Protein AF-A0A497AMU6-F1 (afdb_monomer)

Mean predicted aligned error: 16.58 Å

Secondary structure (DSSP, 8-state):
---EEEEEEEEEEEE-TTS-EEEEEEEEEEEEE-SSPPPHHHHHHHHHHHHHHHHHHS-S-EEEEEEEEETTTEEEEE-PPP------------PPP---EEEEE--SS-PPP-BS-EEEEETTTTEEEEE--B-SS-TT---EEEE-SS-EEEE--SS-PPPEES-TT-EEEETTTTEEEEE--EETTEE---EEEE-SS-EEEEP-SS-PPSEES-EEEEETTTTEEEEE--EETTTEEB--EEEESSSEEEE--SS-PPSBBS-EEEEETTTTEEEEE--B-TT-PBP--EEEE-SS-EEEE--SS-PPSEES-EEEEETTTTEEEEE--EETTS-B---EEEE-SS-EEEE--BS--S---S--EEEETTTTEEEEE--EEEETTEEEE---EEEEE--S-----PPPS-------SS-EEEEEEEEEE-PBPTTS-BHHHHHTPPPHHHHHHHHHHHHHHHTTS-EEEEEEEEEEE-S-PPPBTTS----HHHHHHHHTTSSPPPSS--B-HHHHHT-TTT-HHHHHHTTS-SEEEEE--TTS---SEEEESTT---SSSPPPPSP----S-EEEE---TTS-HHHHHHHHHHHHHHHHHHHHS---TT--SSHHHHHS--GGG-TT-SSB-S--SS--TT--STT-TT----EEE-GGGGGGTTS---HHHH-EEE-GGGTTSSHHHHHHHHHHTS-EEEEE-TTSSEEETHHHHH-GGGGSSTTGGGS-----

Structure (mmCIF, N/CA/C/O backbone):
data_AF-A0A497AMU6-F1
#
_entry.id   AF-A0A497AMU6-F1
#
loop_
_atom_site.group_PDB
_atom_site.id
_atom_site.type_symbol
_atom_site.label_atom_id
_atom_site.label_alt_id
_atom_site.label_comp_id
_atom_site.label_asym_id
_atom_site.label_entity_id
_atom_site.label_seq_id
_atom_site.pdbx_PDB_ins_code
_atom_site.Cartn_x
_atom_site.Cartn_y
_atom_site.Cartn_z
_atom_site.occupancy
_atom_site.B_iso_or_equiv
_atom_site.auth_seq_id
_atom_site.auth_comp_id
_atom_site.auth_asym_id
_atom_site.auth_atom_id
_atom_site.pdbx_PDB_model_num
ATOM 1 N N . MET A 1 1 ? -3.016 41.529 -26.513 1.00 50.41 1 MET A N 1
ATOM 2 C CA . MET A 1 1 ? -4.387 42.051 -26.304 1.00 50.41 1 MET A CA 1
ATOM 3 C C . MET A 1 1 ? -4.489 43.137 -25.226 1.00 50.41 1 MET A C 1
ATOM 5 O O . MET A 1 1 ? -5.558 43.706 -25.079 1.00 50.41 1 MET A O 1
ATOM 9 N N . GLY A 1 2 ? -3.405 43.501 -24.517 1.00 60.22 2 GLY A N 1
ATOM 10 C CA . GLY A 1 2 ? -3.494 44.514 -23.453 1.00 60.22 2 GLY A CA 1
ATOM 11 C C . GLY A 1 2 ? -4.373 44.062 -22.286 1.00 60.22 2 GLY A C 1
ATOM 12 O O . GLY A 1 2 ? -5.041 44.899 -21.688 1.00 60.22 2 GLY A O 1
ATOM 13 N N . ILE A 1 3 ? -4.397 42.746 -22.049 1.00 67.25 3 ILE A N 1
ATOM 14 C CA . ILE A 1 3 ? -5.143 42.103 -20.977 1.00 67.25 3 ILE A CA 1
ATOM 15 C C . ILE A 1 3 ? -4.150 41.784 -19.857 1.00 67.25 3 ILE A C 1
ATOM 17 O O . ILE A 1 3 ? -3.092 41.220 -20.129 1.00 67.25 3 ILE A O 1
ATOM 21 N N . GLU A 1 4 ? -4.484 42.173 -18.635 1.00 79.50 4 GLU A N 1
ATOM 22 C CA . GLU A 1 4 ? -3.763 41.886 -17.398 1.00 79.50 4 GLU A CA 1
ATOM 23 C C . GLU A 1 4 ? -4.722 41.117 -16.486 1.00 79.50 4 GLU A C 1
ATOM 25 O O . GLU A 1 4 ? -5.832 41.582 -16.240 1.00 79.50 4 GLU A O 1
ATOM 30 N N . ALA A 1 5 ? -4.331 39.935 -16.017 1.00 82.00 5 ALA A N 1
ATOM 31 C CA . ALA A 1 5 ? -5.153 39.131 -15.121 1.00 82.00 5 ALA A CA 1
ATOM 32 C C . ALA A 1 5 ? -4.477 39.022 -13.753 1.00 82.00 5 ALA A C 1
ATOM 34 O O . ALA A 1 5 ? -3.288 38.721 -13.676 1.00 82.00 5 ALA A O 1
ATOM 35 N N . LEU A 1 6 ? -5.243 39.265 -12.693 1.00 87.19 6 LEU A N 1
ATOM 36 C CA . LEU A 1 6 ? -4.870 38.925 -11.324 1.00 87.19 6 LEU A CA 1
ATOM 37 C C . LEU A 1 6 ? -5.676 37.696 -10.916 1.00 87.19 6 LEU A C 1
ATOM 39 O O . LEU A 1 6 ? -6.889 37.685 -11.117 1.00 87.19 6 LEU A O 1
ATOM 43 N N . VAL A 1 7 ? -5.007 36.685 -10.375 1.00 86.56 7 VAL A N 1
ATOM 44 C CA . VAL A 1 7 ? -5.636 35.457 -9.887 1.00 86.56 7 VAL A CA 1
ATOM 45 C C . VAL A 1 7 ? -5.230 35.282 -8.436 1.00 86.56 7 VAL A C 1
ATOM 47 O O . VAL A 1 7 ? -4.041 35.239 -8.131 1.00 86.56 7 VAL A O 1
ATOM 50 N N . GLU A 1 8 ? -6.221 35.214 -7.565 1.00 86.31 8 GLU A N 1
ATOM 51 C CA . GLU A 1 8 ? -6.084 34.910 -6.147 1.00 86.31 8 GLU A CA 1
ATOM 52 C C . GLU A 1 8 ? -6.766 33.561 -5.915 1.00 86.31 8 GLU A C 1
ATOM 54 O O . GLU A 1 8 ? -7.854 33.318 -6.444 1.00 86.31 8 GLU A O 1
ATOM 59 N N . ALA A 1 9 ? -6.088 32.667 -5.204 1.00 83.19 9 ALA A N 1
ATOM 60 C CA . ALA A 1 9 ? -6.582 31.339 -4.882 1.00 83.19 9 ALA A CA 1
ATOM 61 C C . ALA A 1 9 ? -6.539 31.177 -3.366 1.00 83.19 9 ALA A C 1
ATOM 63 O O . ALA A 1 9 ? -5.481 31.365 -2.765 1.00 83.19 9 ALA A O 1
ATOM 64 N N . ASP A 1 10 ? -7.679 30.827 -2.784 1.00 79.62 10 ASP A N 1
ATOM 65 C CA . ASP A 1 10 ? -7.851 30.662 -1.348 1.00 79.62 10 ASP A CA 1
ATOM 66 C C . ASP A 1 10 ? -8.356 29.240 -1.091 1.00 79.62 10 ASP A C 1
ATOM 68 O O . ASP A 1 10 ? -9.481 28.886 -1.450 1.00 79.62 10 ASP A O 1
ATOM 72 N N . SER A 1 11 ? -7.513 28.394 -0.501 1.00 72.75 11 SER A N 1
ATOM 73 C CA . SER A 1 11 ? -7.946 27.076 -0.045 1.00 72.75 11 SER A CA 1
ATOM 74 C C . SER A 1 11 ? -8.783 27.215 1.225 1.00 72.75 11 SER A C 1
ATOM 76 O O . SER A 1 11 ? -8.457 27.991 2.126 1.00 72.75 11 SER A O 1
ATOM 78 N N . TYR A 1 12 ? -9.864 26.445 1.317 1.00 66.00 12 TYR A N 1
ATOM 79 C CA . TYR A 1 12 ? -10.638 26.299 2.544 1.00 66.00 12 TYR A CA 1
ATOM 80 C C . TYR A 1 12 ? -10.797 24.820 2.880 1.00 66.00 12 TYR A C 1
ATOM 82 O O . TYR A 1 12 ? -10.808 23.945 2.014 1.00 66.00 12 TYR A O 1
ATOM 90 N N . GLY A 1 13 ? -10.867 24.541 4.168 1.00 64.75 13 GLY A N 1
ATOM 91 C CA . GLY A 1 13 ? -10.747 23.202 4.704 1.00 64.75 13 GLY A CA 1
ATOM 92 C C . GLY A 1 13 ? -10.881 23.229 6.212 1.00 64.75 13 GLY A C 1
ATOM 93 O O . GLY A 1 13 ? -10.992 24.301 6.815 1.00 64.75 13 GLY A O 1
ATOM 94 N N . GLU A 1 14 ? -10.862 22.054 6.809 1.00 44.41 14 GLU A N 1
ATOM 95 C CA . GLU A 1 14 ? -10.828 21.897 8.252 1.00 44.41 14 GLU A CA 1
ATOM 96 C C . GLU A 1 14 ? -9.450 21.401 8.659 1.00 44.41 14 GLU A C 1
ATOM 98 O O . GLU A 1 14 ? -8.892 20.492 8.049 1.00 44.41 14 GLU A O 1
ATOM 103 N N . THR A 1 15 ? -8.881 22.029 9.680 1.00 46.06 15 THR A N 1
ATOM 104 C CA . THR A 1 15 ? -7.761 21.437 10.399 1.00 46.06 15 THR A CA 1
ATOM 105 C C . THR A 1 15 ? -8.369 20.526 11.442 1.00 46.06 15 THR A C 1
ATOM 107 O O . THR A 1 15 ? -9.054 21.010 12.346 1.00 46.06 15 THR A O 1
ATOM 110 N N . ASP A 1 16 ? -8.170 19.225 11.280 1.00 46.78 16 ASP A N 1
ATOM 111 C CA . ASP A 1 16 ? -8.657 18.262 12.255 1.00 46.78 16 ASP A CA 1
ATOM 112 C C . ASP A 1 16 ? -7.936 18.425 13.605 1.00 46.78 16 ASP A C 1
ATOM 114 O O . ASP A 1 16 ? -6.981 19.196 13.768 1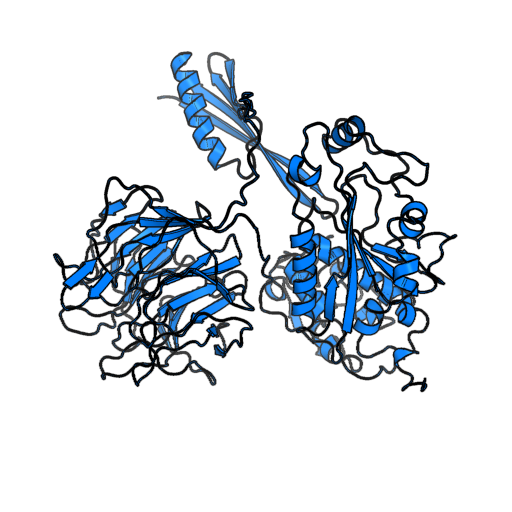.00 46.78 16 ASP A O 1
ATOM 118 N N . SER A 1 17 ? -8.401 17.683 14.609 1.00 31.09 17 SER A N 1
ATOM 119 C CA . SER A 1 17 ? -7.752 17.612 15.922 1.00 31.09 17 SER A CA 1
ATOM 120 C C . SER A 1 17 ? -6.304 17.116 15.857 1.00 31.09 17 SER A C 1
ATOM 122 O O . SER A 1 17 ? -5.587 17.266 16.845 1.00 31.09 17 SER A O 1
ATOM 124 N N . CYS A 1 18 ? -5.882 16.583 14.704 1.00 37.94 18 CYS A N 1
ATOM 125 C CA . CYS A 1 18 ? -4.544 16.096 14.416 1.00 37.94 18 CYS A CA 1
ATOM 126 C C . CYS A 1 18 ? -3.650 17.128 13.703 1.00 37.94 18 CYS A C 1
ATOM 128 O O . CYS A 1 18 ? -2.548 16.810 13.264 1.00 37.94 18 CYS A O 1
ATOM 130 N N . GLY A 1 19 ? -4.102 18.381 13.565 1.00 40.00 19 GLY A N 1
ATOM 131 C CA . GLY A 1 19 ? -3.336 19.444 12.909 1.00 40.00 19 GLY A CA 1
ATOM 132 C C . GLY A 1 19 ? -3.243 19.300 11.385 1.00 40.00 19 GLY A C 1
ATOM 133 O O . GLY A 1 19 ? -2.605 20.132 10.735 1.00 40.00 19 GLY A O 1
ATOM 134 N N . THR A 1 20 ? -3.905 18.299 10.802 1.00 47.38 20 THR A N 1
ATOM 135 C CA . THR A 1 20 ? -3.908 18.047 9.363 1.00 47.38 20 THR A CA 1
ATOM 136 C C . THR A 1 20 ? -5.002 18.880 8.717 1.00 47.38 20 THR A C 1
ATOM 138 O O . THR A 1 20 ? -6.184 18.768 9.039 1.00 47.38 20 THR A O 1
ATOM 141 N N . PHE A 1 21 ? -4.608 19.763 7.801 1.00 50.44 21 PHE A N 1
ATOM 142 C CA . PHE A 1 21 ? -5.559 20.551 7.026 1.00 50.44 21 PHE A CA 1
ATOM 143 C C . PHE A 1 21 ? -6.139 19.701 5.892 1.00 50.44 21 PHE A C 1
ATOM 145 O O . PHE A 1 21 ? -5.495 19.488 4.865 1.00 50.44 21 PHE A O 1
ATOM 152 N N . SER A 1 22 ? -7.373 19.244 6.075 1.00 53.28 22 SER A N 1
ATOM 153 C CA . SER A 1 22 ? -8.179 18.610 5.038 1.00 53.28 22 SER A CA 1
ATOM 154 C C . SER A 1 22 ? -8.834 19.684 4.179 1.00 53.28 22 SER A C 1
ATOM 156 O O . SER A 1 22 ? -9.750 20.384 4.610 1.00 53.28 22 SER A O 1
ATOM 158 N N . MET A 1 23 ? -8.346 19.839 2.950 1.00 59.34 23 MET A N 1
ATOM 159 C CA . MET A 1 23 ? -8.843 20.843 2.013 1.00 59.34 23 MET A CA 1
ATOM 160 C C . MET A 1 23 ? -10.196 20.415 1.425 1.00 59.34 23 MET A C 1
ATOM 162 O O . MET A 1 23 ? -10.274 19.468 0.647 1.00 59.34 23 MET A O 1
ATOM 166 N N . PHE A 1 24 ? -11.260 21.146 1.756 1.00 55.31 24 PHE A N 1
ATOM 167 C CA . PHE A 1 24 ? -12.600 20.932 1.201 1.00 55.31 24 PHE A CA 1
ATOM 168 C C . PHE A 1 24 ? -12.747 21.486 -0.211 1.00 55.31 24 PHE A C 1
ATOM 170 O O . PHE A 1 24 ? -13.577 20.997 -0.973 1.00 55.31 24 PHE A O 1
ATOM 177 N N . GLY A 1 25 ? -11.957 22.500 -0.561 1.00 71.12 25 GLY A N 1
ATOM 178 C CA . GLY A 1 25 ? -11.861 23.006 -1.919 1.00 71.12 25 GLY A CA 1
ATOM 179 C C . GLY A 1 25 ? -10.996 24.254 -2.037 1.00 71.12 25 GLY A C 1
ATOM 180 O O . GLY A 1 25 ? -10.458 24.763 -1.052 1.00 71.12 25 GLY A O 1
ATOM 181 N N . ILE A 1 26 ? -10.853 24.741 -3.268 1.00 76.94 26 ILE A N 1
ATOM 182 C CA . ILE A 1 26 ? -10.121 25.977 -3.575 1.00 76.94 26 ILE A CA 1
ATOM 183 C C . ILE A 1 26 ? -11.078 26.977 -4.219 1.00 76.94 26 ILE A C 1
ATOM 185 O O . ILE A 1 26 ? -11.648 26.706 -5.282 1.00 76.94 26 ILE A O 1
ATOM 189 N N . ASP A 1 27 ? -11.234 28.134 -3.582 1.00 82.44 27 ASP A N 1
ATOM 190 C CA . ASP A 1 27 ? -11.922 29.289 -4.146 1.00 82.44 27 ASP A CA 1
ATOM 191 C C . ASP A 1 27 ? -10.945 30.079 -5.027 1.00 82.44 27 ASP A C 1
ATOM 193 O O . ASP A 1 27 ? -9.765 30.231 -4.709 1.00 82.44 27 ASP A O 1
ATOM 197 N N . PHE A 1 28 ? -11.437 30.614 -6.142 1.00 84.81 28 PHE A N 1
ATOM 198 C CA . PHE A 1 28 ? -10.639 31.430 -7.056 1.00 84.81 28 PHE A CA 1
ATOM 199 C C . PHE A 1 28 ? -11.290 32.791 -7.272 1.00 84.81 28 PHE A C 1
ATOM 201 O O . PHE A 1 28 ? -12.423 32.883 -7.743 1.00 84.81 28 PHE A O 1
ATOM 208 N N . THR A 1 29 ? -10.546 33.866 -7.031 1.00 89.19 29 THR A N 1
ATOM 209 C CA . THR A 1 29 ? -10.937 35.226 -7.411 1.00 89.19 29 THR A CA 1
ATOM 210 C C . THR A 1 29 ? -10.047 35.714 -8.546 1.00 89.19 29 THR A C 1
ATOM 212 O O . THR A 1 29 ? -8.844 35.903 -8.400 1.00 89.19 29 THR A O 1
ATOM 215 N N . ILE A 1 30 ? -10.642 35.934 -9.715 1.00 89.88 30 ILE A N 1
ATOM 216 C CA . ILE A 1 30 ? -9.939 36.315 -10.938 1.00 89.88 30 ILE A CA 1
ATOM 217 C C . ILE A 1 30 ? -10.409 37.697 -11.365 1.00 89.88 30 ILE A C 1
ATOM 219 O O . ILE A 1 30 ? -11.598 37.939 -11.543 1.00 89.88 30 ILE A O 1
ATOM 223 N N . THR A 1 31 ? -9.476 38.615 -11.591 1.00 90.81 31 THR A N 1
ATOM 224 C CA . THR A 1 31 ? -9.758 39.939 -12.150 1.00 90.81 31 THR A CA 1
ATOM 225 C C . THR A 1 31 ? -9.068 40.091 -13.495 1.00 90.81 31 THR A C 1
ATOM 227 O O . THR A 1 31 ? -7.847 40.192 -13.559 1.00 90.81 31 THR A O 1
ATOM 230 N N . VAL A 1 32 ? -9.848 40.166 -14.570 1.00 88.12 32 VAL A N 1
ATOM 231 C CA . VAL A 1 32 ? -9.379 40.363 -15.943 1.00 88.12 32 VAL A CA 1
ATOM 232 C C . VAL A 1 32 ? -9.509 41.841 -16.314 1.00 88.12 32 VAL A C 1
ATOM 234 O O . VAL A 1 32 ? -10.606 42.361 -16.516 1.00 88.12 32 VAL A O 1
ATOM 237 N N . LYS A 1 33 ? -8.383 42.542 -16.424 1.00 87.50 33 LYS A N 1
ATOM 238 C CA . LYS A 1 33 ? -8.293 43.935 -16.879 1.00 87.50 33 LYS A CA 1
ATOM 239 C C . LYS A 1 33 ? -7.964 43.982 -18.357 1.00 87.50 33 LYS A C 1
ATOM 241 O O . LYS A 1 33 ? -7.014 43.355 -18.794 1.00 87.50 33 LYS A O 1
ATOM 246 N N . SER A 1 34 ? -8.700 44.778 -19.116 1.00 84.69 34 SER A N 1
ATOM 247 C CA . SER A 1 34 ? -8.475 45.032 -20.539 1.00 84.69 34 SER A CA 1
ATOM 248 C C . SER A 1 34 ? -8.382 46.538 -20.797 1.00 84.69 34 SER A C 1
ATOM 250 O O . SER A 1 34 ? -8.883 47.347 -20.021 1.00 84.69 34 SER A O 1
ATOM 252 N N . LYS A 1 35 ? -7.759 46.951 -21.908 1.00 82.38 35 LYS A N 1
ATOM 253 C CA . LYS A 1 35 ? -7.779 48.362 -22.345 1.00 82.38 35 LYS A CA 1
ATOM 254 C C . LYS A 1 35 ? -9.163 48.830 -22.815 1.00 82.38 35 LYS A C 1
ATOM 256 O O . LYS A 1 35 ? -9.457 50.016 -22.713 1.00 82.38 35 LYS A O 1
ATOM 261 N N . ASN A 1 36 ? -9.987 47.913 -23.322 1.00 82.25 36 ASN A N 1
ATOM 262 C CA . ASN A 1 36 ? -11.338 48.173 -23.827 1.00 82.25 36 ASN A CA 1
ATOM 263 C C . ASN A 1 36 ? -12.366 47.307 -23.080 1.00 82.25 36 ASN A C 1
ATOM 265 O O . ASN A 1 36 ? -12.017 46.240 -22.574 1.00 82.25 36 ASN A O 1
ATOM 269 N N . LEU A 1 37 ? -13.633 47.730 -23.057 1.00 80.81 37 LEU A N 1
ATOM 270 C CA . LEU A 1 37 ? -14.746 46.887 -22.599 1.00 80.81 37 LEU A CA 1
ATOM 271 C C . LEU A 1 37 ? -14.752 45.556 -23.369 1.00 80.81 37 LEU A C 1
ATOM 273 O O . LEU A 1 37 ? -14.692 45.553 -24.598 1.00 80.81 37 LEU A O 1
ATOM 277 N N . ILE A 1 38 ? -14.812 44.445 -22.637 1.00 80.25 38 ILE A N 1
ATOM 278 C CA . ILE A 1 38 ? -14.945 43.093 -23.197 1.00 80.25 38 ILE A CA 1
ATOM 279 C C . ILE A 1 38 ? -16.437 42.855 -23.446 1.00 80.25 38 ILE A C 1
ATOM 281 O O . ILE A 1 38 ? -17.249 43.213 -22.591 1.00 80.25 38 ILE A O 1
ATOM 285 N N . SER A 1 39 ? -16.814 42.299 -24.599 1.00 84.44 39 SER A N 1
ATOM 286 C CA . SER A 1 39 ? -18.224 42.017 -24.895 1.00 84.44 39 SER A CA 1
ATOM 287 C C . SER A 1 39 ? -18.776 40.918 -23.975 1.00 84.44 39 SER A C 1
ATOM 289 O O . SER A 1 39 ? -18.014 40.091 -23.490 1.00 84.44 39 SER A O 1
ATOM 291 N N . GLU A 1 40 ? -20.088 40.884 -23.725 1.00 78.69 40 GLU A N 1
ATOM 292 C CA . GLU A 1 40 ? -20.699 39.854 -22.861 1.00 78.69 40 GLU A CA 1
ATOM 293 C C . GLU A 1 40 ? -20.461 38.424 -23.383 1.00 78.69 40 GLU A C 1
ATOM 295 O O . GLU A 1 40 ? -20.206 37.520 -22.593 1.00 78.69 40 GLU A O 1
ATOM 300 N N . ALA A 1 41 ? -20.476 38.227 -24.708 1.00 72.62 41 ALA A N 1
ATOM 301 C CA . ALA A 1 41 ? -20.200 36.927 -25.323 1.00 72.62 41 ALA A CA 1
ATOM 302 C C . ALA A 1 41 ? -18.752 36.475 -25.072 1.00 72.62 41 ALA A C 1
ATOM 304 O O . ALA A 1 41 ? -18.524 35.341 -24.655 1.00 72.62 41 ALA A O 1
ATOM 305 N N . ASP A 1 42 ? -17.789 37.386 -25.238 1.00 79.06 42 ASP A N 1
ATOM 306 C CA . ASP A 1 42 ? -16.375 37.088 -24.988 1.00 79.06 42 ASP A CA 1
ATOM 307 C C . ASP A 1 42 ? -16.089 36.907 -23.485 1.00 79.06 42 ASP A C 1
ATOM 309 O O . ASP A 1 42 ? -15.203 36.140 -23.115 1.00 79.06 42 ASP A O 1
ATOM 313 N N . GLN A 1 43 ? -16.823 37.601 -22.601 1.00 80.88 43 GLN A N 1
ATOM 314 C CA . GLN A 1 43 ? -16.729 37.409 -21.147 1.00 80.88 43 GLN A CA 1
ATOM 315 C C . GLN A 1 43 ? -17.166 35.996 -20.747 1.00 80.88 43 GLN A C 1
ATOM 317 O O . GLN A 1 43 ? -16.481 35.364 -19.944 1.00 80.88 43 GLN A O 1
ATOM 322 N N . GLN A 1 44 ? -18.269 35.498 -21.316 1.00 76.06 44 GLN A N 1
ATOM 323 C CA . GLN A 1 44 ? -18.769 34.152 -21.038 1.00 76.06 44 GLN A CA 1
ATOM 324 C C . GLN A 1 44 ? -17.840 33.073 -21.607 1.00 76.06 44 GLN A C 1
ATOM 326 O O . GLN A 1 44 ? -17.447 32.178 -20.869 1.00 76.06 44 GLN A O 1
ATOM 331 N N . GLU A 1 45 ? -17.402 33.194 -22.865 1.00 78.62 45 GLU A N 1
ATOM 332 C CA . GLU A 1 45 ? -16.449 32.246 -23.466 1.00 78.62 45 GLU A CA 1
ATOM 333 C C . GLU A 1 45 ? -15.139 32.184 -22.663 1.00 78.62 45 GLU A C 1
ATOM 335 O O . GLU A 1 45 ? -14.586 31.111 -22.408 1.00 78.62 45 GLU A O 1
ATOM 340 N N . LEU A 1 46 ? -14.638 33.343 -22.223 1.00 77.44 46 LEU A N 1
ATOM 341 C CA . LEU A 1 46 ? -13.434 33.410 -21.407 1.00 77.44 46 LEU A CA 1
ATOM 342 C C . LEU A 1 46 ? -13.658 32.798 -20.017 1.00 77.44 46 LEU A C 1
ATOM 344 O O . LEU A 1 46 ? -12.770 32.105 -19.528 1.00 77.44 46 LEU A O 1
ATOM 348 N N . ALA A 1 47 ? -14.826 33.000 -19.400 1.00 75.00 47 ALA A N 1
ATOM 349 C CA . ALA A 1 47 ? -15.185 32.363 -18.134 1.00 75.00 47 ALA A CA 1
ATOM 350 C C . ALA A 1 47 ? -15.295 30.833 -18.257 1.00 75.00 47 ALA A C 1
ATOM 352 O O . ALA A 1 47 ? -14.772 30.135 -17.394 1.00 75.00 47 ALA A O 1
ATOM 353 N N . ASP A 1 48 ? -15.870 30.307 -19.340 1.00 71.88 48 ASP A N 1
ATOM 354 C CA . ASP A 1 48 ? -15.997 28.861 -19.580 1.00 71.88 48 ASP A CA 1
ATOM 355 C C . ASP A 1 48 ? -14.623 28.197 -19.778 1.00 71.88 48 ASP A C 1
ATOM 357 O O . ASP A 1 48 ? -14.338 27.121 -19.246 1.00 71.88 48 ASP A O 1
ATOM 361 N N . ARG A 1 49 ? -13.714 28.874 -20.490 1.00 76.19 49 ARG A N 1
ATOM 362 C CA . ARG A 1 49 ? -12.327 28.413 -20.656 1.00 76.19 49 ARG A CA 1
ATOM 363 C C . ARG A 1 49 ? -11.536 28.489 -19.355 1.00 76.19 49 ARG A C 1
ATOM 365 O O . ARG A 1 49 ? -10.764 27.580 -19.067 1.00 76.19 49 ARG A O 1
ATOM 372 N N . ILE A 1 50 ? -11.729 29.551 -18.570 1.00 77.50 50 ILE A N 1
ATOM 373 C CA . ILE A 1 50 ? -11.148 29.674 -17.228 1.00 77.50 50 ILE A CA 1
ATOM 374 C C . ILE A 1 50 ? -11.665 28.542 -16.339 1.00 77.50 50 ILE A C 1
ATOM 376 O O . ILE A 1 50 ? -10.853 27.882 -15.704 1.00 77.50 50 ILE A O 1
ATOM 380 N N . TYR A 1 51 ? -12.968 28.254 -16.347 1.00 73.56 51 TYR A N 1
ATOM 381 C CA . TYR A 1 51 ? -13.561 27.158 -15.580 1.00 73.56 51 TYR A CA 1
ATOM 382 C C . TYR A 1 51 ? -12.897 25.815 -15.892 1.00 73.56 51 TYR A C 1
ATOM 384 O O . TYR A 1 51 ? -12.413 25.165 -14.975 1.00 73.56 51 TYR A O 1
ATOM 392 N N . SER A 1 52 ? -12.775 25.450 -17.174 1.00 67.12 52 SER A N 1
ATOM 393 C CA . SER A 1 52 ? -12.126 24.197 -17.593 1.00 67.12 52 SER A CA 1
ATOM 394 C C . SER A 1 52 ? -10.659 24.082 -17.160 1.00 67.12 52 SER A C 1
ATOM 396 O O . SER A 1 52 ? -10.136 22.971 -17.057 1.00 67.12 52 SER A O 1
ATOM 398 N N . ILE A 1 53 ? -9.979 25.211 -16.958 1.00 72.56 53 ILE A N 1
ATOM 399 C CA . ILE A 1 53 ? -8.610 25.251 -16.442 1.00 72.56 53 ILE A CA 1
ATOM 400 C C . ILE A 1 53 ? -8.635 25.124 -14.915 1.00 72.56 53 ILE A C 1
ATOM 402 O O . ILE A 1 53 ? -7.905 24.308 -14.364 1.00 72.56 53 ILE A O 1
ATOM 406 N N . LEU A 1 54 ? -9.498 25.877 -14.228 1.00 73.00 54 LEU A N 1
ATOM 407 C CA . LEU A 1 54 ? -9.623 25.845 -12.769 1.00 73.00 54 LEU A CA 1
ATOM 408 C C . LEU A 1 54 ? -10.070 24.479 -12.242 1.00 73.00 54 LEU A C 1
ATOM 410 O O . LEU A 1 54 ? -9.576 24.060 -11.204 1.00 73.00 54 LEU A O 1
ATOM 414 N N . THR A 1 55 ? -10.920 23.743 -12.962 1.00 61.78 55 THR A N 1
ATOM 415 C CA . THR A 1 55 ? -11.306 22.368 -12.594 1.00 61.78 55 THR A CA 1
ATOM 416 C C . THR A 1 55 ? -10.121 21.401 -12.564 1.00 61.78 55 THR A C 1
ATOM 418 O O . THR A 1 55 ? -10.198 20.378 -11.895 1.00 61.78 55 THR A O 1
ATOM 421 N N . ARG A 1 56 ? -9.013 21.712 -13.254 1.00 62.41 56 ARG A N 1
ATOM 422 C CA . ARG A 1 56 ? -7.769 20.923 -13.202 1.00 62.41 56 ARG A CA 1
ATOM 423 C C . ARG A 1 56 ? -6.934 21.243 -11.962 1.00 62.41 56 ARG A C 1
ATOM 425 O O . ARG A 1 56 ? -6.265 20.360 -11.445 1.00 62.41 56 ARG A O 1
ATOM 432 N N . PHE A 1 57 ? -6.978 22.493 -11.497 1.00 63.84 57 PHE A N 1
ATOM 433 C CA . PHE A 1 57 ? -6.190 22.976 -10.356 1.00 63.84 57 PHE A CA 1
ATOM 434 C C . PHE A 1 57 ? -6.931 22.901 -9.020 1.00 63.84 57 PHE A C 1
ATOM 436 O O . PHE A 1 57 ? -6.296 22.870 -7.975 1.00 63.84 57 PHE A O 1
ATOM 443 N N . GLY A 1 58 ? -8.261 22.862 -9.039 1.00 56.62 58 GLY A N 1
ATOM 444 C CA . GLY A 1 58 ? -9.101 22.715 -7.857 1.00 56.62 58 GLY A CA 1
ATOM 445 C C . GLY A 1 58 ? -9.293 21.268 -7.410 1.00 56.62 58 GLY A C 1
ATOM 446 O O . GLY A 1 58 ? -10.329 20.988 -6.839 1.00 56.62 58 GLY A O 1
ATOM 447 N N . LYS A 1 59 ? -8.394 20.318 -7.694 1.00 52.75 59 LYS A N 1
ATOM 448 C CA . LYS A 1 59 ? -8.541 18.944 -7.170 1.00 52.75 59 LYS A CA 1
ATOM 449 C C . LYS A 1 59 ? -8.158 18.905 -5.669 1.00 52.75 59 LYS A C 1
ATOM 451 O O . LYS A 1 59 ? -7.184 19.562 -5.304 1.00 52.75 59 LYS A O 1
ATOM 456 N N . PRO A 1 60 ? -8.890 18.174 -4.797 1.00 44.66 60 PRO A N 1
ATOM 457 C CA . PRO A 1 60 ? -9.988 17.255 -5.122 1.00 44.66 60 PRO A CA 1
ATOM 458 C C . PRO A 1 60 ? -11.355 17.923 -5.383 1.00 44.66 60 PRO A C 1
ATOM 460 O O . PRO A 1 60 ? -12.190 17.296 -6.023 1.00 44.66 60 PRO A O 1
ATOM 463 N N . ASN A 1 61 ? -11.587 19.183 -4.980 1.00 67.00 61 ASN A N 1
ATOM 464 C CA . ASN A 1 61 ? -12.864 19.898 -5.173 1.00 67.00 61 ASN A CA 1
ATOM 465 C C . ASN A 1 61 ? -12.705 21.393 -5.537 1.00 67.00 61 ASN A C 1
ATOM 467 O O . ASN A 1 61 ? -12.041 22.163 -4.837 1.00 67.00 61 ASN A O 1
ATOM 471 N N . LEU A 1 62 ? -13.360 21.840 -6.618 1.00 68.25 62 LEU A N 1
ATOM 472 C CA . LEU A 1 62 ? -13.390 23.255 -7.008 1.00 68.25 62 LEU A CA 1
ATOM 473 C C . LEU A 1 62 ? -14.475 23.995 -6.212 1.00 68.25 62 LEU A C 1
ATOM 475 O O . LEU A 1 62 ? -15.659 23.678 -6.339 1.00 68.25 62 LEU A O 1
ATOM 479 N N . GLY A 1 63 ? -14.065 24.996 -5.431 1.00 67.00 63 GLY A N 1
ATOM 480 C CA . GLY A 1 63 ? -14.956 25.860 -4.661 1.00 67.00 63 GLY A CA 1
ATOM 481 C C . GLY A 1 63 ? -15.659 26.921 -5.519 1.00 67.00 63 GLY A C 1
ATOM 482 O O . GLY A 1 63 ? -16.000 26.713 -6.687 1.00 67.00 63 GLY A O 1
ATOM 483 N N . ASN A 1 64 ? -15.895 28.105 -4.959 1.00 74.88 64 ASN A N 1
ATOM 484 C CA . ASN A 1 64 ? -16.415 29.251 -5.696 1.00 74.88 64 ASN A CA 1
ATOM 485 C C . ASN A 1 64 ? -15.323 29.873 -6.571 1.00 74.88 64 ASN A C 1
ATOM 487 O O . ASN A 1 64 ? -14.327 30.392 -6.072 1.00 74.88 64 ASN A O 1
ATOM 491 N N . ALA A 1 65 ? -15.557 29.934 -7.880 1.00 79.81 65 ALA A N 1
ATOM 492 C CA . ALA A 1 65 ? -14.728 30.718 -8.786 1.00 79.81 65 ALA A CA 1
ATOM 493 C C . ALA A 1 65 ? -15.471 31.992 -9.212 1.00 79.81 65 ALA A C 1
ATOM 495 O O . ALA A 1 65 ? -16.601 31.952 -9.697 1.00 79.81 65 ALA A O 1
ATOM 496 N N . ARG A 1 66 ? -14.850 33.157 -9.046 1.00 87.69 66 ARG A N 1
ATOM 497 C CA . ARG A 1 66 ? -15.420 34.458 -9.405 1.00 87.69 66 ARG A CA 1
ATOM 498 C C . ARG A 1 66 ? -14.501 35.181 -10.369 1.00 87.69 66 ARG A C 1
ATOM 500 O O . ARG A 1 66 ? -13.363 35.481 -10.031 1.00 87.69 66 ARG A O 1
ATOM 507 N N . VAL A 1 67 ? -15.019 35.536 -11.539 1.00 89.44 67 VAL A N 1
ATOM 508 C CA . VAL A 1 67 ? -14.285 36.294 -12.558 1.00 89.44 67 VAL A CA 1
ATOM 509 C C . VAL A 1 67 ? -14.874 37.695 -12.683 1.00 89.44 67 VAL A C 1
ATOM 511 O O . VAL A 1 67 ? -16.067 37.856 -12.928 1.00 89.44 67 VAL A O 1
ATOM 514 N N . THR A 1 68 ? -14.043 38.720 -12.518 1.00 90.81 68 THR A N 1
ATOM 515 C CA . THR A 1 68 ? -14.407 40.137 -12.630 1.00 90.81 68 THR A CA 1
ATOM 516 C C . THR A 1 68 ? -13.708 40.771 -13.829 1.00 90.81 68 THR A C 1
ATOM 518 O O . THR A 1 68 ? -12.485 40.720 -13.927 1.00 90.81 68 THR A O 1
ATOM 521 N N . PHE A 1 69 ? -14.456 41.425 -14.718 1.00 88.81 69 PHE A N 1
ATOM 522 C CA . PHE A 1 69 ? -13.928 42.059 -15.931 1.00 88.81 69 PHE A CA 1
ATOM 523 C C . PHE A 1 69 ? -13.881 43.592 -15.811 1.00 88.81 69 PHE A C 1
ATOM 525 O O . PHE A 1 69 ? -14.874 44.242 -15.467 1.00 88.81 69 PHE A O 1
ATOM 532 N N . LEU A 1 70 ? -12.733 44.197 -16.136 1.00 85.12 70 LEU A N 1
ATOM 533 C CA . LEU A 1 70 ? -12.484 45.645 -16.094 1.00 85.12 70 LEU A CA 1
ATOM 534 C C . LEU A 1 70 ? -12.063 46.196 -17.475 1.00 85.12 70 LEU A C 1
ATOM 536 O O . LEU A 1 70 ? -11.317 45.510 -18.178 1.00 85.12 70 LEU A O 1
ATOM 540 N N . PRO A 1 71 ? -12.447 47.439 -17.857 1.00 68.31 71 PRO A N 1
ATOM 541 C CA . PRO A 1 71 ? -13.252 48.416 -17.117 1.00 68.31 71 PRO A CA 1
ATOM 542 C C . PRO A 1 71 ? -14.749 48.196 -17.377 1.00 68.31 71 PRO A C 1
ATOM 544 O O . PRO A 1 71 ? -15.245 48.505 -18.452 1.00 68.31 71 PRO A O 1
ATOM 547 N N . GLY A 1 72 ? -15.477 47.660 -16.403 1.00 75.69 72 GLY A N 1
ATOM 548 C CA . GLY A 1 72 ? -16.896 47.319 -16.561 1.00 75.69 72 GLY A CA 1
ATOM 549 C C . GLY A 1 72 ? -17.525 46.754 -15.290 1.00 75.69 72 GLY A C 1
ATOM 550 O O . GLY A 1 72 ? -18.730 46.877 -15.109 1.00 75.69 72 GLY A O 1
ATOM 551 N N . ASN A 1 73 ? -16.705 46.200 -14.388 1.00 80.25 73 ASN A N 1
ATOM 552 C CA . ASN A 1 73 ? -17.127 45.554 -13.141 1.00 80.25 73 ASN A CA 1
ATOM 553 C C . ASN A 1 73 ? -18.156 44.432 -13.369 1.00 80.25 73 ASN A C 1
ATOM 555 O O . ASN A 1 73 ? -18.918 44.106 -12.461 1.00 80.25 73 ASN A O 1
ATOM 559 N N . ALA A 1 74 ? -18.190 43.848 -14.571 1.00 81.38 74 ALA A N 1
ATOM 560 C CA . ALA A 1 74 ? -19.013 42.680 -14.843 1.00 81.38 74 ALA A CA 1
ATOM 561 C C . ALA A 1 74 ? -18.429 41.494 -14.074 1.00 81.38 74 ALA A C 1
ATOM 563 O O . ALA A 1 74 ? -17.212 41.304 -14.069 1.00 81.38 74 ALA A O 1
ATOM 564 N N . MET A 1 75 ? -19.286 40.739 -13.392 1.00 81.31 75 MET A N 1
ATOM 565 C CA . MET A 1 75 ? -18.872 39.630 -12.538 1.00 81.31 75 MET A CA 1
ATOM 566 C C . MET A 1 75 ? -19.613 38.372 -12.943 1.00 81.31 75 MET A C 1
ATOM 568 O O . MET A 1 75 ? -20.844 38.357 -12.947 1.00 81.31 75 MET A O 1
ATOM 572 N N . LEU A 1 76 ? -18.854 37.324 -13.234 1.00 79.75 76 LEU A N 1
ATOM 573 C CA . LEU A 1 76 ? -19.368 35.989 -13.480 1.00 79.75 76 LEU A CA 1
ATOM 574 C C . LEU A 1 76 ? -18.949 35.093 -12.320 1.00 79.75 76 LEU A C 1
ATOM 576 O O . LEU A 1 76 ? -17.761 34.926 -12.042 1.00 79.75 76 LEU A O 1
ATOM 580 N N . ASN A 1 77 ? -19.945 34.550 -11.626 1.00 74.00 77 ASN A N 1
ATOM 581 C CA . ASN A 1 77 ? -19.727 33.491 -10.655 1.00 74.00 77 ASN A CA 1
ATOM 582 C C . ASN A 1 77 ? -19.806 32.166 -11.400 1.00 74.00 77 ASN A C 1
ATOM 584 O O . ASN A 1 77 ? -20.850 31.811 -11.946 1.00 74.00 77 ASN A O 1
ATOM 588 N N . ILE A 1 78 ? -18.700 31.450 -11.392 1.00 69.00 78 ILE A N 1
ATOM 589 C CA . ILE A 1 78 ? -18.571 30.107 -11.907 1.00 69.00 78 ILE A CA 1
ATOM 590 C C . ILE A 1 78 ? -18.796 29.179 -10.710 1.00 69.00 78 ILE A C 1
ATOM 592 O O . ILE A 1 78 ? -17.990 29.131 -9.781 1.00 69.00 78 ILE A O 1
ATOM 596 N N . ARG A 1 79 ? -19.940 28.496 -10.694 1.00 54.06 79 ARG A N 1
ATOM 597 C CA . ARG A 1 79 ? -20.259 27.462 -9.701 1.00 54.06 79 ARG A CA 1
ATOM 598 C C . ARG A 1 79 ? -20.220 26.102 -10.391 1.00 54.06 79 ARG A C 1
ATOM 600 O O . ARG A 1 79 ? -20.659 26.038 -11.543 1.00 54.06 79 ARG A O 1
ATOM 607 N N . PRO A 1 80 ? -19.764 25.027 -9.727 1.00 47.59 80 PRO A N 1
ATOM 608 C CA . PRO A 1 80 ? -19.973 23.691 -10.263 1.00 47.59 80 PRO A CA 1
ATOM 609 C C . PRO A 1 80 ? -21.483 23.464 -10.464 1.00 47.59 80 PRO A C 1
ATOM 611 O O . PRO A 1 80 ? -22.286 23.918 -9.637 1.00 47.59 80 PRO A O 1
ATOM 614 N N . PRO A 1 81 ? -21.916 22.818 -11.559 1.00 36.06 81 PRO A N 1
ATOM 615 C CA . PRO A 1 81 ? -23.307 22.417 -11.676 1.00 36.06 81 PRO A CA 1
ATOM 616 C C . PRO A 1 81 ? -23.615 21.429 -10.544 1.00 36.06 81 PRO A C 1
ATOM 618 O O . PRO A 1 81 ? -22.979 20.383 -10.448 1.00 36.06 81 PRO A O 1
ATOM 621 N N . MET A 1 82 ? -24.601 21.737 -9.692 1.00 30.80 82 MET A N 1
ATOM 622 C CA . MET A 1 82 ? -25.239 20.682 -8.900 1.00 30.80 82 MET A CA 1
ATOM 623 C C . MET A 1 82 ? -25.793 19.650 -9.892 1.00 30.80 82 MET A C 1
ATOM 625 O O . MET A 1 82 ? -26.484 20.062 -10.833 1.00 30.80 82 MET A O 1
ATOM 629 N N . PRO A 1 83 ? -25.541 18.342 -9.720 1.00 29.25 83 PRO A N 1
ATOM 630 C CA . PRO A 1 83 ? -26.198 17.343 -10.540 1.00 29.25 83 PRO A CA 1
ATOM 631 C C . PRO A 1 83 ? -27.702 17.416 -10.260 1.00 29.25 83 PRO A C 1
ATOM 633 O O . PRO A 1 83 ? -28.202 16.966 -9.232 1.00 29.25 83 PRO A O 1
ATOM 636 N N . ILE A 1 84 ? -28.445 18.018 -11.187 1.00 26.53 84 ILE A N 1
ATOM 637 C CA . ILE A 1 84 ? -29.892 17.855 -11.257 1.00 26.53 84 ILE A CA 1
ATOM 638 C C . ILE A 1 84 ? -30.104 16.432 -11.769 1.00 26.53 84 ILE A C 1
ATOM 640 O O . ILE A 1 84 ? -30.044 16.189 -12.974 1.00 26.53 84 ILE A O 1
ATOM 644 N N . LEU A 1 85 ? -30.337 15.479 -10.866 1.00 29.17 85 LEU A N 1
ATOM 645 C CA . LEU A 1 85 ? -30.864 14.174 -11.252 1.00 29.17 85 LEU A CA 1
ATOM 646 C C . LEU A 1 85 ? -32.277 14.392 -11.801 1.00 29.17 85 LEU A C 1
ATOM 648 O O . LEU A 1 85 ? -33.249 14.565 -11.063 1.00 29.17 85 LEU A O 1
ATOM 652 N N . ALA A 1 86 ? -32.383 14.438 -13.128 1.00 26.84 86 ALA A N 1
ATOM 653 C CA . ALA A 1 86 ? -33.655 14.355 -13.814 1.00 26.84 86 ALA A CA 1
ATOM 654 C C . ALA A 1 86 ? -34.342 13.047 -13.399 1.00 26.84 86 ALA A C 1
ATOM 656 O O . ALA A 1 86 ? -33.786 11.960 -13.534 1.00 26.84 86 ALA A O 1
ATOM 657 N N . SER A 1 87 ? -35.565 13.171 -12.886 1.00 32.91 87 SER A N 1
ATOM 658 C CA . SER A 1 87 ? -36.441 12.043 -12.595 1.00 32.91 87 SER A CA 1
ATOM 659 C C . SER A 1 87 ? -36.761 11.302 -13.896 1.00 32.91 87 SER A C 1
ATOM 661 O O . SER A 1 87 ? -37.650 11.696 -14.650 1.00 32.91 87 SER A O 1
ATOM 663 N N . THR A 1 88 ? -36.033 10.224 -14.172 1.00 26.16 88 THR A N 1
ATOM 664 C CA . THR A 1 88 ? -36.504 9.155 -15.050 1.00 26.16 88 THR A CA 1
ATOM 665 C C . THR A 1 88 ? -36.980 8.011 -14.181 1.00 26.16 88 THR A C 1
ATOM 667 O O . THR A 1 88 ? -36.217 7.385 -13.451 1.00 26.16 88 THR A O 1
ATOM 670 N N . THR A 1 89 ? -38.279 7.762 -14.263 1.00 29.08 89 THR A N 1
ATOM 671 C CA . THR A 1 89 ? -38.941 6.555 -13.789 1.00 29.08 89 THR A CA 1
ATOM 672 C C . THR A 1 89 ? -38.277 5.335 -14.421 1.00 29.08 89 THR A C 1
ATOM 674 O O . THR A 1 89 ? -38.578 4.966 -15.552 1.00 29.08 89 THR A O 1
ATOM 677 N N . ILE A 1 90 ? -37.369 4.700 -13.683 1.00 25.89 90 ILE A N 1
ATOM 678 C CA . ILE A 1 90 ? -36.878 3.364 -14.004 1.00 25.89 90 ILE A CA 1
ATOM 679 C C . ILE A 1 90 ? -37.691 2.389 -13.162 1.00 25.89 90 ILE A C 1
ATOM 681 O O . ILE A 1 90 ? -37.633 2.364 -11.933 1.00 25.89 90 ILE A O 1
ATOM 685 N N . SER A 1 91 ? -38.527 1.626 -13.860 1.00 24.41 91 SER A N 1
ATOM 686 C CA . SER A 1 91 ? -39.157 0.426 -13.335 1.00 24.41 91 SER A CA 1
ATOM 687 C C . SER A 1 91 ? -38.093 -0.521 -12.793 1.00 24.41 91 SER A C 1
ATOM 689 O O . SER A 1 91 ? -37.077 -0.728 -13.449 1.00 24.41 91 SER A O 1
ATOM 691 N N . GLN A 1 92 ? -38.375 -1.120 -11.638 1.00 34.41 92 GLN A N 1
ATOM 692 C CA . GLN A 1 92 ? -37.632 -2.221 -11.026 1.00 34.41 92 GLN A CA 1
ATOM 693 C C . GLN A 1 92 ? -36.880 -3.116 -12.031 1.00 34.41 92 GLN A C 1
ATOM 695 O O . GLN A 1 92 ? -37.506 -3.867 -12.778 1.00 34.41 92 GLN A O 1
ATOM 700 N N . SER A 1 93 ? -35.549 -3.111 -11.956 1.00 25.36 93 SER A N 1
ATOM 701 C CA . SER A 1 93 ? -34.710 -4.283 -12.223 1.00 25.36 93 SER A CA 1
ATOM 702 C C . SER A 1 93 ? -33.324 -4.076 -11.602 1.00 25.36 93 SER A C 1
ATOM 704 O O . SER A 1 93 ? -32.627 -3.152 -11.995 1.00 25.36 93 SER A O 1
ATOM 706 N N . PHE A 1 94 ? -33.017 -4.920 -10.611 1.00 28.03 94 PHE A N 1
ATOM 707 C CA . PHE A 1 94 ? -31.728 -5.288 -10.002 1.00 28.03 94 PHE A CA 1
ATOM 708 C C . PHE A 1 94 ? -30.530 -4.325 -10.102 1.00 28.03 94 PHE A C 1
ATOM 710 O O . PHE A 1 94 ? -30.041 -4.015 -11.181 1.00 28.03 94 PHE A O 1
ATOM 717 N N . ALA A 1 95 ? -29.992 -3.974 -8.929 1.00 30.25 95 ALA A N 1
ATOM 718 C CA . ALA A 1 95 ? -28.632 -3.476 -8.766 1.00 30.25 95 ALA A CA 1
ATOM 719 C C . ALA A 1 95 ? -27.629 -4.415 -9.462 1.00 30.25 95 ALA A C 1
ATOM 721 O O . ALA A 1 95 ? -27.625 -5.615 -9.182 1.00 30.25 95 ALA A O 1
ATOM 722 N N . SER A 1 96 ? -26.797 -3.877 -10.353 1.00 28.06 96 SER A N 1
ATOM 723 C CA . SER A 1 96 ? -25.588 -4.544 -10.838 1.00 28.06 96 SER A CA 1
ATOM 724 C C . SER A 1 96 ? -24.384 -3.950 -10.117 1.00 28.06 96 SER A C 1
ATOM 726 O O . SER A 1 96 ? -24.205 -2.732 -10.109 1.00 28.06 96 SER A O 1
ATOM 728 N N . THR A 1 97 ? -23.586 -4.820 -9.511 1.00 30.58 97 THR A N 1
ATOM 729 C CA . THR A 1 97 ? -22.213 -4.566 -9.073 1.00 30.58 97 THR A CA 1
ATOM 730 C C . THR A 1 97 ? -21.407 -3.972 -10.238 1.00 30.58 97 THR A C 1
ATOM 732 O O . THR A 1 97 ? -21.558 -4.426 -11.372 1.00 30.58 97 THR A O 1
ATOM 735 N N . LEU A 1 98 ? -20.603 -2.927 -10.008 1.00 43.34 98 LEU A N 1
ATOM 736 C CA . LEU A 1 98 ? -19.597 -2.517 -10.996 1.00 43.34 98 LEU A CA 1
ATOM 737 C C . LEU A 1 98 ? -18.425 -3.504 -10.895 1.00 43.34 98 LEU A C 1
ATOM 739 O O . LEU A 1 98 ? -17.567 -3.366 -10.026 1.00 43.34 98 LEU A O 1
ATOM 743 N N . ASP A 1 99 ? -18.440 -4.527 -11.746 1.00 56.72 99 ASP A N 1
ATOM 744 C CA . ASP A 1 99 ? -17.331 -5.472 -11.899 1.00 56.72 99 ASP A CA 1
ATOM 745 C C . ASP A 1 99 ? -16.165 -4.805 -12.660 1.00 56.72 99 ASP A C 1
ATOM 747 O O . ASP A 1 99 ? -16.383 -3.913 -13.485 1.00 56.72 99 ASP A O 1
ATOM 751 N N . ALA A 1 100 ? -14.928 -5.242 -12.395 1.00 78.06 100 ALA A N 1
ATOM 752 C CA . ALA A 1 100 ? -13.731 -4.803 -13.117 1.00 78.06 100 ALA A CA 1
ATOM 753 C C . ALA A 1 100 ? -13.867 -5.037 -14.633 1.00 78.06 100 ALA A C 1
ATOM 755 O O . ALA A 1 100 ? -14.527 -5.986 -15.078 1.00 78.06 100 ALA A O 1
ATOM 756 N N . SER A 1 101 ? -13.245 -4.197 -15.463 1.00 83.56 101 SER A N 1
ATOM 757 C CA . SER A 1 101 ? -13.418 -4.328 -16.912 1.00 83.56 101 SER A CA 1
ATOM 758 C C . SER A 1 101 ? -12.286 -3.754 -17.751 1.00 83.56 101 SER A C 1
ATOM 760 O O . SER A 1 101 ? -11.592 -2.818 -17.365 1.00 83.56 101 SER A O 1
ATOM 762 N N . TRP A 1 102 ? -12.135 -4.343 -18.937 1.00 88.81 102 TRP A N 1
ATOM 763 C CA . TRP A 1 102 ? -11.296 -3.832 -20.008 1.00 88.81 102 TRP A CA 1
ATOM 764 C C . TRP A 1 102 ? -12.149 -3.062 -21.014 1.00 88.81 102 TRP A C 1
ATOM 766 O O . TRP A 1 102 ? -13.128 -3.589 -21.558 1.00 88.81 102 TRP A O 1
ATOM 776 N N . HIS A 1 103 ? -11.742 -1.837 -21.321 1.00 88.62 103 HIS A N 1
ATOM 777 C CA . HIS A 1 103 ? -12.357 -0.995 -22.334 1.00 88.62 103 HIS A CA 1
ATOM 778 C C . HIS A 1 103 ? -11.365 -0.684 -23.444 1.00 88.62 103 HIS A C 1
ATOM 780 O O . HIS A 1 103 ? -10.195 -0.397 -23.212 1.00 88.62 103 HIS A O 1
ATOM 786 N N . GLN A 1 104 ? -11.832 -0.761 -24.685 1.00 90.56 104 GLN A N 1
ATOM 787 C CA . GLN A 1 104 ? -11.018 -0.351 -25.815 1.00 90.56 104 GLN A CA 1
ATOM 788 C C . GLN A 1 104 ? -11.083 1.171 -25.947 1.00 90.56 104 GLN A C 1
ATOM 790 O O . GLN A 1 104 ? -12.169 1.732 -26.118 1.00 90.56 104 GLN A O 1
ATOM 795 N N . ILE A 1 105 ? -9.924 1.827 -25.954 1.00 88.25 105 ILE A N 1
ATOM 796 C CA . ILE A 1 105 ? -9.836 3.254 -26.253 1.00 88.25 105 ILE A CA 1
ATOM 797 C C . ILE A 1 105 ? -9.957 3.435 -27.767 1.00 88.25 105 ILE A C 1
ATOM 799 O O . ILE A 1 105 ? -9.233 2.822 -28.556 1.00 88.25 105 ILE A O 1
ATOM 803 N N . THR A 1 106 ? -10.896 4.281 -28.187 1.00 90.56 106 THR A N 1
ATOM 804 C CA . THR A 1 106 ? -11.051 4.640 -29.601 1.00 90.56 106 THR A CA 1
ATOM 805 C C . THR A 1 106 ? -10.097 5.776 -29.942 1.00 90.56 106 THR A C 1
ATOM 807 O O . THR A 1 106 ? -10.304 6.900 -29.493 1.00 90.56 106 THR A O 1
ATOM 810 N N . THR A 1 107 ? -9.095 5.491 -30.770 1.00 91.69 107 THR A N 1
ATOM 811 C CA . THR A 1 107 ? -8.098 6.474 -31.209 1.00 91.69 107 THR A CA 1
ATOM 812 C C . THR A 1 107 ? -8.332 6.868 -32.671 1.00 91.69 107 THR A C 1
ATOM 814 O O . THR A 1 107 ? -8.876 6.093 -33.464 1.00 91.69 107 THR A O 1
ATOM 817 N N . THR A 1 108 ? -7.972 8.099 -33.038 1.00 92.19 108 THR A N 1
ATOM 818 C CA . THR A 1 108 ? -8.064 8.579 -34.433 1.00 92.19 108 THR A CA 1
ATOM 819 C C . THR A 1 108 ? -6.800 8.220 -35.206 1.00 92.19 108 THR A C 1
ATOM 821 O O . THR A 1 108 ? -6.859 7.883 -36.390 1.00 92.19 108 THR A O 1
ATOM 824 N N . HIS A 1 109 ? -5.666 8.259 -34.520 1.00 94.31 109 HIS A N 1
ATOM 825 C CA . HIS A 1 109 ? -4.362 7.842 -34.994 1.00 94.31 109 HIS A CA 1
ATOM 826 C C . HIS A 1 109 ? -3.891 6.649 -34.159 1.00 94.31 109 HIS A C 1
ATOM 828 O O . HIS A 1 109 ? -4.323 6.437 -33.025 1.00 94.31 109 HIS A O 1
ATOM 834 N N . SER A 1 110 ? -3.035 5.811 -34.732 1.00 94.75 110 SER A N 1
ATOM 835 C CA . SER A 1 110 ? -2.538 4.626 -34.041 1.00 94.75 110 SER A CA 1
ATOM 836 C C . SER A 1 110 ? -1.238 4.147 -34.684 1.00 94.75 110 SER A C 1
ATOM 838 O O . SER A 1 110 ? -1.120 4.235 -35.915 1.00 94.75 110 SER A O 1
ATOM 840 N N . PRO A 1 111 ? -0.283 3.620 -33.900 1.00 95.25 111 PRO A N 1
ATOM 841 C CA . PRO A 1 111 ? 0.848 2.901 -34.455 1.00 95.25 111 PRO A CA 1
ATOM 842 C C . PRO A 1 111 ? 0.371 1.690 -35.279 1.00 95.25 111 PRO A C 1
ATOM 844 O O . PRO A 1 111 ? -0.668 1.092 -34.983 1.00 95.25 111 PRO A O 1
ATOM 847 N N . PRO A 1 112 ? 1.144 1.252 -36.287 1.00 94.12 112 PRO A N 1
ATOM 848 C CA . PRO A 1 112 ? 0.935 -0.050 -36.909 1.00 94.12 112 PRO A CA 1
ATOM 849 C C . PRO A 1 112 ? 0.910 -1.182 -35.875 1.00 94.12 112 PRO A C 1
ATOM 851 O O . PRO A 1 112 ? 1.682 -1.164 -34.911 1.00 94.12 112 PRO A O 1
ATOM 854 N N . GLY A 1 113 ? 0.051 -2.177 -36.103 1.00 93.56 113 GLY A N 1
ATOM 855 C CA . GLY A 1 113 ? -0.137 -3.300 -35.184 1.00 93.56 113 GLY A CA 1
ATOM 856 C C . GLY A 1 113 ? 1.131 -4.129 -35.040 1.00 93.56 113 GLY A C 1
ATOM 857 O O . GLY A 1 113 ? 1.737 -4.523 -36.038 1.00 93.56 113 GLY A O 1
ATOM 858 N N . ARG A 1 114 ? 1.544 -4.372 -33.796 1.00 94.75 114 ARG A N 1
ATOM 859 C CA . ARG A 1 114 ? 2.868 -4.914 -33.474 1.00 94.75 114 ARG A CA 1
ATOM 860 C C . ARG A 1 114 ? 2.899 -5.626 -32.129 1.00 94.75 114 ARG A C 1
ATOM 862 O O . ARG A 1 114 ? 2.042 -5.420 -31.271 1.00 94.75 114 ARG A O 1
ATOM 869 N N . TYR A 1 115 ? 3.942 -6.419 -31.941 1.00 95.31 115 TYR A N 1
ATOM 870 C CA . TYR A 1 115 ? 4.207 -7.226 -30.751 1.00 95.31 115 TYR A CA 1
ATOM 871 C C . TYR A 1 115 ? 5.694 -7.143 -30.384 1.00 95.31 115 TYR A C 1
ATOM 873 O O . TYR A 1 115 ? 6.504 -6.700 -31.202 1.00 95.31 115 TYR A O 1
ATOM 881 N N . THR A 1 116 ? 6.063 -7.526 -29.159 1.00 95.69 116 THR A N 1
ATOM 882 C CA . THR A 1 116 ? 7.434 -7.432 -28.600 1.00 95.69 116 THR A CA 1
ATOM 883 C C . THR A 1 116 ? 8.034 -6.014 -28.581 1.00 95.69 116 THR A C 1
ATOM 885 O O . THR A 1 116 ? 9.256 -5.847 -28.557 1.00 95.69 116 THR A O 1
ATOM 888 N N . HIS A 1 117 ? 7.182 -4.990 -28.653 1.00 97.25 117 HIS A N 1
ATOM 889 C CA . HIS A 1 117 ? 7.547 -3.574 -28.576 1.00 97.25 117 HIS A CA 1
ATOM 890 C C . HIS A 1 117 ? 7.624 -3.135 -27.115 1.00 97.25 117 HIS A C 1
ATOM 892 O O . HIS A 1 117 ? 6.898 -3.679 -26.296 1.00 97.25 117 HIS A O 1
ATOM 898 N N . GLY A 1 118 ? 8.437 -2.127 -26.806 1.00 97.50 118 GLY A N 1
ATOM 899 C CA . GLY A 1 118 ? 8.471 -1.541 -25.469 1.00 97.50 118 GLY A CA 1
ATOM 900 C C . GLY A 1 118 ? 7.427 -0.440 -25.324 1.00 97.50 118 GLY A C 1
ATOM 901 O O . GLY A 1 118 ? 7.219 0.336 -26.262 1.00 97.50 118 GLY A O 1
ATOM 902 N N . PHE A 1 119 ? 6.807 -0.346 -24.149 1.00 97.75 119 PHE A N 1
ATOM 903 C CA . PHE A 1 119 ? 5.887 0.730 -23.786 1.00 97.75 119 PHE A CA 1
ATOM 904 C C . PHE A 1 119 ? 6.168 1.184 -22.350 1.00 97.75 119 PHE A C 1
ATOM 906 O O . PHE A 1 119 ? 6.280 0.349 -21.459 1.00 97.75 119 PHE A O 1
ATOM 913 N N . ALA A 1 120 ? 6.300 2.491 -22.126 1.00 97.88 120 ALA A N 1
ATOM 914 C CA . ALA A 1 120 ? 6.572 3.066 -20.808 1.00 97.88 120 ALA A CA 1
ATOM 915 C C . ALA A 1 120 ? 5.765 4.346 -20.600 1.00 97.88 120 ALA A C 1
ATOM 917 O O . ALA A 1 120 ? 5.613 5.127 -21.534 1.00 97.88 120 ALA A O 1
ATOM 918 N N . TYR A 1 121 ? 5.295 4.598 -19.382 1.00 96.88 121 TYR A N 1
ATOM 919 C CA . TYR A 1 121 ? 4.555 5.818 -19.071 1.00 96.88 121 TYR A CA 1
ATOM 920 C C . TYR A 1 121 ? 5.478 6.915 -18.520 1.00 96.88 121 TYR A C 1
ATOM 922 O O . TYR A 1 121 ? 6.168 6.719 -17.524 1.00 96.88 121 TYR A O 1
ATOM 930 N N . ASP A 1 122 ? 5.510 8.071 -19.181 1.00 95.50 122 ASP A N 1
ATOM 931 C CA . ASP A 1 122 ? 6.246 9.261 -18.751 1.00 95.50 122 ASP A CA 1
ATOM 932 C C . ASP A 1 122 ? 5.370 10.113 -17.827 1.00 95.50 122 ASP A C 1
ATOM 934 O O . ASP A 1 122 ? 4.620 10.970 -18.295 1.00 95.50 122 ASP A O 1
ATOM 938 N N . THR A 1 123 ? 5.502 9.907 -16.515 1.00 85.62 123 THR A N 1
ATOM 939 C CA . THR A 1 123 ? 4.713 10.591 -15.467 1.00 85.62 123 THR A CA 1
ATOM 940 C C . THR A 1 123 ? 4.973 12.096 -15.361 1.00 85.62 123 THR A C 1
ATOM 942 O O . THR A 1 123 ? 4.247 12.824 -14.694 1.00 85.62 123 THR A O 1
ATOM 945 N N . HIS A 1 124 ? 6.021 12.622 -16.007 1.00 84.69 124 HIS A N 1
ATOM 946 C CA . HIS A 1 124 ? 6.254 14.068 -16.022 1.00 84.69 124 HIS A CA 1
ATOM 947 C C . HIS A 1 124 ? 5.461 14.770 -17.125 1.00 84.69 124 HIS A C 1
ATOM 949 O O . HIS A 1 124 ? 5.104 15.944 -16.985 1.00 84.69 124 HIS A O 1
ATOM 955 N N . ARG A 1 125 ? 5.267 14.084 -18.255 1.00 89.00 125 ARG A N 1
ATOM 956 C CA . ARG A 1 125 ? 4.577 14.611 -19.439 1.00 89.00 125 ARG A CA 1
ATOM 957 C C . ARG A 1 125 ? 3.174 14.038 -19.615 1.00 89.00 125 ARG A C 1
ATOM 959 O O . ARG A 1 125 ? 2.448 14.558 -20.456 1.00 89.00 125 ARG A O 1
ATOM 966 N N . ASN A 1 126 ? 2.827 13.026 -18.828 1.00 88.31 126 ASN A N 1
ATOM 967 C CA . ASN A 1 126 ? 1.591 12.257 -18.875 1.00 88.31 126 ASN A CA 1
ATOM 968 C C . ASN A 1 126 ? 1.355 11.641 -20.257 1.00 88.31 126 ASN A C 1
ATOM 970 O O . ASN A 1 126 ? 0.324 11.859 -20.890 1.00 88.31 126 ASN A O 1
ATOM 974 N N . VAL A 1 127 ? 2.369 10.935 -20.770 1.00 95.81 127 VAL A N 1
ATOM 975 C CA . VAL A 1 127 ? 2.285 10.261 -22.073 1.00 95.81 127 VAL A CA 1
ATOM 976 C C . VAL A 1 127 ? 2.834 8.840 -22.016 1.00 95.81 127 VAL A C 1
ATOM 978 O O . VAL A 1 127 ? 3.880 8.590 -21.420 1.00 95.81 127 VAL A O 1
ATOM 981 N N . GLY A 1 128 ? 2.179 7.907 -22.703 1.00 97.25 128 GLY A N 1
ATOM 982 C CA . GLY A 1 128 ? 2.740 6.585 -22.976 1.00 97.25 128 GLY A CA 1
ATOM 983 C C . GLY A 1 128 ? 3.725 6.650 -24.143 1.00 97.25 128 GLY A C 1
ATOM 984 O O . GLY A 1 128 ? 3.338 7.039 -25.236 1.00 97.25 128 GLY A O 1
ATOM 985 N N . VAL A 1 129 ? 4.979 6.251 -23.948 1.00 98.44 129 VAL A N 1
ATOM 986 C CA . VAL A 1 129 ? 6.038 6.220 -24.968 1.00 98.44 129 VAL A CA 1
ATOM 987 C C . VAL A 1 129 ? 6.224 4.796 -25.477 1.00 98.44 129 VAL A C 1
ATOM 989 O O . VAL A 1 129 ? 6.623 3.915 -24.718 1.00 98.44 129 VAL A O 1
ATOM 992 N N . LEU A 1 130 ? 5.975 4.578 -26.767 1.00 98.25 130 LEU A N 1
ATOM 993 C CA . LEU A 1 130 ? 6.133 3.295 -27.449 1.00 98.25 130 LEU A CA 1
ATOM 994 C C . LEU A 1 130 ? 7.334 3.323 -28.397 1.00 98.25 130 LEU A C 1
ATOM 996 O O . LEU A 1 130 ? 7.530 4.289 -29.140 1.00 98.25 130 LEU A O 1
ATOM 1000 N N . PHE A 1 131 ? 8.107 2.236 -28.416 1.00 98.06 131 PHE A N 1
ATOM 1001 C CA . PHE A 1 131 ? 9.222 2.060 -29.345 1.00 98.06 131 PHE A CA 1
ATOM 1002 C C . PHE A 1 131 ? 9.379 0.606 -29.805 1.00 98.06 131 PHE A C 1
ATOM 1004 O O . PHE A 1 131 ? 9.274 -0.336 -29.018 1.00 98.06 131 PHE A O 1
ATOM 1011 N N . GLY A 1 132 ? 9.722 0.437 -31.082 1.00 96.50 132 GLY A N 1
ATOM 1012 C CA . GLY A 1 132 ? 10.150 -0.837 -31.655 1.00 96.50 132 GLY A CA 1
ATOM 1013 C C . GLY A 1 132 ? 9.049 -1.883 -31.825 1.00 96.50 132 GLY A C 1
ATOM 1014 O O . GLY A 1 132 ? 7.880 -1.546 -32.021 1.00 96.50 132 GLY A O 1
ATOM 1015 N N . GLY A 1 133 ? 9.449 -3.155 -31.799 1.00 95.69 133 GLY A N 1
ATOM 1016 C CA . GLY A 1 133 ? 8.595 -4.323 -32.019 1.00 95.69 133 GLY A CA 1
ATOM 1017 C C . GLY A 1 133 ? 8.620 -4.863 -33.447 1.00 95.69 133 GLY A C 1
ATOM 1018 O O . GLY A 1 133 ? 9.205 -4.278 -34.360 1.00 95.69 133 GLY A O 1
ATOM 1019 N N . ASP A 1 134 ? 7.976 -6.013 -33.624 1.00 93.56 134 ASP A N 1
ATOM 1020 C CA . ASP A 1 134 ? 7.806 -6.685 -34.910 1.00 93.56 134 ASP A CA 1
ATOM 1021 C C . ASP A 1 134 ? 6.359 -6.554 -35.411 1.00 93.56 134 ASP A C 1
ATOM 1023 O O . ASP A 1 134 ? 5.395 -6.569 -34.641 1.00 93.56 134 ASP A O 1
ATOM 1027 N N . SER A 1 135 ? 6.212 -6.461 -36.733 1.00 86.81 135 SER A N 1
ATOM 1028 C CA . SER A 1 135 ? 4.938 -6.532 -37.450 1.00 86.81 135 SER A CA 1
ATOM 1029 C C . SER A 1 135 ? 5.118 -7.246 -38.798 1.00 86.81 135 SER A C 1
ATOM 1031 O O . SER A 1 135 ? 6.239 -7.555 -39.210 1.00 86.81 135 SER A O 1
ATOM 1033 N N . THR A 1 136 ? 4.022 -7.515 -39.517 1.00 79.31 136 THR A N 1
ATOM 1034 C CA . THR A 1 136 ? 4.088 -8.082 -40.879 1.00 79.31 136 THR A CA 1
ATOM 1035 C C . THR A 1 136 ? 4.677 -7.121 -41.910 1.00 79.31 136 THR A C 1
ATOM 1037 O O . THR A 1 136 ? 5.182 -7.571 -42.937 1.00 79.31 136 THR A O 1
ATOM 1040 N N . GLU A 1 137 ? 4.561 -5.814 -41.674 1.00 78.81 137 GLU A N 1
ATOM 1041 C CA . GLU A 1 137 ? 4.920 -4.770 -42.641 1.00 78.81 137 GLU A CA 1
ATOM 1042 C C . GLU A 1 137 ? 6.284 -4.143 -42.340 1.00 78.81 137 GLU A C 1
ATOM 1044 O O . GLU A 1 137 ? 7.008 -3.783 -43.268 1.00 78.81 137 GLU A O 1
ATOM 1049 N N . ASP A 1 138 ? 6.651 -4.080 -41.061 1.00 82.25 138 ASP A N 1
ATOM 1050 C CA . ASP A 1 138 ? 7.907 -3.521 -40.573 1.00 82.25 138 ASP A CA 1
ATOM 1051 C C . ASP A 1 138 ? 8.520 -4.440 -39.499 1.00 82.25 138 ASP A C 1
ATOM 1053 O O . ASP A 1 138 ? 8.095 -4.418 -38.335 1.00 82.25 138 ASP A O 1
ATOM 1057 N N . PRO A 1 139 ? 9.461 -5.325 -39.878 1.00 86.12 139 PRO A N 1
ATOM 1058 C CA . PRO A 1 139 ? 10.208 -6.120 -38.919 1.00 86.12 139 PRO A CA 1
ATOM 1059 C C . PRO A 1 139 ? 11.255 -5.242 -38.226 1.00 86.12 139 PRO A C 1
ATOM 1061 O O . PRO A 1 139 ? 12.130 -4.680 -38.885 1.00 86.12 139 PRO A O 1
ATOM 1064 N N . ARG A 1 140 ? 11.251 -5.239 -36.889 1.00 93.06 140 ARG A N 1
ATOM 1065 C CA . ARG A 1 140 ? 12.107 -4.409 -36.031 1.00 93.06 140 ARG A CA 1
ATOM 1066 C C . ARG A 1 140 ? 11.920 -2.931 -36.339 1.00 93.06 140 ARG A C 1
ATOM 1068 O O . ARG A 1 140 ? 12.852 -2.264 -36.791 1.00 93.06 140 ARG A O 1
ATOM 1075 N N . ALA A 1 141 ? 10.726 -2.435 -36.048 1.00 95.06 141 ALA A N 1
ATOM 1076 C CA . ALA A 1 141 ? 10.403 -1.028 -36.198 1.00 95.06 141 ALA A CA 1
ATOM 1077 C C . ALA A 1 141 ? 11.376 -0.144 -35.390 1.00 95.06 141 ALA A C 1
ATOM 1079 O O . ALA A 1 141 ? 11.966 -0.576 -34.394 1.00 95.06 141 ALA A O 1
ATOM 1080 N N . SER A 1 142 ? 11.580 1.094 -35.838 1.00 94.88 142 SER A N 1
ATOM 1081 C CA . SER A 1 142 ? 12.458 2.087 -35.188 1.00 94.88 142 SER A CA 1
ATOM 1082 C C . SER A 1 142 ? 11.770 3.433 -34.946 1.00 94.88 142 SER A C 1
ATOM 1084 O O . SER A 1 142 ? 12.435 4.448 -34.713 1.00 94.88 142 SER A O 1
ATOM 1086 N N . ASP A 1 143 ? 10.452 3.458 -35.098 1.00 95.75 143 ASP A N 1
ATOM 1087 C CA . ASP A 1 143 ? 9.587 4.602 -34.853 1.00 95.75 143 ASP A CA 1
ATOM 1088 C C . ASP A 1 143 ? 9.344 4.797 -33.349 1.00 95.75 143 ASP A C 1
ATOM 1090 O O . ASP A 1 143 ? 9.452 3.871 -32.543 1.00 95.75 143 ASP A O 1
ATOM 1094 N N . THR A 1 144 ? 9.063 6.042 -32.963 1.00 97.81 144 THR A N 1
ATOM 1095 C CA . THR A 1 144 ? 8.671 6.415 -31.600 1.00 97.81 144 THR A CA 1
ATOM 1096 C C . THR A 1 144 ? 7.267 6.987 -31.657 1.00 97.81 144 THR A C 1
ATOM 1098 O O . THR A 1 144 ? 7.007 7.896 -32.444 1.00 97.81 144 THR A O 1
ATOM 1101 N N . TRP A 1 145 ? 6.378 6.481 -30.814 1.00 97.94 145 TRP A N 1
ATOM 1102 C CA . TRP A 1 145 ? 5.009 6.971 -30.703 1.00 97.94 145 TRP A CA 1
ATOM 1103 C C . TRP A 1 145 ? 4.726 7.423 -29.276 1.00 97.94 145 TRP A C 1
ATOM 1105 O O . TRP A 1 145 ? 5.228 6.825 -28.327 1.00 97.94 145 TRP A O 1
ATOM 1115 N N . GLU A 1 146 ? 3.917 8.466 -29.131 1.00 98.25 146 GLU A N 1
ATOM 1116 C CA . GLU A 1 146 ? 3.431 8.943 -27.838 1.00 98.25 146 GLU A CA 1
ATOM 1117 C C . GLU A 1 146 ? 1.902 8.893 -27.789 1.00 98.25 146 GLU A C 1
ATOM 1119 O O . GLU A 1 146 ? 1.239 9.285 -28.748 1.00 98.25 146 GLU A O 1
ATOM 1124 N N . PHE A 1 147 ? 1.353 8.403 -26.681 1.00 97.06 147 PHE A N 1
ATOM 1125 C CA . PHE A 1 147 ? -0.077 8.373 -26.387 1.00 97.06 147 PHE A CA 1
ATOM 1126 C C . PHE A 1 147 ? -0.394 9.397 -25.301 1.00 97.06 147 PHE A C 1
ATOM 1128 O O . PHE A 1 147 ? 0.161 9.300 -24.210 1.00 97.06 147 PHE A O 1
ATOM 1135 N N . ASP A 1 148 ? -1.283 10.351 -25.569 1.00 88.19 148 ASP A N 1
ATOM 1136 C CA . ASP A 1 148 ? -1.594 11.462 -24.649 1.00 88.19 148 ASP A CA 1
ATOM 1137 C C . ASP A 1 148 ? -2.738 11.178 -23.660 1.00 88.19 148 ASP A C 1
ATOM 1139 O O . ASP A 1 148 ? -3.301 12.095 -23.062 1.00 88.19 148 ASP A O 1
ATOM 1143 N N . GLY A 1 149 ? -3.126 9.909 -23.533 1.00 85.00 149 GLY A N 1
ATOM 1144 C CA . GLY A 1 149 ? -4.313 9.486 -22.793 1.00 85.00 149 GLY A CA 1
ATOM 1145 C C . GLY A 1 149 ? -5.574 9.404 -23.660 1.00 85.00 149 GLY A C 1
ATOM 1146 O O . GLY A 1 149 ? -6.558 8.787 -23.242 1.00 85.00 149 GLY A O 1
ATOM 1147 N N . THR A 1 150 ? -5.563 9.966 -24.873 1.00 86.12 150 THR A N 1
ATOM 1148 C CA . THR A 1 150 ? -6.715 9.955 -25.788 1.00 86.12 150 THR A CA 1
ATOM 1149 C C . THR A 1 150 ? -6.382 9.512 -27.210 1.00 86.12 150 THR A C 1
ATOM 1151 O O . THR A 1 150 ? -7.160 8.765 -27.805 1.00 86.12 150 THR A O 1
ATOM 1154 N N . ASP A 1 151 ? -5.245 9.928 -27.766 1.00 92.19 151 ASP A N 1
ATOM 1155 C CA . ASP A 1 151 ? -4.843 9.622 -29.138 1.00 92.19 151 ASP A CA 1
ATOM 1156 C C . ASP A 1 151 ? -3.325 9.431 -29.256 1.00 92.19 151 ASP A C 1
ATOM 1158 O O . ASP A 1 151 ? -2.553 9.801 -28.368 1.00 92.19 151 ASP A O 1
ATOM 1162 N N . TRP A 1 152 ? -2.894 8.824 -30.362 1.00 98.00 152 TRP A N 1
ATOM 1163 C CA . TRP A 1 152 ? -1.478 8.579 -30.638 1.00 98.00 152 TRP A CA 1
ATOM 1164 C C . TRP A 1 152 ? -0.872 9.628 -31.569 1.00 98.00 152 TRP A C 1
ATOM 1166 O O . TRP A 1 152 ? -1.479 10.039 -32.555 1.00 98.00 152 TRP A O 1
ATOM 1176 N N . ALA A 1 153 ? 0.384 9.984 -31.328 1.00 97.44 153 ALA A N 1
ATOM 1177 C CA . ALA A 1 153 ? 1.182 10.814 -32.216 1.00 97.44 153 ALA A CA 1
ATOM 1178 C C . ALA A 1 153 ? 2.515 10.135 -32.536 1.00 97.44 153 ALA A C 1
ATOM 1180 O O . ALA A 1 153 ? 3.244 9.714 -31.638 1.00 97.44 153 ALA A O 1
ATOM 1181 N N . GLU A 1 154 ? 2.857 10.057 -33.823 1.00 97.00 154 GLU A N 1
ATOM 1182 C CA . GLU A 1 154 ? 4.197 9.648 -34.238 1.00 97.00 154 GLU A CA 1
ATOM 1183 C C . GLU A 1 154 ? 5.165 10.800 -33.968 1.00 97.00 154 GLU A C 1
ATOM 1185 O O . GLU A 1 154 ? 4.976 11.925 -34.444 1.00 97.00 154 GLU A O 1
ATOM 1190 N N . ILE A 1 155 ? 6.217 10.518 -33.210 1.00 97.31 155 ILE A N 1
ATOM 1191 C CA . ILE A 1 155 ? 7.280 11.473 -32.937 1.00 97.31 155 ILE A CA 1
ATOM 1192 C C . ILE A 1 155 ? 8.427 11.187 -33.898 1.00 97.31 155 ILE A C 1
ATOM 1194 O O . ILE A 1 155 ? 8.817 10.042 -34.117 1.00 97.31 155 ILE A O 1
ATOM 1198 N N . THR A 1 156 ? 9.028 12.246 -34.444 1.00 96.25 156 THR A N 1
ATOM 1199 C CA . THR A 1 156 ? 10.236 12.147 -35.277 1.00 96.25 156 THR A CA 1
ATOM 1200 C C . THR A 1 156 ? 11.447 12.736 -34.542 1.00 96.25 156 THR A C 1
ATOM 1202 O O . THR A 1 156 ? 11.825 13.886 -34.795 1.00 96.25 156 THR A O 1
ATOM 1205 N N . PRO A 1 157 ? 12.066 11.979 -33.616 1.00 96.38 157 PRO A N 1
ATOM 1206 C CA . PRO A 1 157 ? 13.309 12.368 -32.966 1.00 96.38 157 PRO A CA 1
ATOM 1207 C C . PRO A 1 157 ? 14.421 12.726 -33.956 1.00 96.38 157 PRO A C 1
ATOM 1209 O O . PRO A 1 157 ? 14.576 12.106 -35.007 1.00 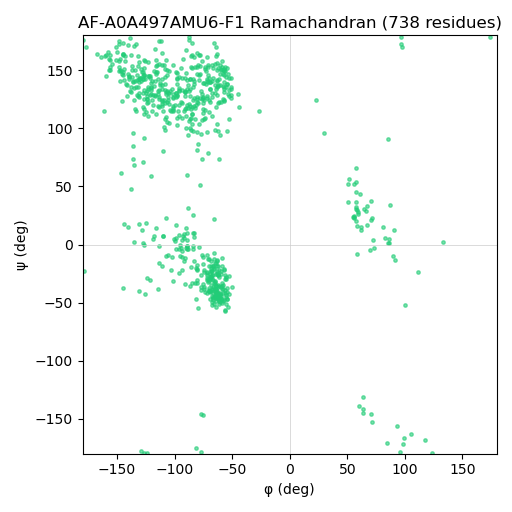96.38 157 PRO A O 1
ATOM 1212 N N . THR A 1 158 ? 15.275 13.683 -33.587 1.00 96.06 158 THR A N 1
ATOM 1213 C CA . THR A 1 158 ? 16.489 13.996 -34.367 1.00 96.06 158 THR A CA 1
ATOM 1214 C C . THR A 1 158 ? 17.532 12.877 -34.323 1.00 96.06 158 THR A C 1
ATOM 1216 O O . THR A 1 158 ? 18.382 12.794 -35.208 1.00 96.06 158 THR A O 1
ATOM 1219 N N . GLN A 1 159 ? 17.471 12.030 -33.297 1.00 96.25 159 GLN A N 1
ATOM 1220 C CA . GLN A 1 159 ? 18.239 10.804 -33.128 1.00 96.25 159 GLN A CA 1
ATOM 1221 C C . GLN A 1 159 ? 17.296 9.716 -32.620 1.00 96.25 159 GLN A C 1
ATOM 1223 O O . GLN A 1 159 ? 16.446 9.997 -31.778 1.00 96.25 159 GLN A O 1
ATOM 1228 N N . SER A 1 160 ? 17.458 8.489 -33.111 1.00 96.62 160 SER A N 1
ATOM 1229 C CA . SER A 1 160 ? 16.635 7.338 -32.727 1.00 96.62 160 SER A CA 1
ATOM 1230 C C . SER A 1 160 ? 17.511 6.084 -32.604 1.00 96.62 160 SER A C 1
ATOM 1232 O O . SER A 1 160 ? 18.480 5.963 -33.368 1.00 96.62 160 SER A O 1
ATOM 1234 N N . PRO A 1 161 ? 17.205 5.150 -31.685 1.00 96.81 161 PRO A N 1
ATOM 1235 C CA . PRO A 1 161 ? 17.860 3.857 -31.643 1.00 96.81 161 PRO A CA 1
ATOM 1236 C C . PRO A 1 161 ? 17.592 3.078 -32.939 1.00 96.81 161 PRO A C 1
ATOM 1238 O O . PRO A 1 161 ? 16.539 3.232 -33.562 1.00 96.81 161 PRO A O 1
ATOM 1241 N N . PRO A 1 162 ? 18.503 2.178 -33.347 1.00 96.19 162 PRO A N 1
ATOM 1242 C CA . PRO A 1 162 ? 18.193 1.198 -34.378 1.00 96.19 162 PRO A CA 1
ATOM 1243 C C . PRO A 1 162 ? 16.984 0.348 -33.984 1.00 96.19 162 PRO A C 1
ATOM 1245 O O . PRO A 1 162 ? 16.815 0.018 -32.802 1.00 96.19 162 PRO A O 1
ATOM 1248 N N . GLY A 1 163 ? 16.194 -0.034 -34.987 1.00 96.06 163 GLY A N 1
ATOM 1249 C CA . GLY A 1 163 ? 15.000 -0.842 -34.790 1.00 96.06 163 GLY A CA 1
ATOM 1250 C C . GLY A 1 163 ? 15.296 -2.211 -34.183 1.00 96.06 163 GLY A C 1
ATOM 1251 O O . GLY A 1 163 ? 16.329 -2.832 -34.475 1.00 96.06 163 GLY A O 1
ATOM 1252 N N . ARG A 1 164 ? 14.403 -2.661 -33.298 1.00 97.25 164 ARG A N 1
ATOM 1253 C CA . ARG A 1 164 ? 14.585 -3.865 -32.474 1.00 97.25 164 ARG A CA 1
ATOM 1254 C C . ARG A 1 164 ? 13.256 -4.464 -32.011 1.00 97.25 164 ARG A C 1
ATOM 1256 O O . ARG A 1 164 ? 12.249 -3.766 -31.959 1.00 97.25 164 ARG A O 1
ATOM 1263 N N . ALA A 1 165 ? 13.291 -5.744 -31.662 1.00 96.00 165 ALA A N 1
ATOM 1264 C CA . ALA A 1 165 ? 12.183 -6.523 -31.103 1.00 96.00 165 ALA A CA 1
ATOM 1265 C C . ALA A 1 165 ? 12.605 -7.200 -29.781 1.00 96.00 165 ALA A C 1
ATOM 1267 O O . ALA A 1 165 ? 13.758 -7.058 -29.361 1.00 96.00 165 ALA A O 1
ATOM 1268 N N . ASN A 1 166 ? 11.691 -7.951 -29.161 1.00 95.50 166 ASN A N 1
ATOM 1269 C CA . ASN A 1 166 ? 11.852 -8.627 -27.859 1.00 95.50 166 ASN A CA 1
ATOM 1270 C C . ASN A 1 166 ? 12.204 -7.655 -26.719 1.00 95.50 166 ASN A C 1
ATOM 1272 O O . ASN A 1 166 ? 13.138 -7.893 -25.945 1.00 95.50 166 ASN A O 1
ATOM 1276 N N . ILE A 1 167 ? 11.480 -6.531 -26.687 1.00 94.88 167 ILE A N 1
ATOM 1277 C CA . ILE A 1 167 ? 11.648 -5.413 -25.747 1.00 94.88 167 ILE A CA 1
ATOM 1278 C C . ILE A 1 167 ? 10.357 -5.070 -24.977 1.00 94.88 167 ILE A C 1
ATOM 1280 O O . ILE A 1 167 ? 10.236 -3.993 -24.401 1.00 94.88 167 ILE A O 1
ATOM 1284 N N . ASP A 1 168 ? 9.394 -5.989 -24.937 1.00 87.38 168 ASP A N 1
ATOM 1285 C CA . ASP A 1 168 ? 8.089 -5.845 -24.278 1.00 87.38 168 ASP A CA 1
ATOM 1286 C C . ASP A 1 168 ? 8.138 -5.722 -22.755 1.00 87.38 168 ASP A C 1
ATOM 1288 O O . ASP A 1 168 ? 7.132 -5.380 -22.146 1.00 87.38 168 ASP A O 1
ATOM 1292 N N . GLN A 1 169 ? 9.299 -5.907 -22.131 1.00 90.56 169 GLN A N 1
ATOM 1293 C CA . GLN A 1 169 ? 9.500 -5.641 -20.703 1.00 90.56 169 GLN A CA 1
ATOM 1294 C C . GLN A 1 169 ? 10.753 -4.784 -20.447 1.00 90.56 169 GLN A C 1
ATOM 1296 O O . GLN A 1 169 ? 11.271 -4.771 -19.339 1.00 90.56 169 GLN A O 1
ATOM 1301 N N . THR A 1 170 ? 11.298 -4.095 -21.461 1.00 89.88 170 THR A N 1
ATOM 1302 C CA . THR A 1 170 ? 12.647 -3.483 -21.385 1.00 89.88 170 THR A CA 1
ATOM 1303 C C . THR A 1 170 ? 12.662 -1.962 -21.549 1.00 89.88 170 THR A C 1
ATOM 1305 O O . THR A 1 170 ? 13.737 -1.369 -21.675 1.00 89.88 170 THR A O 1
ATOM 1308 N N . LEU A 1 171 ? 11.493 -1.326 -21.638 1.00 95.56 171 LEU A N 1
ATOM 1309 C CA . LEU A 1 171 ? 11.355 0.123 -21.735 1.00 95.56 171 LEU A CA 1
ATOM 1310 C C . LEU A 1 171 ? 10.735 0.635 -20.437 1.00 95.56 171 LEU A C 1
ATOM 1312 O O . LEU A 1 171 ? 9.640 0.217 -20.082 1.00 95.56 171 LEU A O 1
ATOM 1316 N N . VAL A 1 172 ? 11.423 1.530 -19.731 1.00 97.31 172 VAL A N 1
ATOM 1317 C CA . VAL A 1 172 ? 10.966 2.038 -18.425 1.00 97.31 172 VAL A CA 1
ATOM 1318 C C . VAL A 1 172 ? 11.172 3.537 -18.313 1.00 97.31 172 VAL A C 1
ATOM 1320 O O . VAL A 1 172 ? 12.069 4.090 -18.947 1.00 97.31 172 VAL A O 1
ATOM 1323 N N . TYR A 1 173 ? 10.364 4.207 -17.498 1.00 97.19 173 TYR A N 1
ATOM 1324 C CA . TYR A 1 173 ? 10.525 5.628 -17.227 1.00 97.19 173 TYR A CA 1
ATOM 1325 C C . TYR A 1 173 ? 11.195 5.859 -15.874 1.00 97.19 173 TYR A C 1
ATOM 1327 O O . TYR A 1 173 ? 10.665 5.490 -14.833 1.00 97.19 173 TYR A O 1
ATOM 1335 N N . ASP A 1 174 ? 12.358 6.500 -15.903 1.00 94.69 174 ASP A N 1
ATOM 1336 C CA . ASP A 1 174 ? 13.046 7.002 -14.724 1.00 94.69 174 ASP A CA 1
ATOM 1337 C C . ASP A 1 174 ? 12.521 8.407 -14.413 1.00 94.69 174 ASP A C 1
ATOM 1339 O O . ASP A 1 174 ? 12.909 9.390 -15.060 1.00 94.69 174 ASP A O 1
ATOM 1343 N N . SER A 1 175 ? 11.617 8.508 -13.438 1.00 87.19 175 SER A N 1
ATOM 1344 C CA . SER A 1 175 ? 10.974 9.774 -13.064 1.00 87.19 175 SER A CA 1
ATOM 1345 C C . SER A 1 175 ? 11.918 10.741 -12.341 1.00 87.19 175 SER A C 1
ATOM 1347 O O . SER A 1 175 ? 11.756 11.961 -12.453 1.00 87.19 175 SER A O 1
ATOM 1349 N N . ASN A 1 176 ? 12.971 10.231 -11.694 1.00 84.19 176 ASN A N 1
ATOM 1350 C CA . ASN A 1 176 ? 13.970 11.048 -11.002 1.00 84.19 176 ASN A CA 1
ATOM 1351 C C . ASN A 1 176 ? 14.867 11.799 -11.994 1.00 84.19 176 ASN A C 1
ATOM 1353 O O . ASN A 1 176 ? 15.156 12.986 -11.815 1.00 84.19 176 ASN A O 1
ATOM 1357 N N . ARG A 1 177 ? 15.278 11.134 -13.078 1.00 89.31 177 ARG A N 1
ATOM 1358 C CA . ARG A 1 177 ? 16.095 11.724 -14.154 1.00 89.31 177 ARG A CA 1
ATOM 1359 C C . ARG A 1 177 ? 15.259 12.261 -15.315 1.00 89.31 177 ARG A C 1
ATOM 1361 O O . ARG A 1 177 ? 15.794 12.995 -16.151 1.00 89.31 177 ARG A O 1
ATOM 1368 N N . ARG A 1 178 ? 13.957 11.955 -15.333 1.00 92.69 178 ARG A N 1
ATOM 1369 C CA . ARG A 1 178 ? 12.978 12.309 -16.373 1.00 92.69 178 ARG A CA 1
ATOM 1370 C C . ARG A 1 178 ? 13.404 11.791 -17.741 1.00 92.69 178 ARG A C 1
ATOM 1372 O O . ARG A 1 178 ? 13.578 12.564 -18.691 1.00 92.69 178 ARG A O 1
ATOM 1379 N N . LYS A 1 179 ? 13.669 10.486 -17.807 1.00 96.88 179 LYS A N 1
ATOM 1380 C CA . LYS A 1 179 ? 14.159 9.793 -19.005 1.00 96.88 179 LYS A CA 1
ATOM 1381 C C . LYS A 1 179 ? 13.448 8.466 -19.191 1.00 96.88 179 LYS A C 1
ATOM 1383 O O . LYS A 1 179 ? 13.369 7.683 -18.253 1.00 96.88 179 LYS A O 1
ATOM 1388 N N . THR A 1 180 ? 13.038 8.163 -20.419 1.00 98.12 180 THR A N 1
ATOM 1389 C CA . THR A 1 180 ? 12.693 6.782 -20.780 1.00 98.12 180 THR A CA 1
ATOM 1390 C C . THR A 1 180 ? 13.972 6.035 -21.136 1.00 98.12 180 THR A C 1
ATOM 1392 O O . THR A 1 180 ? 14.739 6.496 -21.983 1.00 98.12 180 THR A O 1
ATOM 1395 N N . ILE A 1 181 ? 14.214 4.904 -20.486 1.00 98.12 181 ILE A N 1
ATOM 1396 C CA . ILE A 1 181 ? 15.418 4.089 -20.619 1.00 98.12 181 ILE A CA 1
ATOM 1397 C C . ILE A 1 181 ? 15.099 2.865 -21.469 1.00 98.12 181 ILE A C 1
ATOM 1399 O O . ILE A 1 181 ? 14.118 2.168 -21.217 1.00 98.12 181 ILE A O 1
ATOM 1403 N N . LEU A 1 182 ? 15.955 2.596 -22.451 1.00 98.38 182 LEU A N 1
ATOM 1404 C CA . LEU A 1 182 ? 15.925 1.410 -23.298 1.00 98.38 182 LEU A CA 1
ATOM 1405 C C . LEU A 1 182 ? 17.273 0.695 -23.213 1.00 98.38 182 LEU A C 1
ATOM 1407 O O . LEU A 1 182 ? 18.320 1.318 -23.410 1.00 98.38 182 LEU A O 1
ATOM 1411 N N . PHE A 1 183 ? 17.248 -0.618 -22.998 1.00 98.00 183 PHE A N 1
ATOM 1412 C CA . PHE A 1 183 ? 18.441 -1.456 -23.037 1.00 98.00 183 PHE A CA 1
ATOM 1413 C C . PHE A 1 183 ? 18.231 -2.719 -23.877 1.00 98.00 183 PHE A C 1
ATOM 1415 O O . PHE A 1 183 ? 17.181 -3.351 -23.835 1.00 98.00 183 PHE A O 1
ATOM 1422 N N . GLY A 1 184 ? 19.263 -3.108 -24.628 1.00 97.38 184 GLY A N 1
ATOM 1423 C CA . GLY A 1 184 ? 19.317 -4.412 -25.289 1.00 97.38 184 GLY A CA 1
ATOM 1424 C C . GLY A 1 184 ? 18.241 -4.631 -26.359 1.00 97.38 184 GLY A C 1
ATOM 1425 O O . GLY A 1 184 ? 17.913 -3.722 -27.125 1.00 97.38 184 GLY A O 1
ATOM 1426 N N . GLY A 1 185 ? 17.754 -5.866 -26.468 1.00 97.25 185 GLY A N 1
ATOM 1427 C CA . GLY A 1 185 ? 16.791 -6.300 -27.482 1.00 97.25 185 GLY A CA 1
ATOM 1428 C C . GLY A 1 185 ? 17.442 -6.970 -28.695 1.00 97.25 185 GLY A C 1
ATOM 1429 O O . GLY A 1 185 ? 18.669 -7.089 -28.802 1.00 97.25 185 GLY A O 1
ATOM 1430 N N . LEU A 1 186 ? 16.604 -7.412 -29.633 1.00 95.81 186 LEU A N 1
ATOM 1431 C CA . LEU A 1 186 ? 17.021 -8.118 -30.842 1.00 95.81 186 LEU A CA 1
ATOM 1432 C C . LEU A 1 186 ? 16.937 -7.203 -32.069 1.00 95.81 186 LEU A C 1
ATOM 1434 O O . LEU A 1 186 ? 15.857 -6.939 -32.598 1.00 95.81 186 LEU A O 1
ATOM 1438 N N . GLY A 1 187 ? 18.093 -6.733 -32.542 1.00 95.38 187 GLY A N 1
ATOM 1439 C CA . GLY A 1 187 ? 18.203 -5.962 -33.781 1.00 95.38 187 GLY A CA 1
ATOM 1440 C C . GLY A 1 187 ? 18.385 -6.845 -35.018 1.00 95.38 187 GLY A C 1
ATOM 1441 O O . GLY A 1 187 ? 18.544 -8.064 -34.936 1.00 95.38 187 GLY A O 1
ATOM 1442 N N . THR A 1 188 ? 18.462 -6.220 -36.195 1.00 91.25 188 THR A N 1
ATOM 1443 C CA . THR A 1 188 ? 18.720 -6.920 -37.473 1.00 91.25 188 THR A CA 1
ATOM 1444 C C . THR A 1 188 ? 20.076 -7.636 -37.519 1.00 91.25 188 THR A C 1
ATOM 1446 O O . THR A 1 188 ? 20.226 -8.639 -38.213 1.00 91.25 188 THR A O 1
ATOM 1449 N N . GLY A 1 189 ? 21.064 -7.140 -36.766 1.00 90.00 189 GLY A N 1
ATOM 1450 C CA . GLY A 1 189 ? 22.399 -7.731 -36.626 1.00 90.00 189 GLY A CA 1
ATOM 1451 C C . GLY A 1 189 ? 22.557 -8.716 -35.459 1.00 90.00 189 GLY A C 1
ATOM 1452 O O . GLY A 1 189 ? 23.679 -9.153 -35.207 1.00 90.00 189 GLY A O 1
ATOM 1453 N N . GLY A 1 190 ? 21.476 -9.047 -34.742 1.00 93.69 190 GLY A N 1
ATOM 1454 C CA . GLY A 1 190 ? 21.482 -9.901 -33.549 1.00 93.69 190 GLY A CA 1
ATOM 1455 C C . GLY A 1 190 ? 21.304 -9.129 -32.237 1.00 93.69 190 GLY A C 1
ATOM 1456 O O . GLY A 1 190 ? 20.852 -7.984 -32.231 1.00 93.69 190 GLY A O 1
ATOM 1457 N N . TYR A 1 191 ? 21.647 -9.780 -31.121 1.00 96.25 191 TYR A N 1
ATOM 1458 C CA . TYR A 1 191 ? 21.461 -9.252 -29.765 1.00 96.25 191 TYR A CA 1
ATOM 1459 C C . TYR A 1 191 ? 22.233 -7.948 -29.514 1.00 96.25 191 TYR A C 1
ATOM 1461 O O . TYR A 1 191 ? 23.422 -7.805 -29.850 1.00 96.25 191 TYR A O 1
ATOM 1469 N N . LEU A 1 192 ? 21.565 -7.009 -28.855 1.00 96.88 192 LEU A N 1
ATOM 1470 C CA . LEU A 1 192 ? 22.068 -5.675 -28.554 1.00 96.88 192 LEU A CA 1
ATOM 1471 C C . LEU A 1 192 ? 22.413 -5.536 -27.061 1.00 96.88 192 LEU A C 1
ATOM 1473 O O . LEU A 1 192 ? 21.965 -6.321 -26.231 1.00 96.88 192 LEU A O 1
ATOM 1477 N N . SER A 1 193 ? 23.259 -4.561 -26.734 1.00 95.75 193 SER A N 1
ATOM 1478 C CA . SER A 1 193 ? 23.672 -4.198 -25.361 1.00 95.75 193 SER A CA 1
ATOM 1479 C C . SER A 1 193 ? 23.868 -2.685 -25.222 1.00 95.75 193 SER A C 1
ATOM 1481 O O . SER A 1 193 ? 24.630 -2.219 -24.380 1.00 95.75 193 SER A O 1
ATOM 1483 N N . ASP A 1 194 ? 23.313 -1.913 -26.151 1.00 96.56 194 ASP A N 1
ATOM 1484 C CA . ASP A 1 194 ? 23.339 -0.461 -26.106 1.00 96.56 194 ASP A CA 1
ATOM 1485 C C . ASP A 1 194 ? 22.291 0.047 -25.112 1.00 96.56 194 ASP A C 1
ATOM 1487 O O . ASP A 1 194 ? 21.235 -0.559 -24.941 1.00 96.56 194 ASP A O 1
ATOM 1491 N N . THR A 1 195 ? 22.609 1.159 -24.450 1.00 97.88 195 THR A N 1
ATOM 1492 C CA . THR A 1 195 ? 21.680 1.897 -23.587 1.00 97.88 195 THR A CA 1
ATOM 1493 C C . THR A 1 195 ? 21.277 3.175 -24.303 1.00 97.88 195 THR A C 1
ATOM 1495 O O . THR A 1 195 ? 22.139 3.892 -24.819 1.00 97.88 195 THR A O 1
ATOM 1498 N N . TRP A 1 196 ? 19.983 3.463 -24.340 1.00 98.25 196 TRP A N 1
ATOM 1499 C CA . TRP A 1 196 ? 19.436 4.682 -24.917 1.00 98.25 196 TRP A CA 1
ATOM 1500 C C . TRP A 1 196 ? 18.520 5.377 -23.922 1.00 98.25 196 TRP A C 1
ATOM 1502 O O . TRP A 1 196 ? 17.758 4.730 -23.209 1.00 98.25 196 TRP A O 1
ATOM 1512 N N . GLU A 1 197 ? 18.577 6.703 -23.919 1.00 98.25 197 GLU A N 1
ATOM 1513 C CA . GLU A 1 197 ? 17.703 7.549 -23.116 1.00 98.25 197 GLU A CA 1
ATOM 1514 C C . GLU A 1 197 ? 16.895 8.482 -24.001 1.00 98.25 197 GLU A C 1
ATOM 1516 O O . GLU A 1 197 ? 17.452 9.213 -24.825 1.00 98.25 197 GLU A O 1
ATOM 1521 N N . TYR A 1 198 ? 15.587 8.500 -23.794 1.00 98.31 198 TYR A N 1
ATOM 1522 C CA . TYR A 1 198 ? 14.680 9.438 -24.430 1.00 98.31 198 TYR A CA 1
ATOM 1523 C C . TYR A 1 198 ? 14.381 10.604 -23.491 1.00 98.31 198 TYR A C 1
ATOM 1525 O O . TYR A 1 198 ? 13.998 10.416 -22.337 1.00 98.31 198 TYR A O 1
ATOM 1533 N N . SER A 1 199 ? 14.549 11.833 -23.979 1.00 94.38 199 SER A N 1
ATOM 1534 C CA . SER A 1 199 ? 14.304 13.055 -23.201 1.00 94.38 199 SER A CA 1
ATOM 1535 C C . SER A 1 199 ? 12.874 13.590 -23.281 1.00 94.38 199 SER A C 1
ATOM 1537 O O . SER A 1 199 ? 12.638 14.708 -22.827 1.00 94.38 199 SER A O 1
ATOM 1539 N N . GLY A 1 200 ? 11.975 12.885 -23.967 1.00 92.88 200 GLY A N 1
ATOM 1540 C CA . GLY A 1 200 ? 10.681 13.420 -24.393 1.00 92.88 200 GLY A CA 1
ATOM 1541 C C . GLY A 1 200 ? 10.717 14.236 -25.685 1.00 92.88 200 GLY A C 1
ATOM 1542 O O . GLY A 1 200 ? 9.726 14.849 -26.062 1.00 92.88 200 GLY A O 1
ATOM 1543 N N . THR A 1 201 ? 11.871 14.291 -26.352 1.00 92.94 201 THR A N 1
ATOM 1544 C CA . THR A 1 201 ? 12.020 14.972 -27.650 1.00 92.94 201 THR A CA 1
ATOM 1545 C C . THR A 1 201 ? 13.003 14.268 -28.573 1.00 92.94 201 THR A C 1
ATOM 1547 O O . THR A 1 201 ? 12.795 14.232 -29.784 1.00 92.94 201 THR A O 1
ATOM 1550 N N . THR A 1 202 ? 14.097 13.720 -28.038 1.00 97.44 202 THR A N 1
ATOM 1551 C CA . THR A 1 202 ? 15.069 12.965 -28.830 1.00 97.44 202 THR A CA 1
ATOM 1552 C C . THR A 1 202 ? 15.720 11.855 -28.017 1.00 97.44 202 THR A C 1
ATOM 1554 O O . THR A 1 202 ? 15.745 11.919 -26.784 1.00 97.44 202 THR A O 1
ATOM 1557 N N . TRP A 1 203 ? 16.245 10.843 -28.706 1.00 98.50 203 TRP A N 1
ATOM 1558 C CA . TRP A 1 203 ? 17.014 9.773 -28.085 1.00 98.50 203 TRP A CA 1
ATOM 1559 C C . TRP A 1 203 ? 18.502 10.110 -28.042 1.00 98.50 203 TRP A C 1
ATOM 1561 O O . TRP A 1 203 ? 19.042 10.767 -28.930 1.00 98.50 203 TRP A O 1
ATOM 1571 N N . SER A 1 204 ? 19.189 9.644 -27.008 1.00 97.94 204 SER A N 1
ATOM 1572 C CA . SER A 1 204 ? 20.642 9.743 -26.874 1.00 97.94 204 SER A CA 1
ATOM 1573 C C . SER A 1 204 ? 21.206 8.392 -26.471 1.00 97.94 204 SER A C 1
ATOM 1575 O O . SER A 1 204 ? 20.732 7.785 -25.513 1.00 97.94 204 SER A O 1
ATOM 1577 N N . GLN A 1 205 ? 22.210 7.915 -27.203 1.00 97.50 205 GLN A N 1
ATOM 1578 C CA . GLN A 1 205 ? 22.917 6.696 -26.832 1.00 97.50 205 GLN A CA 1
ATOM 1579 C C . GLN A 1 205 ? 23.868 7.003 -25.678 1.00 97.50 205 GLN A C 1
ATOM 1581 O O . GLN A 1 205 ? 24.660 7.945 -25.762 1.00 97.50 205 GLN A O 1
ATOM 1586 N N . ILE A 1 206 ? 23.799 6.206 -24.618 1.00 96.94 206 ILE A N 1
ATOM 1587 C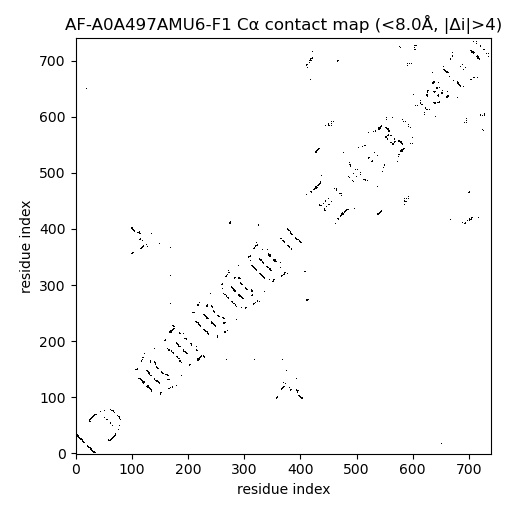 CA . ILE A 1 206 ? 24.650 6.361 -23.443 1.00 96.94 206 ILE A CA 1
ATOM 1588 C C . ILE A 1 206 ? 25.794 5.356 -23.522 1.00 96.94 206 ILE A C 1
ATOM 1590 O O . ILE A 1 206 ? 25.583 4.143 -23.576 1.00 96.94 206 ILE A O 1
ATOM 1594 N N . GLU A 1 207 ? 27.023 5.868 -23.533 1.00 92.50 207 GLU A N 1
ATOM 1595 C CA . GLU A 1 207 ? 28.225 5.047 -23.426 1.00 92.50 207 GLU A CA 1
ATOM 1596 C C . GLU A 1 207 ? 28.543 4.796 -21.951 1.00 92.50 207 GLU A C 1
ATOM 1598 O O . GLU A 1 207 ? 28.866 5.721 -21.205 1.00 92.50 207 GLU A O 1
ATOM 1603 N N . THR A 1 208 ? 28.488 3.533 -21.530 1.00 89.12 208 THR A N 1
ATOM 1604 C CA . THR A 1 208 ? 28.857 3.124 -20.172 1.00 89.12 208 THR A CA 1
ATOM 1605 C C . THR A 1 208 ? 30.119 2.260 -20.205 1.00 89.12 208 THR A C 1
ATOM 1607 O O . THR A 1 208 ? 30.297 1.414 -21.081 1.00 89.12 208 THR A O 1
ATOM 1610 N N . GLY A 1 209 ? 31.036 2.477 -19.256 1.00 86.38 209 GLY A N 1
ATOM 1611 C CA . GLY A 1 209 ? 32.279 1.695 -19.175 1.00 86.38 209 GLY A CA 1
ATOM 1612 C C . GLY A 1 209 ? 32.056 0.244 -18.728 1.00 86.38 209 GLY A C 1
ATOM 1613 O O . GLY A 1 209 ? 32.771 -0.656 -19.164 1.00 86.38 209 GLY A O 1
ATOM 1614 N N . LEU A 1 210 ? 31.045 0.029 -17.883 1.00 94.19 210 LEU A N 1
ATOM 1615 C CA . LEU A 1 210 ? 30.492 -1.271 -17.511 1.00 94.19 210 LEU A CA 1
ATOM 1616 C C . LEU A 1 210 ? 29.058 -1.342 -18.048 1.00 94.19 210 LEU A C 1
ATOM 1618 O O . LEU A 1 210 ? 28.361 -0.329 -18.062 1.00 94.19 210 LEU A O 1
ATOM 1622 N N . SER A 1 211 ? 28.626 -2.503 -18.532 1.00 95.12 211 SER A N 1
ATOM 1623 C CA . SER A 1 211 ? 27.286 -2.696 -19.093 1.00 95.12 211 SER A CA 1
ATOM 1624 C C . SER A 1 211 ? 26.899 -4.175 -19.024 1.00 95.12 211 SER A C 1
ATOM 1626 O O . SER A 1 211 ? 27.799 -5.023 -19.114 1.00 95.12 211 SER A O 1
ATOM 1628 N N . PRO A 1 212 ? 25.601 -4.510 -18.904 1.00 96.81 212 PRO A N 1
ATOM 1629 C CA . PRO A 1 212 ? 25.157 -5.881 -19.064 1.00 96.81 212 PRO A CA 1
ATOM 1630 C C . PRO A 1 212 ? 25.542 -6.423 -20.449 1.00 96.81 212 PRO A C 1
ATOM 1632 O O . PRO A 1 212 ? 25.633 -5.702 -21.444 1.00 96.81 212 PRO A O 1
ATOM 1635 N N . GLN A 1 213 ? 25.766 -7.733 -20.536 1.00 95.69 213 GLN A N 1
ATOM 1636 C CA . GLN A 1 213 ? 26.011 -8.378 -21.828 1.00 95.69 213 GLN A CA 1
ATOM 1637 C C . GLN A 1 213 ? 24.802 -8.286 -22.773 1.00 95.69 213 GLN A C 1
ATOM 1639 O O . GLN A 1 213 ? 23.667 -8.081 -22.336 1.00 95.69 213 GLN A O 1
ATOM 1644 N N . ARG A 1 214 ? 25.061 -8.515 -24.069 1.00 96.81 214 ARG A N 1
ATOM 1645 C CA . ARG A 1 214 ? 24.047 -8.528 -25.135 1.00 96.81 214 ARG A CA 1
ATOM 1646 C C . ARG A 1 214 ? 22.943 -9.542 -24.845 1.00 96.81 214 ARG A C 1
ATOM 1648 O O . ARG A 1 214 ? 23.250 -10.729 -24.707 1.00 96.81 214 ARG A O 1
ATOM 1655 N N . ARG A 1 215 ? 21.696 -9.070 -24.803 1.00 97.69 215 ARG A N 1
ATOM 1656 C CA . ARG A 1 215 ? 20.516 -9.862 -24.438 1.00 97.69 215 ARG A CA 1
ATOM 1657 C C . ARG A 1 215 ? 19.225 -9.275 -25.005 1.00 97.69 215 ARG A C 1
ATOM 1659 O O . ARG A 1 215 ? 19.165 -8.083 -25.301 1.00 97.69 215 ARG A O 1
ATOM 1666 N N . ASP A 1 216 ? 18.193 -10.096 -25.094 1.00 97.25 216 ASP A N 1
ATOM 1667 C CA . ASP A 1 216 ? 16.799 -9.689 -25.292 1.00 97.25 216 ASP A CA 1
ATOM 1668 C C . ASP A 1 216 ? 15.901 -10.365 -24.239 1.00 97.25 216 ASP A C 1
ATOM 1670 O O . ASP A 1 216 ? 16.421 -11.043 -23.346 1.00 97.25 216 ASP A O 1
ATOM 1674 N N . SER A 1 217 ? 14.583 -10.144 -24.295 1.00 97.00 217 SER A N 1
ATOM 1675 C CA . SER A 1 217 ? 13.596 -10.900 -23.498 1.00 97.00 217 SER A CA 1
ATOM 1676 C C . SER A 1 217 ? 13.838 -10.874 -21.975 1.00 97.00 217 SER A C 1
ATOM 1678 O O . SER A 1 217 ? 13.450 -11.798 -21.257 1.00 97.00 217 SER A O 1
ATOM 1680 N N . HIS A 1 218 ? 14.542 -9.846 -21.496 1.00 98.12 218 HIS A N 1
ATOM 1681 C CA . HIS A 1 218 ? 14.743 -9.524 -20.083 1.00 98.12 218 HIS A CA 1
ATOM 1682 C C . HIS A 1 218 ? 13.623 -8.594 -19.623 1.00 98.12 218 HIS A C 1
ATOM 1684 O O . HIS A 1 218 ? 12.917 -8.032 -20.460 1.00 98.12 218 HIS A O 1
ATOM 1690 N N . ALA A 1 219 ? 13.498 -8.397 -18.314 1.00 98.25 219 ALA A N 1
ATOM 1691 C CA . ALA A 1 219 ? 12.582 -7.414 -17.756 1.00 98.25 219 ALA A CA 1
ATOM 1692 C C . ALA A 1 219 ? 13.342 -6.300 -17.033 1.00 98.25 219 ALA A C 1
ATOM 1694 O O . ALA A 1 219 ? 14.419 -6.518 -16.468 1.00 98.25 219 ALA A O 1
ATOM 1695 N N . MET A 1 220 ? 12.764 -5.103 -17.062 1.00 98.50 220 MET A N 1
ATOM 1696 C CA . MET A 1 220 ? 13.219 -3.916 -16.360 1.00 98.50 220 MET A CA 1
ATOM 1697 C C . MET A 1 220 ? 12.053 -3.276 -15.607 1.00 98.50 220 MET A C 1
ATOM 1699 O O . MET A 1 220 ? 10.941 -3.219 -16.121 1.00 98.50 220 MET A O 1
ATOM 1703 N N . ALA A 1 221 ? 12.320 -2.747 -14.415 1.00 98.25 221 ALA A N 1
ATOM 1704 C CA . ALA A 1 221 ? 11.372 -1.940 -13.647 1.00 98.25 221 ALA A CA 1
ATOM 1705 C C . ALA A 1 221 ? 12.107 -0.769 -12.983 1.00 98.25 221 ALA A C 1
ATOM 1707 O O . ALA A 1 221 ? 13.272 -0.904 -12.600 1.00 98.25 221 ALA A O 1
ATOM 1708 N N . PHE A 1 222 ? 11.454 0.388 -12.874 1.00 97.19 222 PHE A N 1
ATOM 1709 C CA . PHE A 1 222 ? 12.041 1.552 -12.213 1.00 97.19 222 PHE A CA 1
ATOM 1710 C C . PHE A 1 222 ? 11.659 1.578 -10.735 1.00 97.19 222 PHE A C 1
ATOM 1712 O O . PHE A 1 222 ? 10.495 1.758 -10.398 1.00 97.19 222 PHE A O 1
ATOM 1719 N N . ASP A 1 223 ? 12.659 1.426 -9.875 1.00 94.00 223 ASP A N 1
ATOM 1720 C CA . ASP A 1 223 ? 12.543 1.605 -8.436 1.00 94.00 223 ASP A CA 1
ATOM 1721 C C . ASP A 1 223 ? 12.616 3.101 -8.116 1.00 94.00 223 ASP A C 1
ATOM 1723 O O . ASP A 1 223 ? 13.699 3.698 -8.060 1.00 94.00 223 ASP A O 1
ATOM 1727 N N . SER A 1 224 ? 11.446 3.724 -7.964 1.00 82.75 224 SER A N 1
ATOM 1728 C CA . SER A 1 224 ? 11.329 5.171 -7.764 1.00 82.75 224 SER A CA 1
ATOM 1729 C C . SER A 1 224 ? 11.846 5.624 -6.396 1.00 82.75 224 SER A C 1
ATOM 1731 O O . SER A 1 224 ? 12.396 6.726 -6.298 1.00 82.75 224 SER A O 1
ATOM 1733 N N . HIS A 1 225 ? 11.768 4.763 -5.373 1.00 80.25 225 HIS A N 1
ATOM 1734 C CA . HIS A 1 225 ? 12.264 5.042 -4.023 1.00 80.25 225 HIS A CA 1
ATOM 1735 C C . HIS A 1 225 ? 13.791 5.164 -3.984 1.00 80.25 225 HIS A C 1
ATOM 1737 O O . HIS A 1 225 ? 14.335 6.100 -3.396 1.00 80.25 225 HIS A O 1
ATOM 1743 N N . ARG A 1 226 ? 14.502 4.238 -4.637 1.00 85.00 226 ARG A N 1
ATOM 1744 C CA . ARG A 1 226 ? 15.975 4.221 -4.679 1.00 85.00 226 ARG A CA 1
ATOM 1745 C C . ARG A 1 226 ? 16.545 4.983 -5.874 1.00 85.00 226 ARG A C 1
ATOM 1747 O O . ARG A 1 226 ? 17.734 5.296 -5.886 1.00 85.00 226 ARG A O 1
ATOM 1754 N N . GLY A 1 227 ? 15.709 5.308 -6.858 1.00 87.75 227 GLY A N 1
ATOM 1755 C CA . GLY A 1 227 ? 16.097 6.026 -8.066 1.00 87.75 227 GLY A CA 1
ATOM 1756 C C . GLY A 1 227 ? 16.962 5.200 -9.010 1.00 87.75 227 GLY A C 1
ATOM 1757 O O . GLY A 1 227 ? 17.889 5.742 -9.612 1.00 87.75 227 GLY A O 1
ATOM 1758 N N . VAL A 1 228 ? 16.672 3.903 -9.128 1.00 96.81 228 VAL A N 1
ATOM 1759 C CA . VAL A 1 228 ? 17.418 2.973 -9.983 1.00 96.81 228 VAL A CA 1
ATOM 1760 C C . VAL A 1 228 ? 16.477 2.168 -10.869 1.00 96.81 228 VAL A C 1
ATOM 1762 O O . VAL A 1 228 ? 15.398 1.762 -10.460 1.00 96.81 228 VAL A O 1
ATOM 1765 N N . THR A 1 229 ? 16.894 1.889 -12.100 1.00 98.31 229 THR A N 1
ATOM 1766 C CA . THR A 1 229 ? 16.233 0.879 -12.933 1.00 98.31 229 THR A CA 1
ATOM 1767 C C . THR A 1 229 ? 16.839 -0.487 -12.654 1.00 98.31 229 THR A C 1
ATOM 1769 O O . THR A 1 229 ? 18.036 -0.675 -12.868 1.00 98.31 229 THR A O 1
ATOM 1772 N N . VAL A 1 230 ? 16.022 -1.441 -12.222 1.00 98.56 230 VAL A N 1
ATOM 1773 C CA . VAL A 1 230 ? 16.414 -2.834 -11.991 1.00 98.56 230 VAL A CA 1
ATOM 1774 C C . VAL A 1 230 ? 16.216 -3.624 -13.280 1.00 98.56 230 VAL A C 1
ATOM 1776 O O . VAL A 1 230 ? 15.168 -3.514 -13.907 1.00 98.56 230 VAL A O 1
ATOM 1779 N N . LEU A 1 231 ? 17.202 -4.430 -13.667 1.00 98.62 231 LEU A N 1
ATOM 1780 C CA . LEU A 1 231 ? 17.149 -5.385 -14.775 1.00 98.62 231 LEU A CA 1
ATOM 1781 C C . LEU A 1 231 ? 17.408 -6.791 -14.243 1.00 98.62 231 LEU A C 1
ATOM 1783 O O . LEU A 1 231 ? 18.382 -6.999 -13.513 1.00 98.62 231 LEU A O 1
ATOM 1787 N N . PHE A 1 232 ? 16.607 -7.763 -14.679 1.00 98.50 232 PHE A N 1
ATOM 1788 C CA . PHE A 1 232 ? 16.824 -9.172 -14.362 1.00 98.50 232 PHE A CA 1
ATOM 1789 C C . PHE A 1 232 ? 16.763 -10.078 -15.601 1.00 98.50 232 PHE A C 1
ATOM 1791 O O . PHE A 1 232 ? 15.934 -9.910 -16.498 1.00 98.50 232 PHE A O 1
ATOM 1798 N N . GLY A 1 233 ? 17.663 -11.063 -15.636 1.00 97.88 233 GLY A N 1
ATOM 1799 C CA . GLY A 1 233 ? 17.609 -12.201 -16.553 1.00 97.88 233 GLY A CA 1
ATOM 1800 C C . GLY A 1 233 ? 17.647 -11.852 -18.046 1.00 97.88 233 GLY A C 1
ATOM 1801 O O . GLY A 1 233 ? 18.442 -11.019 -18.496 1.00 97.88 233 GLY A O 1
ATOM 1802 N N . GLY A 1 234 ? 16.827 -12.555 -18.829 1.00 97.88 234 GLY A N 1
ATOM 1803 C CA . GLY A 1 234 ? 16.759 -12.481 -20.291 1.00 97.88 234 GLY A CA 1
ATOM 1804 C C . GLY A 1 234 ? 17.584 -13.544 -20.999 1.00 97.88 234 GLY A C 1
ATOM 1805 O O . GLY A 1 234 ? 18.218 -14.385 -20.366 1.00 97.88 234 GLY A O 1
ATOM 1806 N N . TYR A 1 235 ? 17.582 -13.508 -22.330 1.00 96.25 235 TYR A N 1
ATOM 1807 C CA . TYR A 1 235 ? 18.279 -14.489 -23.156 1.00 96.25 235 TYR A CA 1
ATOM 1808 C C . TYR A 1 235 ? 19.575 -13.903 -23.721 1.00 96.25 235 TYR A C 1
ATOM 1810 O O . TYR A 1 235 ? 19.575 -12.934 -24.483 1.00 96.25 235 TYR A O 1
ATOM 1818 N N . GLY A 1 236 ? 20.710 -14.465 -23.307 1.00 95.00 236 GLY A N 1
ATOM 1819 C CA . GLY A 1 236 ? 22.032 -13.974 -23.681 1.00 95.00 236 GLY A CA 1
ATOM 1820 C C . GLY A 1 236 ? 22.464 -14.416 -25.079 1.00 95.00 236 GLY A C 1
ATOM 1821 O O . GLY A 1 236 ? 22.107 -15.492 -25.562 1.00 95.00 236 GLY A O 1
ATOM 1822 N N . SER A 1 237 ? 23.346 -13.634 -25.706 1.00 91.75 237 SER A N 1
ATOM 1823 C CA . SER A 1 237 ? 23.909 -13.956 -27.029 1.00 91.75 237 SER A CA 1
ATOM 1824 C C . SER A 1 237 ? 24.753 -15.240 -27.076 1.00 91.75 237 SER A C 1
ATOM 1826 O O . SER A 1 237 ? 25.030 -15.752 -28.161 1.00 91.75 237 SER A O 1
ATOM 1828 N N . SER A 1 238 ? 25.133 -15.790 -25.917 1.00 87.94 238 SER A N 1
ATOM 1829 C CA . SER A 1 238 ? 25.742 -17.119 -25.779 1.00 87.94 238 SER A CA 1
ATOM 1830 C C . SER A 1 238 ? 24.762 -18.274 -26.009 1.00 87.94 238 SER A C 1
ATOM 1832 O O . SER A 1 238 ? 25.203 -19.418 -26.099 1.00 87.94 238 SER A O 1
ATOM 1834 N N . GLY A 1 239 ? 23.460 -17.991 -26.122 1.00 86.38 239 GLY A N 1
ATOM 1835 C CA . GLY A 1 239 ? 22.416 -18.984 -26.354 1.00 86.38 239 GLY A CA 1
ATOM 1836 C C . GLY A 1 239 ? 21.863 -19.608 -25.073 1.00 86.38 239 GLY A C 1
ATOM 1837 O O . GLY A 1 239 ? 21.576 -20.802 -25.074 1.00 86.38 239 GLY A O 1
ATOM 1838 N N . SER A 1 240 ? 21.772 -18.852 -23.976 1.00 92.12 240 SER A N 1
ATOM 1839 C CA . SER A 1 240 ? 21.237 -19.352 -22.699 1.00 92.12 240 SER A CA 1
ATOM 1840 C C . SER A 1 240 ? 20.521 -18.245 -21.918 1.00 92.12 240 SER A C 1
ATOM 1842 O O . SER A 1 240 ? 20.940 -17.084 -22.029 1.00 92.12 240 SER A O 1
ATOM 1844 N N . PRO A 1 241 ? 19.496 -18.580 -21.109 1.00 96.38 241 PRO A N 1
ATOM 1845 C CA . PRO A 1 241 ? 18.897 -17.636 -20.176 1.00 96.38 241 PRO A CA 1
ATOM 1846 C C . PRO A 1 241 ? 19.896 -17.168 -19.118 1.00 96.38 241 PRO A C 1
ATOM 1848 O O . PRO A 1 241 ? 20.893 -17.835 -18.827 1.00 96.38 241 PRO A O 1
ATOM 1851 N N . LEU A 1 242 ? 19.624 -16.000 -18.552 1.00 97.31 242 LEU A N 1
ATOM 1852 C CA . LEU A 1 242 ? 20.481 -15.319 -17.595 1.00 97.31 242 LEU A CA 1
ATOM 1853 C C . LEU A 1 242 ? 19.783 -15.199 -16.235 1.00 97.31 242 LEU A C 1
ATOM 1855 O O . LEU A 1 242 ? 18.561 -15.266 -16.139 1.00 97.31 242 LEU A O 1
ATOM 1859 N N . THR A 1 243 ? 20.584 -15.012 -15.188 1.00 95.94 243 THR A N 1
ATOM 1860 C CA . THR A 1 243 ? 20.153 -14.931 -13.776 1.00 95.94 243 THR A CA 1
ATOM 1861 C C . THR A 1 243 ? 20.685 -13.676 -13.078 1.00 95.94 243 THR A C 1
ATOM 1863 O O . THR A 1 243 ? 20.532 -13.508 -11.871 1.00 95.94 243 THR A O 1
ATOM 1866 N N . ASP A 1 244 ? 21.410 -12.824 -13.801 1.00 96.75 244 ASP A N 1
ATOM 1867 C CA . ASP A 1 244 ? 22.079 -11.667 -13.229 1.00 96.75 244 ASP A CA 1
ATOM 1868 C C . ASP A 1 244 ? 21.105 -10.511 -12.987 1.00 96.75 244 ASP A C 1
ATOM 1870 O O . ASP A 1 244 ? 20.213 -10.248 -13.792 1.00 96.75 244 ASP A O 1
ATOM 1874 N N . THR A 1 245 ? 21.318 -9.811 -11.870 1.00 98.25 245 THR A N 1
ATOM 1875 C CA . THR A 1 245 ? 20.628 -8.563 -11.529 1.00 98.25 245 THR A CA 1
ATOM 1876 C C . THR A 1 245 ? 21.553 -7.386 -11.813 1.00 98.25 245 THR A C 1
ATOM 1878 O O . THR A 1 245 ? 22.733 -7.403 -11.442 1.00 98.25 245 THR A O 1
ATOM 1881 N N . TRP A 1 246 ? 21.021 -6.360 -12.465 1.00 98.44 246 TRP A N 1
ATOM 1882 C CA . TRP A 1 246 ? 21.719 -5.109 -12.731 1.00 98.44 246 TRP A CA 1
ATOM 1883 C C . TRP A 1 246 ? 20.876 -3.925 -12.285 1.00 98.44 246 TRP A C 1
ATOM 1885 O O . TRP A 1 246 ? 19.655 -3.962 -12.386 1.00 98.44 246 TRP A O 1
ATOM 1895 N N . GLU A 1 247 ? 21.541 -2.862 -11.852 1.00 98.31 247 GLU A N 1
ATOM 1896 C CA . GLU A 1 247 ? 20.908 -1.587 -11.533 1.00 98.31 247 GLU A CA 1
ATOM 1897 C C . GLU A 1 247 ? 21.493 -0.469 -12.389 1.00 98.31 247 GLU A C 1
ATOM 1899 O O . GLU A 1 247 ? 22.692 -0.464 -12.690 1.00 98.31 247 GLU A O 1
ATOM 1904 N N . TYR A 1 248 ? 20.637 0.469 -12.788 1.00 98.12 248 TYR A N 1
ATOM 1905 C CA . TYR A 1 248 ? 21.005 1.619 -13.601 1.00 98.12 248 TYR A CA 1
ATOM 1906 C C . TYR A 1 248 ? 20.535 2.932 -12.975 1.00 98.12 248 TYR A C 1
ATOM 1908 O O . TYR A 1 248 ? 19.336 3.168 -12.845 1.00 98.12 248 TYR A O 1
ATOM 1916 N N . ASP A 1 249 ? 21.486 3.807 -12.654 1.00 94.38 249 ASP A N 1
ATOM 1917 C CA . ASP A 1 249 ? 21.288 5.157 -12.094 1.00 94.38 249 ASP A CA 1
ATOM 1918 C C . ASP A 1 249 ? 21.788 6.268 -13.048 1.00 94.38 249 ASP A C 1
ATOM 1920 O O . ASP A 1 249 ? 21.985 7.425 -12.670 1.00 94.38 249 ASP A O 1
ATOM 1924 N N . GLY A 1 250 ? 22.040 5.903 -14.309 1.00 93.44 250 GLY A N 1
ATOM 1925 C CA . GLY A 1 250 ? 22.885 6.645 -15.251 1.00 93.44 250 GLY A CA 1
ATOM 1926 C C . GLY A 1 250 ? 24.181 5.896 -15.577 1.00 93.44 250 GLY A C 1
ATOM 1927 O O . GLY A 1 250 ? 24.741 6.065 -16.664 1.00 93.44 250 GLY A O 1
ATOM 1928 N N . LEU A 1 251 ? 24.615 5.000 -14.689 1.00 95.38 251 LEU A N 1
ATOM 1929 C CA . LEU A 1 251 ? 25.658 4.003 -14.908 1.00 95.38 251 LEU A CA 1
ATOM 1930 C C . LEU A 1 251 ? 25.131 2.611 -14.545 1.00 95.38 251 LEU A C 1
ATOM 1932 O O . LEU A 1 251 ? 24.249 2.471 -13.709 1.00 95.38 251 LEU A O 1
ATOM 1936 N N . TRP A 1 252 ? 25.668 1.571 -15.187 1.00 98.06 252 TRP A N 1
ATOM 1937 C CA . TRP A 1 252 ? 25.297 0.189 -14.881 1.00 98.06 252 TRP A CA 1
ATOM 1938 C C . TRP A 1 252 ? 26.146 -0.384 -13.751 1.00 98.06 252 TRP A C 1
ATOM 1940 O O . TRP A 1 252 ? 27.379 -0.360 -13.824 1.00 98.06 252 TRP A O 1
ATOM 1950 N N . HIS A 1 253 ? 25.480 -1.007 -12.784 1.00 96.88 253 HIS A N 1
ATOM 1951 C CA . HIS A 1 253 ? 26.087 -1.724 -11.669 1.00 96.88 253 HIS A CA 1
ATOM 1952 C C . HIS A 1 253 ? 25.572 -3.160 -11.647 1.00 96.88 253 HIS A C 1
ATOM 1954 O O . HIS A 1 253 ? 24.366 -3.391 -11.672 1.00 96.88 253 HIS A O 1
ATOM 1960 N N . GLN A 1 254 ? 26.477 -4.138 -11.615 1.00 97.12 254 GLN A N 1
ATOM 1961 C CA . GLN A 1 254 ? 26.078 -5.533 -11.443 1.00 97.12 254 GLN A CA 1
ATOM 1962 C C . GLN A 1 254 ? 25.899 -5.824 -9.958 1.00 97.12 254 GLN A C 1
ATOM 1964 O O . GLN A 1 254 ? 26.844 -5.656 -9.181 1.00 97.12 254 GLN A O 1
ATOM 1969 N N . ILE A 1 255 ? 24.724 -6.308 -9.572 1.00 96.75 255 ILE A N 1
ATOM 1970 C CA . ILE A 1 255 ? 24.432 -6.630 -8.179 1.00 96.75 255 ILE A CA 1
ATOM 1971 C C . ILE A 1 255 ? 24.718 -8.112 -7.945 1.00 96.75 255 ILE A C 1
ATOM 1973 O O . ILE A 1 255 ? 24.193 -8.990 -8.629 1.00 96.75 255 ILE A O 1
ATOM 1977 N N . THR A 1 256 ? 25.601 -8.397 -6.987 1.00 93.25 256 THR A N 1
ATOM 1978 C CA . THR A 1 256 ? 25.914 -9.771 -6.575 1.00 93.25 256 THR A CA 1
ATOM 1979 C C . THR A 1 256 ? 25.091 -10.119 -5.349 1.00 93.25 256 THR A C 1
ATOM 1981 O O . THR A 1 256 ? 25.297 -9.542 -4.283 1.00 93.25 256 THR A O 1
ATOM 1984 N N . LEU A 1 257 ? 24.185 -11.079 -5.499 1.00 90.06 257 LEU A N 1
ATOM 1985 C CA . LEU A 1 257 ? 23.229 -11.473 -4.472 1.00 90.06 257 LEU A CA 1
ATOM 1986 C C . LEU A 1 257 ? 23.489 -12.913 -4.030 1.00 90.06 257 LEU A C 1
ATOM 1988 O O . LEU A 1 257 ? 23.940 -13.749 -4.811 1.00 90.06 257 LEU A O 1
ATOM 1992 N N . THR A 1 258 ? 23.212 -13.214 -2.762 1.00 82.69 258 THR A N 1
ATOM 1993 C CA . THR A 1 258 ? 23.319 -14.584 -2.228 1.00 82.69 258 THR A CA 1
ATOM 1994 C C . THR A 1 258 ? 22.112 -15.448 -2.574 1.00 82.69 258 THR A C 1
ATOM 1996 O O . THR A 1 258 ? 22.216 -16.672 -2.547 1.00 82.69 258 THR A O 1
ATOM 1999 N N . GLN A 1 259 ? 20.981 -14.813 -2.880 1.00 85.12 259 GLN A N 1
ATOM 2000 C CA . GLN A 1 259 ? 19.739 -15.439 -3.312 1.00 85.12 259 GLN A CA 1
ATOM 2001 C C . GLN A 1 259 ? 19.183 -14.646 -4.495 1.00 85.12 259 GLN A C 1
ATOM 2003 O O . GLN A 1 259 ? 19.209 -13.414 -4.500 1.00 85.12 259 GLN A O 1
ATOM 2008 N N . SER A 1 260 ? 18.752 -15.352 -5.532 1.00 92.56 260 SER A N 1
ATOM 2009 C CA . SER A 1 260 ? 18.175 -14.787 -6.752 1.00 92.56 260 SER A CA 1
ATOM 2010 C C . SER A 1 260 ? 17.252 -15.821 -7.392 1.00 92.56 260 SER A C 1
ATOM 2012 O O . SER A 1 260 ? 17.462 -17.018 -7.160 1.00 92.56 260 SER A O 1
ATOM 2014 N N . PRO A 1 261 ? 16.262 -15.392 -8.192 1.00 96.50 261 PRO A N 1
ATOM 2015 C CA . PRO A 1 261 ? 15.495 -16.309 -9.017 1.00 96.50 261 PRO A CA 1
ATOM 2016 C C . PRO A 1 261 ? 16.433 -17.100 -9.938 1.00 96.50 261 PRO A C 1
ATOM 2018 O O . PRO A 1 261 ? 17.485 -16.599 -10.336 1.00 96.50 261 PRO A O 1
ATOM 2021 N N . ASN A 1 262 ? 16.044 -18.322 -10.308 1.00 96.12 262 ASN A N 1
ATOM 2022 C CA . ASN A 1 262 ? 16.767 -19.089 -11.331 1.00 96.12 262 ASN A CA 1
ATOM 2023 C C . ASN A 1 262 ? 16.730 -18.383 -12.698 1.00 96.12 262 ASN A C 1
ATOM 2025 O O . ASN A 1 262 ? 15.893 -17.498 -12.927 1.00 96.12 262 ASN A O 1
ATOM 2029 N N . GLU A 1 263 ? 17.616 -18.803 -13.606 1.00 96.94 263 GLU A N 1
ATOM 2030 C CA . GLU A 1 263 ? 17.743 -18.215 -14.934 1.00 96.94 263 GLU A CA 1
ATOM 2031 C C . GLU A 1 263 ? 16.431 -18.266 -15.718 1.00 96.94 263 GLU A C 1
ATOM 2033 O O . GLU A 1 263 ? 15.752 -19.293 -15.749 1.00 96.94 263 GLU A O 1
ATOM 2038 N N . ARG A 1 264 ? 16.065 -17.145 -16.348 1.00 98.06 264 ARG A N 1
ATOM 2039 C CA . ARG A 1 264 ? 14.787 -17.039 -17.059 1.00 98.06 264 ARG A CA 1
ATOM 2040 C C . ARG A 1 264 ? 14.741 -15.918 -18.085 1.00 98.06 264 ARG A C 1
ATOM 2042 O O . ARG A 1 264 ? 15.516 -14.963 -18.031 1.00 98.06 264 ARG A O 1
ATOM 2049 N N . PHE A 1 265 ? 13.780 -16.006 -18.995 1.00 98.00 265 PHE A N 1
ATOM 2050 C CA . PHE A 1 265 ? 13.476 -15.008 -20.025 1.00 98.00 265 PHE A CA 1
ATOM 2051 C C . PHE A 1 265 ? 11.958 -14.945 -20.277 1.00 98.00 265 PHE A C 1
ATOM 2053 O O . PHE A 1 265 ? 11.231 -15.821 -19.815 1.00 98.00 265 PHE A O 1
ATOM 2060 N N . HIS A 1 266 ? 11.461 -13.888 -20.931 1.00 97.62 266 HIS A N 1
ATOM 2061 C CA . HIS A 1 266 ? 10.019 -13.641 -21.152 1.00 97.62 266 HIS A CA 1
ATOM 2062 C C . HIS A 1 266 ? 9.157 -13.602 -19.867 1.00 97.62 266 HIS A C 1
ATOM 2064 O O . HIS A 1 266 ? 7.956 -13.884 -19.902 1.00 97.62 266 HIS A O 1
ATOM 2070 N N . HIS A 1 267 ? 9.779 -13.279 -18.732 1.00 98.38 267 HIS A N 1
ATOM 2071 C CA . HIS A 1 267 ? 9.099 -12.926 -17.484 1.00 98.38 267 HIS A CA 1
ATOM 2072 C C . HIS A 1 267 ? 8.748 -11.435 -17.504 1.00 98.38 267 HIS A C 1
ATOM 2074 O O . HIS A 1 267 ? 9.331 -10.684 -18.288 1.00 98.38 267 HIS A O 1
ATOM 2080 N N . ALA A 1 268 ? 7.844 -11.008 -16.629 1.00 98.38 268 ALA A N 1
ATOM 2081 C CA . ALA A 1 268 ? 7.512 -9.599 -16.449 1.00 98.38 268 ALA A CA 1
ATOM 2082 C C . ALA A 1 268 ? 7.909 -9.121 -15.047 1.00 98.38 268 ALA A C 1
ATOM 2084 O O . ALA A 1 268 ? 8.010 -9.918 -14.107 1.00 98.38 268 ALA A O 1
ATOM 2085 N N . MET A 1 269 ? 8.157 -7.816 -14.928 1.00 98.50 269 MET A N 1
ATOM 2086 C CA . MET A 1 269 ? 8.404 -7.155 -13.650 1.00 98.50 269 MET A CA 1
ATOM 2087 C C . MET A 1 269 ? 7.581 -5.877 -13.537 1.00 98.50 269 MET A C 1
ATOM 2089 O O . MET A 1 269 ? 7.397 -5.167 -14.521 1.00 98.50 269 MET A O 1
ATOM 2093 N N . ALA A 1 270 ? 7.146 -5.558 -12.323 1.00 98.12 270 ALA A N 1
ATOM 2094 C CA . ALA A 1 270 ? 6.537 -4.277 -11.986 1.00 98.12 270 ALA A CA 1
ATOM 2095 C C . ALA A 1 270 ? 7.099 -3.783 -10.651 1.00 98.12 270 ALA A C 1
ATOM 2097 O O . ALA A 1 270 ? 7.383 -4.586 -9.762 1.00 98.12 270 ALA A O 1
ATOM 2098 N N . TYR A 1 271 ? 7.279 -2.471 -10.514 1.00 95.88 271 TYR A N 1
ATOM 2099 C CA . TYR A 1 271 ? 7.693 -1.881 -9.247 1.00 95.88 271 TYR A CA 1
ATOM 2100 C C . TYR A 1 271 ? 6.462 -1.514 -8.427 1.00 95.88 271 TYR A C 1
ATOM 2102 O O . TYR A 1 271 ? 5.657 -0.692 -8.854 1.00 95.88 271 TYR A O 1
ATOM 2110 N N . ASP A 1 272 ? 6.328 -2.147 -7.270 1.00 88.50 272 ASP A N 1
ATOM 2111 C CA . ASP A 1 272 ? 5.324 -1.822 -6.273 1.00 88.50 272 ASP A CA 1
ATOM 2112 C C . ASP A 1 272 ? 5.854 -0.671 -5.417 1.00 88.50 272 ASP A C 1
ATOM 2114 O O . ASP A 1 272 ? 6.670 -0.868 -4.510 1.00 88.50 272 ASP A O 1
ATOM 2118 N N . GLU A 1 273 ? 5.438 0.550 -5.753 1.00 78.12 273 GLU A N 1
ATOM 2119 C CA . GLU A 1 273 ? 5.936 1.752 -5.082 1.00 78.12 273 GLU A CA 1
ATOM 2120 C C . GLU A 1 273 ? 5.352 1.961 -3.683 1.00 78.12 273 GLU A C 1
ATOM 2122 O O . GLU A 1 273 ? 5.957 2.696 -2.905 1.00 78.12 273 GLU A O 1
ATOM 2127 N N . ASN A 1 274 ? 4.249 1.288 -3.324 1.00 71.88 274 ASN A N 1
ATOM 2128 C CA . ASN A 1 274 ? 3.741 1.348 -1.951 1.00 71.88 274 ASN A CA 1
ATOM 2129 C C . ASN A 1 274 ? 4.582 0.469 -1.031 1.00 71.88 274 ASN A C 1
ATOM 2131 O O . ASN A 1 274 ? 4.826 0.844 0.109 1.00 71.88 274 ASN A O 1
ATOM 2135 N N . ARG A 1 275 ? 5.056 -0.683 -1.516 1.00 75.56 275 ARG A N 1
ATOM 2136 C CA . ARG A 1 275 ? 5.851 -1.636 -0.728 1.00 75.56 275 ARG A CA 1
ATOM 2137 C C . ARG A 1 275 ? 7.357 -1.530 -0.952 1.00 75.56 275 ARG A C 1
ATOM 2139 O O . ARG A 1 275 ? 8.103 -2.219 -0.266 1.00 75.56 275 ARG A O 1
ATOM 2146 N N . TYR A 1 276 ? 7.799 -0.676 -1.872 1.00 79.88 276 TYR A N 1
ATOM 2147 C CA . TYR A 1 276 ? 9.201 -0.477 -2.255 1.00 79.88 276 TYR A CA 1
ATOM 2148 C C . TYR A 1 276 ? 9.903 -1.747 -2.750 1.00 79.88 276 TYR A C 1
ATOM 2150 O O . TYR A 1 276 ? 11.090 -1.955 -2.490 1.00 79.88 276 TYR A O 1
ATOM 2158 N N . VAL A 1 277 ? 9.182 -2.600 -3.480 1.00 84.94 277 VAL A N 1
ATOM 2159 C CA . VAL A 1 277 ? 9.729 -3.852 -4.019 1.00 84.94 277 VAL A CA 1
ATOM 2160 C C . VAL A 1 277 ? 9.490 -3.977 -5.517 1.00 84.94 277 VAL A C 1
ATOM 2162 O O . VAL A 1 277 ? 8.436 -3.622 -6.038 1.00 84.94 277 VAL A O 1
ATOM 2165 N N . THR A 1 278 ? 10.461 -4.537 -6.237 1.00 97.62 278 THR A N 1
ATOM 2166 C CA . THR A 1 278 ? 10.234 -5.000 -7.613 1.00 97.62 278 THR A CA 1
ATOM 2167 C C . THR A 1 278 ? 9.658 -6.408 -7.575 1.00 97.62 278 THR A C 1
ATOM 2169 O O . THR A 1 278 ? 10.317 -7.327 -7.091 1.00 97.62 278 THR A O 1
ATOM 2172 N N . VAL A 1 279 ? 8.449 -6.582 -8.099 1.00 98.31 279 VAL A N 1
ATOM 2173 C CA . VAL A 1 279 ? 7.766 -7.873 -8.213 1.00 98.31 279 VAL A CA 1
ATOM 2174 C C . VAL A 1 279 ? 8.106 -8.502 -9.559 1.00 98.31 279 VAL A C 1
ATOM 2176 O O . VAL A 1 279 ? 7.995 -7.847 -10.593 1.00 98.31 279 VAL A O 1
ATOM 2179 N N . LEU A 1 280 ? 8.483 -9.778 -9.553 1.00 98.62 280 LEU A N 1
ATOM 2180 C CA . LEU A 1 280 ? 8.737 -10.608 -10.729 1.00 98.62 280 LEU A CA 1
ATOM 2181 C C . LEU A 1 280 ? 7.795 -11.810 -10.721 1.00 98.62 280 LEU A C 1
ATOM 2183 O O . LEU A 1 280 ? 7.618 -12.448 -9.681 1.00 98.62 280 LEU A O 1
ATOM 2187 N N . PHE A 1 281 ? 7.257 -12.168 -11.888 1.00 98.50 281 PHE A N 1
ATOM 2188 C CA . PHE A 1 281 ? 6.480 -13.396 -12.045 1.00 98.50 281 PHE A CA 1
ATOM 2189 C C . PHE A 1 281 ? 6.831 -14.176 -13.316 1.00 98.50 281 PHE A C 1
ATOM 2191 O O . PHE A 1 281 ? 6.996 -13.615 -14.404 1.00 98.50 281 PHE A O 1
ATOM 2198 N N . GLY A 1 282 ? 6.883 -15.501 -13.175 1.00 98.00 282 GLY A N 1
ATOM 2199 C CA . GLY A 1 282 ? 6.888 -16.447 -14.288 1.00 98.00 282 GLY A CA 1
ATOM 2200 C C . GLY A 1 282 ? 8.103 -16.348 -15.215 1.00 98.00 282 GLY A C 1
ATOM 2201 O O . GLY A 1 282 ? 9.240 -16.179 -14.762 1.00 98.00 282 GLY A O 1
ATOM 2202 N N . GLY A 1 283 ? 7.854 -16.513 -16.517 1.00 98.12 283 GLY A N 1
ATOM 2203 C CA . GLY A 1 283 ? 8.869 -16.632 -17.570 1.00 98.12 283 GLY A CA 1
ATOM 2204 C C . GLY A 1 283 ? 9.156 -18.078 -17.969 1.00 98.12 283 GLY A C 1
ATOM 2205 O O . GLY A 1 283 ? 8.448 -18.994 -17.560 1.00 98.12 283 GLY A O 1
ATOM 2206 N N . LEU A 1 284 ? 10.188 -18.268 -18.788 1.00 97.75 284 LEU A N 1
ATOM 2207 C CA . LEU A 1 284 ? 10.689 -19.570 -19.233 1.00 97.75 284 LEU A CA 1
ATOM 2208 C C . LEU A 1 284 ? 12.059 -19.862 -18.623 1.00 97.75 284 LEU A C 1
ATOM 2210 O O . LEU A 1 284 ? 12.917 -18.977 -18.622 1.00 97.75 284 LEU A O 1
ATOM 2214 N N . ASP A 1 285 ? 12.270 -21.094 -18.164 1.00 96.19 285 ASP A N 1
ATOM 2215 C CA . ASP A 1 285 ? 13.575 -21.595 -17.713 1.00 96.19 285 ASP A CA 1
ATOM 2216 C C . ASP A 1 285 ? 14.487 -22.042 -18.879 1.00 96.19 285 ASP A C 1
ATOM 2218 O O . ASP A 1 285 ? 14.170 -21.880 -20.061 1.00 96.19 285 ASP A O 1
ATOM 2222 N N . SER A 1 286 ? 15.652 -22.612 -18.557 1.00 94.94 286 SER A N 1
ATOM 2223 C CA . SER A 1 286 ? 16.619 -23.116 -19.543 1.00 94.94 286 SER A CA 1
ATOM 2224 C C . SER A 1 286 ? 16.144 -24.319 -20.365 1.00 94.94 286 SER A C 1
ATOM 2226 O O . SER A 1 286 ? 16.667 -24.543 -21.462 1.00 94.94 286 SER A O 1
ATOM 2228 N N . ASP A 1 287 ? 15.125 -25.037 -19.900 1.00 94.25 287 ASP A N 1
ATOM 2229 C CA . ASP A 1 287 ? 14.489 -26.153 -20.598 1.00 94.25 287 ASP A CA 1
ATOM 2230 C C . ASP A 1 287 ? 13.236 -25.711 -21.391 1.00 94.25 287 ASP A C 1
ATOM 2232 O O . ASP A 1 287 ? 12.662 -26.513 -22.131 1.00 94.25 287 ASP A O 1
ATOM 2236 N N . ASN A 1 288 ? 12.886 -24.417 -21.355 1.00 93.00 288 ASN A N 1
ATOM 2237 C CA . ASN A 1 288 ? 11.661 -23.810 -21.896 1.00 93.00 288 ASN A CA 1
ATOM 2238 C C . ASN A 1 288 ? 10.374 -24.253 -21.188 1.00 93.00 288 ASN A C 1
ATOM 2240 O O . ASN A 1 288 ? 9.316 -24.252 -21.816 1.00 93.00 288 ASN A O 1
ATOM 2244 N N . ASN A 1 289 ? 10.444 -24.606 -19.905 1.00 95.88 289 ASN A N 1
ATOM 2245 C CA . ASN A 1 289 ? 9.237 -24.770 -19.101 1.00 95.88 289 ASN A CA 1
ATOM 2246 C C . ASN A 1 289 ? 8.777 -23.405 -18.583 1.00 95.88 289 ASN A C 1
ATOM 2248 O O . ASN A 1 289 ? 9.596 -22.579 -18.162 1.00 95.88 289 ASN A O 1
ATOM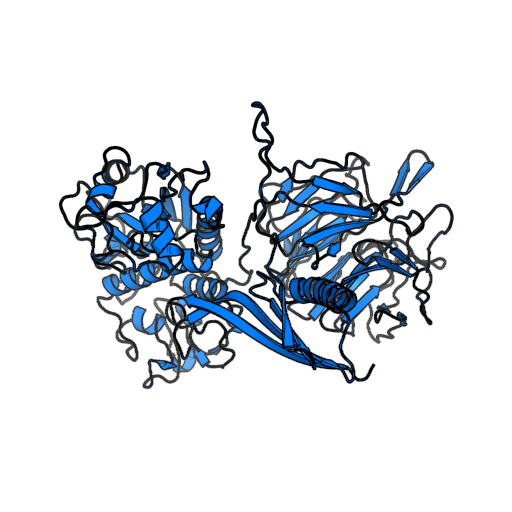 2252 N N . ALA A 1 290 ? 7.467 -23.178 -18.575 1.00 97.81 290 ALA A N 1
ATOM 2253 C CA . ALA A 1 290 ? 6.881 -21.994 -17.970 1.00 97.81 290 ALA A CA 1
ATOM 2254 C C . ALA A 1 290 ? 6.971 -22.054 -16.438 1.00 97.81 290 ALA A C 1
ATOM 2256 O O . ALA A 1 290 ? 6.736 -23.088 -15.808 1.00 97.81 290 ALA A O 1
ATOM 2257 N N . LEU A 1 291 ? 7.277 -20.911 -15.831 1.00 97.81 291 LEU A N 1
ATOM 2258 C CA . LEU A 1 291 ? 7.444 -20.745 -14.392 1.00 97.81 291 LEU A CA 1
ATOM 2259 C C . LEU A 1 291 ? 6.201 -20.103 -13.759 1.00 97.81 291 LEU A C 1
ATOM 2261 O O . LEU A 1 291 ? 5.444 -19.393 -14.422 1.00 97.81 291 LEU A O 1
ATOM 2265 N N . THR A 1 292 ? 5.988 -20.364 -12.468 1.00 96.06 292 THR A N 1
ATOM 2266 C CA . THR A 1 292 ? 4.800 -19.944 -11.689 1.00 96.06 292 THR A CA 1
ATOM 2267 C C . THR A 1 292 ? 5.148 -19.179 -10.411 1.00 96.06 292 THR A C 1
ATOM 2269 O O . THR A 1 292 ? 4.262 -18.850 -9.620 1.00 96.06 292 THR A O 1
ATOM 2272 N N . ASP A 1 293 ? 6.437 -18.995 -10.151 1.00 96.75 293 ASP A N 1
ATOM 2273 C CA . ASP A 1 293 ? 6.961 -18.409 -8.929 1.00 96.75 293 ASP A CA 1
ATOM 2274 C C . ASP A 1 293 ? 6.842 -16.880 -8.947 1.00 96.75 293 ASP A C 1
ATOM 2276 O O . ASP A 1 293 ? 6.957 -16.233 -9.991 1.00 96.75 293 ASP A O 1
ATOM 2280 N N . THR A 1 294 ? 6.596 -16.316 -7.762 1.00 97.31 294 THR A N 1
ATOM 2281 C CA . THR A 1 294 ? 6.590 -14.871 -7.508 1.00 97.31 294 THR A CA 1
ATOM 2282 C C . THR A 1 294 ? 7.832 -14.525 -6.702 1.00 97.31 294 THR A C 1
ATOM 2284 O O . THR A 1 294 ? 8.117 -15.175 -5.695 1.00 97.31 294 THR A O 1
ATOM 2287 N N . TRP A 1 295 ? 8.561 -13.500 -7.123 1.00 97.75 295 TRP A N 1
ATOM 2288 C CA . TRP A 1 295 ? 9.744 -13.010 -6.424 1.00 97.75 295 TRP A CA 1
ATOM 2289 C C . TRP A 1 295 ? 9.634 -11.517 -6.163 1.00 97.75 295 TRP A C 1
ATOM 2291 O O . TRP A 1 295 ? 9.107 -10.778 -6.991 1.00 97.75 295 TRP A O 1
ATOM 2301 N N . GLU A 1 296 ? 10.182 -11.073 -5.039 1.00 95.12 296 GLU A N 1
ATOM 2302 C CA . GLU A 1 296 ? 10.267 -9.661 -4.680 1.00 95.12 296 GLU A CA 1
ATOM 2303 C C . GLU A 1 296 ? 11.712 -9.254 -4.430 1.00 95.12 296 GLU A C 1
ATOM 2305 O O . GLU A 1 296 ? 12.463 -9.976 -3.771 1.00 95.12 296 GLU A O 1
ATOM 2310 N N . TYR A 1 297 ? 12.099 -8.099 -4.968 1.00 92.00 297 TYR A N 1
ATOM 2311 C CA . TYR A 1 297 ? 13.407 -7.489 -4.766 1.00 92.00 297 TYR A CA 1
ATOM 2312 C C . TYR A 1 297 ? 13.277 -6.178 -3.999 1.00 92.00 297 TYR A C 1
ATOM 2314 O O . TYR A 1 297 ? 12.673 -5.233 -4.503 1.00 92.00 297 TYR A O 1
ATOM 2322 N N . ASP A 1 298 ? 13.896 -6.109 -2.823 1.00 80.38 298 ASP A N 1
ATOM 2323 C CA . ASP A 1 298 ? 13.891 -4.937 -1.929 1.00 80.38 298 ASP A CA 1
ATOM 2324 C C . ASP A 1 298 ? 15.085 -3.985 -2.152 1.00 80.38 298 ASP A C 1
ATOM 2326 O O . ASP A 1 298 ? 15.347 -3.076 -1.364 1.00 80.38 298 ASP A O 1
ATOM 2330 N N . GLY A 1 299 ? 15.877 -4.230 -3.199 1.00 83.44 299 GLY A N 1
ATOM 2331 C CA . GLY A 1 299 ? 17.130 -3.520 -3.452 1.00 83.44 299 GLY A CA 1
ATOM 2332 C C . GLY A 1 299 ? 18.371 -4.135 -2.815 1.00 83.44 299 GLY A C 1
ATOM 2333 O O . GLY A 1 299 ? 19.496 -3.763 -3.147 1.00 83.44 299 GLY A O 1
ATOM 2334 N N . THR A 1 300 ? 18.205 -5.119 -1.941 1.00 82.38 300 THR A N 1
ATOM 2335 C CA . THR A 1 300 ? 19.302 -5.820 -1.265 1.00 82.38 300 THR A CA 1
ATOM 2336 C C . THR A 1 300 ? 19.268 -7.325 -1.481 1.00 82.38 300 THR A C 1
ATOM 2338 O O . THR A 1 300 ? 20.327 -7.954 -1.492 1.00 82.38 300 THR A O 1
ATOM 2341 N N . SER A 1 301 ? 18.090 -7.914 -1.680 1.00 81.00 301 SER A N 1
ATOM 2342 C CA . SER A 1 301 ? 17.912 -9.349 -1.875 1.00 81.00 301 SER A CA 1
ATOM 2343 C C . SER A 1 301 ? 16.633 -9.673 -2.639 1.00 81.00 301 SER A C 1
ATOM 2345 O O . SER A 1 301 ? 15.653 -8.937 -2.566 1.00 81.00 301 SER A O 1
ATOM 2347 N N . TRP A 1 302 ? 16.659 -10.784 -3.379 1.00 92.12 302 TRP A N 1
ATOM 2348 C CA . TRP A 1 302 ? 15.454 -11.394 -3.934 1.00 92.12 302 TRP A CA 1
ATOM 2349 C C . TRP A 1 302 ? 14.900 -12.423 -2.954 1.00 92.12 302 TRP A C 1
ATOM 2351 O O . TRP A 1 302 ? 15.634 -13.312 -2.508 1.00 92.12 302 TRP A O 1
ATOM 2361 N N . ILE A 1 303 ? 13.602 -12.347 -2.683 1.00 85.88 303 ILE A N 1
ATOM 2362 C CA . ILE A 1 303 ? 12.876 -13.271 -1.815 1.00 85.88 303 ILE A CA 1
ATOM 2363 C C . ILE A 1 303 ? 11.755 -13.915 -2.627 1.00 85.88 303 ILE A C 1
ATOM 2365 O O . ILE A 1 303 ? 10.981 -13.228 -3.288 1.00 85.88 303 ILE A O 1
ATOM 2369 N N . GLU A 1 304 ? 11.681 -15.243 -2.593 1.00 89.88 304 GLU A N 1
ATOM 2370 C CA . GLU A 1 304 ? 10.573 -15.979 -3.202 1.00 89.88 304 GLU A CA 1
ATOM 2371 C C . GLU A 1 304 ? 9.346 -15.867 -2.298 1.00 89.88 304 GLU A C 1
ATOM 2373 O O . GLU A 1 304 ? 9.406 -16.214 -1.112 1.00 89.88 304 GLU A O 1
ATOM 2378 N N . ILE A 1 305 ? 8.231 -15.396 -2.850 1.00 86.12 305 ILE A N 1
ATOM 2379 C CA . ILE A 1 305 ? 6.984 -15.226 -2.112 1.00 86.12 305 ILE A CA 1
ATOM 2380 C C . ILE A 1 305 ? 6.096 -16.443 -2.337 1.00 86.12 305 ILE A C 1
ATOM 2382 O O . ILE A 1 305 ? 5.693 -16.761 -3.455 1.00 86.12 305 ILE A O 1
ATOM 2386 N N . THR A 1 306 ? 5.760 -17.127 -1.243 1.00 81.44 306 THR A N 1
ATOM 2387 C CA . THR A 1 306 ? 4.764 -18.201 -1.267 1.00 81.44 306 THR A CA 1
ATOM 2388 C C . THR A 1 306 ? 3.374 -17.605 -1.098 1.00 81.44 306 THR A C 1
ATOM 2390 O O . THR A 1 306 ? 3.007 -17.182 -0.003 1.00 81.44 306 THR A O 1
ATOM 2393 N N . THR A 1 307 ? 2.587 -17.612 -2.167 1.00 76.62 307 THR A N 1
ATOM 2394 C CA . THR A 1 307 ? 1.225 -17.078 -2.173 1.00 76.62 307 THR A CA 1
ATOM 2395 C C . THR A 1 307 ? 0.187 -18.169 -1.895 1.00 76.62 307 THR A C 1
ATOM 2397 O O . THR A 1 307 ? 0.388 -19.351 -2.185 1.00 76.62 307 THR A O 1
ATOM 2400 N N . SER A 1 308 ? -0.954 -17.787 -1.315 1.00 68.50 308 SER A N 1
ATOM 2401 C CA . SER A 1 308 ? -2.062 -18.728 -1.061 1.00 68.50 308 SER A CA 1
ATOM 2402 C C . SER A 1 308 ? -2.840 -19.099 -2.332 1.00 68.50 308 SER A C 1
ATOM 2404 O O . SER A 1 308 ? -3.481 -20.150 -2.403 1.00 68.50 308 SER A O 1
ATOM 2406 N N . GLN A 1 309 ? -2.766 -18.223 -3.329 1.00 75.31 309 GLN A N 1
ATOM 2407 C CA . GLN A 1 309 ? -3.328 -18.323 -4.667 1.00 75.31 309 GLN A CA 1
ATOM 2408 C C . GLN A 1 309 ? -2.285 -17.756 -5.637 1.00 75.31 309 GLN A C 1
ATOM 2410 O O . GLN A 1 309 ? -1.593 -16.789 -5.307 1.00 75.31 309 GLN A O 1
ATOM 2415 N N . SER A 1 310 ? -2.157 -18.354 -6.818 1.00 90.38 310 SER A N 1
ATOM 2416 C CA . SER A 1 310 ? -1.163 -17.954 -7.818 1.00 90.38 310 SER A CA 1
ATOM 2417 C C . SER A 1 310 ? -1.720 -18.144 -9.231 1.00 90.38 310 SER A C 1
ATOM 2419 O O . SER A 1 310 ? -2.478 -19.103 -9.440 1.00 90.38 310 SER A O 1
ATOM 2421 N N . PRO A 1 311 ? -1.354 -17.292 -10.208 1.00 95.75 311 PRO A N 1
ATOM 2422 C CA . PRO A 1 311 ? -1.628 -17.552 -11.607 1.00 95.75 311 PRO A CA 1
ATOM 2423 C C . PRO A 1 311 ? -0.963 -18.869 -12.035 1.00 95.75 311 PRO A C 1
ATOM 2425 O O . PRO A 1 311 ? 0.088 -19.233 -11.505 1.00 95.75 311 PRO A O 1
ATOM 2428 N N . PRO A 1 312 ? -1.526 -19.599 -13.013 1.00 95.75 312 PRO A N 1
ATOM 2429 C CA . PRO A 1 312 ? -0.821 -20.718 -13.624 1.00 95.75 312 PRO A CA 1
ATOM 2430 C C . PRO A 1 312 ? 0.484 -20.257 -14.283 1.00 95.75 312 PRO A C 1
ATOM 2432 O O . PRO A 1 312 ? 0.596 -19.105 -14.718 1.00 95.75 312 PRO A O 1
ATOM 2435 N N . ALA A 1 313 ? 1.429 -21.196 -14.386 1.00 97.38 313 ALA A N 1
ATOM 2436 C CA . ALA A 1 313 ? 2.728 -20.994 -15.012 1.00 97.38 313 ALA A CA 1
ATOM 2437 C C . ALA A 1 313 ? 2.595 -20.386 -16.415 1.00 97.38 313 ALA A C 1
ATOM 2439 O O . ALA A 1 313 ? 1.830 -20.902 -17.233 1.00 97.38 313 ALA A O 1
ATOM 2440 N N . ARG A 1 314 ? 3.317 -19.292 -16.685 1.00 98.00 314 ARG A N 1
ATOM 2441 C CA . ARG A 1 314 ? 3.184 -18.540 -17.943 1.00 98.00 314 ARG A CA 1
ATOM 2442 C C . ARG A 1 314 ? 4.389 -17.663 -18.267 1.00 98.00 314 ARG A C 1
ATOM 2444 O O . ARG A 1 314 ? 5.170 -17.286 -17.394 1.00 98.00 314 ARG A O 1
ATOM 2451 N N . HIS A 1 315 ? 4.471 -17.247 -19.524 1.00 98.00 315 HIS A N 1
ATOM 2452 C CA . HIS A 1 315 ? 5.455 -16.295 -20.046 1.00 98.00 315 HIS A CA 1
ATOM 2453 C C . HIS A 1 315 ? 4.806 -15.327 -21.055 1.00 98.00 315 HIS A C 1
ATOM 2455 O O . HIS A 1 315 ? 3.639 -15.498 -21.414 1.00 98.00 315 HIS A O 1
ATOM 2461 N N . ASN A 1 316 ? 5.536 -14.293 -21.498 1.00 97.31 316 ASN A N 1
ATOM 2462 C CA . ASN A 1 316 ? 5.067 -13.275 -22.461 1.00 97.31 316 ASN A CA 1
ATOM 2463 C C . ASN A 1 316 ? 3.771 -12.539 -22.051 1.00 97.31 316 ASN A C 1
ATOM 2465 O O . ASN A 1 316 ? 3.033 -12.043 -22.907 1.00 97.31 316 ASN A O 1
ATOM 2469 N N . HIS A 1 317 ? 3.463 -12.509 -20.756 1.00 97.88 317 HIS A N 1
ATOM 2470 C CA . HIS A 1 317 ? 2.382 -11.715 -20.178 1.00 97.88 317 HIS A CA 1
ATOM 2471 C C . HIS A 1 317 ? 2.893 -10.302 -19.873 1.00 97.88 317 HIS A C 1
ATOM 2473 O O . HIS A 1 317 ? 4.102 -10.090 -19.790 1.00 97.88 317 HIS A O 1
ATOM 2479 N N . GLY A 1 318 ? 1.986 -9.345 -19.688 1.00 97.38 318 GLY A N 1
ATOM 2480 C CA . GLY A 1 318 ? 2.358 -8.014 -19.210 1.00 97.38 318 GLY A CA 1
ATOM 2481 C C . GLY A 1 318 ? 1.977 -7.818 -17.746 1.00 97.38 318 GLY A C 1
ATOM 2482 O O . GLY A 1 318 ? 0.989 -8.393 -17.280 1.00 97.38 318 GLY A O 1
ATOM 2483 N N . MET A 1 319 ? 2.761 -7.000 -17.042 1.00 98.00 319 MET A N 1
ATOM 2484 C CA . MET A 1 319 ? 2.498 -6.559 -15.673 1.00 98.00 319 MET A CA 1
ATOM 2485 C C . MET A 1 319 ? 2.657 -5.042 -15.565 1.00 98.00 319 MET A C 1
ATOM 2487 O O . MET A 1 319 ? 3.552 -4.476 -16.183 1.00 98.00 319 MET A O 1
ATOM 2491 N N . ALA A 1 320 ? 1.809 -4.399 -14.768 1.00 97.25 320 ALA A N 1
ATOM 2492 C CA . ALA A 1 320 ? 1.973 -3.010 -14.346 1.00 97.25 320 ALA A CA 1
ATOM 2493 C C . ALA A 1 320 ? 1.481 -2.842 -12.912 1.00 97.25 320 ALA A C 1
ATOM 2495 O O . ALA A 1 320 ? 0.583 -3.559 -12.475 1.00 97.25 320 ALA A O 1
ATOM 2496 N N . TYR A 1 321 ? 2.063 -1.890 -12.191 1.00 94.44 321 TYR A N 1
ATOM 2497 C CA . TYR A 1 321 ? 1.597 -1.526 -10.863 1.00 94.44 321 TYR A CA 1
ATOM 2498 C C . TYR A 1 321 ? 0.537 -0.432 -10.967 1.00 94.44 321 TYR A C 1
ATOM 2500 O O . TYR A 1 321 ? 0.807 0.634 -11.512 1.00 94.44 321 TYR A O 1
ATOM 2508 N N . ASP A 1 322 ? -0.664 -0.718 -10.479 1.00 90.25 322 ASP A N 1
ATOM 2509 C CA . ASP A 1 322 ? -1.737 0.254 -10.326 1.00 90.25 322 ASP A CA 1
ATOM 2510 C C . ASP A 1 322 ? -1.563 0.953 -8.980 1.00 90.25 322 ASP A C 1
ATOM 2512 O O . ASP A 1 322 ? -1.911 0.392 -7.939 1.00 90.25 322 ASP A O 1
ATOM 2516 N N . SER A 1 323 ? -0.967 2.146 -8.987 1.00 78.06 323 SER A N 1
ATOM 2517 C CA . SER A 1 323 ? -0.602 2.820 -7.740 1.00 78.06 323 SER A CA 1
ATOM 2518 C C . SER A 1 323 ? -1.776 3.427 -6.983 1.00 78.06 323 SER A C 1
ATOM 2520 O O . SER A 1 323 ? -1.682 3.572 -5.767 1.00 78.06 323 SER A O 1
ATOM 2522 N N . GLU A 1 324 ? -2.902 3.698 -7.653 1.00 77.56 324 GLU A N 1
ATOM 2523 C CA . GLU A 1 324 ? -4.123 4.159 -6.981 1.00 77.56 324 GLU A CA 1
ATOM 2524 C C . GLU A 1 324 ? -4.747 3.029 -6.157 1.00 77.56 324 GLU A C 1
ATOM 2526 O O . GLU A 1 324 ? -5.217 3.248 -5.041 1.00 77.56 324 GLU A O 1
ATOM 2531 N N . ARG A 1 325 ? -4.740 1.801 -6.692 1.00 75.69 325 ARG A N 1
ATOM 2532 C CA . ARG A 1 325 ? -5.317 0.624 -6.021 1.00 75.69 325 ARG A CA 1
ATOM 2533 C C . ARG A 1 325 ? -4.300 -0.193 -5.233 1.00 75.69 325 ARG A C 1
ATOM 2535 O O . ARG A 1 325 ? -4.690 -1.094 -4.504 1.00 75.69 325 ARG A O 1
ATOM 2542 N N . GLY A 1 326 ? -3.014 0.098 -5.381 1.00 70.88 326 GLY A N 1
ATOM 2543 C CA . GLY A 1 326 ? -1.941 -0.588 -4.678 1.00 70.88 326 GLY A CA 1
ATOM 2544 C C . GLY A 1 326 ? -1.682 -2.024 -5.145 1.00 70.88 326 GLY A C 1
ATOM 2545 O O . GLY A 1 326 ? -1.153 -2.821 -4.382 1.00 70.88 326 GLY A O 1
ATOM 2546 N N . VAL A 1 327 ? -2.059 -2.399 -6.369 1.00 85.50 327 VAL A N 1
ATOM 2547 C CA . VAL A 1 327 ? -1.958 -3.794 -6.839 1.00 85.50 327 VAL A CA 1
ATOM 2548 C C . VAL A 1 327 ? -1.117 -3.915 -8.098 1.00 85.50 327 VAL A C 1
ATOM 2550 O O . VAL A 1 327 ? -1.176 -3.074 -8.994 1.00 85.50 327 VAL A O 1
ATOM 2553 N N . VAL A 1 328 ? -0.373 -5.014 -8.231 1.00 96.19 328 VAL A N 1
ATOM 2554 C CA . VAL A 1 328 ? 0.229 -5.375 -9.521 1.00 96.19 328 VAL A CA 1
ATOM 2555 C C . VAL A 1 328 ? -0.816 -6.094 -10.367 1.00 96.19 328 VAL A C 1
ATOM 2557 O O . VAL A 1 328 ? -1.278 -7.177 -10.016 1.00 96.19 328 VAL A O 1
ATOM 2560 N N . VAL A 1 329 ? -1.168 -5.509 -11.507 1.00 96.75 329 VAL A N 1
ATOM 2561 C CA . VAL A 1 329 ? -2.089 -6.088 -12.487 1.00 96.75 329 VAL A CA 1
ATOM 2562 C C . VAL A 1 329 ? -1.298 -6.908 -13.499 1.00 96.75 329 VAL A C 1
ATOM 2564 O O . VAL A 1 329 ? -0.333 -6.420 -14.086 1.00 96.75 329 VAL A O 1
ATOM 2567 N N . MET A 1 330 ? -1.742 -8.136 -13.749 1.00 97.81 330 MET A N 1
ATOM 2568 C CA . MET A 1 330 ? -1.218 -9.038 -14.769 1.00 97.81 330 MET A CA 1
ATOM 2569 C C . MET A 1 330 ? -2.305 -9.391 -15.778 1.00 97.81 330 MET A C 1
ATOM 2571 O O . MET A 1 330 ? -3.452 -9.656 -15.409 1.00 97.81 330 MET A O 1
ATOM 2575 N N . PHE A 1 331 ? -1.935 -9.461 -17.056 1.00 97.06 331 PHE A N 1
ATOM 2576 C CA . PHE A 1 331 ? -2.854 -9.871 -18.111 1.00 97.06 331 PHE A CA 1
ATOM 2577 C C . PHE A 1 331 ? -2.192 -10.742 -19.184 1.00 97.06 331 PHE A C 1
ATOM 2579 O O . PHE A 1 331 ? -1.096 -10.447 -19.670 1.00 97.06 331 PHE A O 1
ATOM 2586 N N . GLY A 1 332 ? -2.916 -11.786 -19.599 1.00 96.38 332 GLY A N 1
ATOM 2587 C CA . GLY A 1 332 ? -2.597 -12.597 -20.772 1.00 96.38 332 GLY A CA 1
ATOM 2588 C C . GLY A 1 332 ? -1.366 -13.496 -20.616 1.00 96.38 332 GLY A C 1
ATOM 2589 O O . GLY A 1 332 ? -1.098 -14.035 -19.539 1.00 96.38 332 GLY A O 1
ATOM 2590 N N . GLY A 1 333 ? -0.642 -13.685 -21.720 1.00 96.88 333 GLY A N 1
ATOM 2591 C CA . GLY A 1 333 ? 0.513 -14.574 -21.841 1.00 96.88 333 GLY A CA 1
ATOM 2592 C C . GLY A 1 333 ? 0.186 -15.926 -22.476 1.00 96.88 333 GLY A C 1
ATOM 2593 O O . GLY A 1 333 ? -0.867 -16.125 -23.084 1.00 96.88 333 GLY A O 1
ATOM 2594 N N . GLU A 1 334 ? 1.126 -16.853 -22.345 1.00 96.06 334 GLU A N 1
ATOM 2595 C CA . GLU A 1 334 ? 1.026 -18.236 -22.815 1.00 96.06 334 GLU A CA 1
ATOM 2596 C C . GLU A 1 334 ? 1.462 -19.181 -21.694 1.00 96.06 334 GLU A C 1
ATOM 2598 O O . GLU A 1 334 ? 2.442 -18.895 -21.000 1.00 96.06 334 GLU A O 1
ATOM 2603 N N . ASP A 1 335 ? 0.705 -20.261 -21.487 1.00 94.94 335 ASP A N 1
ATOM 2604 C CA . ASP A 1 335 ? 1.044 -21.296 -20.508 1.00 94.94 335 ASP A CA 1
ATOM 2605 C C . ASP A 1 335 ? 2.019 -22.347 -21.064 1.00 94.94 335 ASP A C 1
ATOM 2607 O O . ASP A 1 335 ? 2.316 -22.389 -22.256 1.00 94.94 335 ASP A O 1
ATOM 2611 N N . ASP A 1 336 ? 2.481 -23.248 -20.193 1.00 91.44 336 ASP A N 1
ATOM 2612 C CA . ASP A 1 336 ? 3.433 -24.322 -20.528 1.00 91.44 336 ASP A CA 1
ATOM 2613 C C . ASP A 1 336 ? 2.956 -25.266 -21.655 1.00 91.44 336 ASP A C 1
ATOM 2615 O O . ASP A 1 336 ? 3.746 -25.941 -22.313 1.00 91.44 336 ASP A O 1
ATOM 2619 N N . SER A 1 337 ? 1.643 -25.329 -21.904 1.00 91.31 337 SER A N 1
ATOM 2620 C CA . SER A 1 337 ? 1.055 -26.156 -22.964 1.00 91.31 337 SER A CA 1
ATOM 2621 C C . SER A 1 337 ? 0.967 -25.448 -24.320 1.00 91.31 337 SER A C 1
ATOM 2623 O O . SER A 1 337 ? 0.540 -26.060 -25.306 1.00 91.31 337 SER A O 1
ATOM 2625 N N . GLY A 1 338 ? 1.351 -24.171 -24.378 1.00 90.12 338 GLY A N 1
ATOM 2626 C CA . GLY A 1 338 ? 1.167 -23.294 -25.529 1.00 90.12 338 GLY A CA 1
ATOM 2627 C C . GLY A 1 338 ? -0.243 -22.703 -25.630 1.00 90.12 338 GLY A C 1
ATOM 2628 O O . GLY A 1 338 ? -0.644 -22.228 -26.697 1.00 90.12 338 GLY A O 1
ATOM 2629 N N . THR A 1 339 ? -1.040 -22.762 -24.558 1.00 93.88 339 THR A N 1
ATOM 2630 C CA . THR A 1 339 ? -2.378 -22.165 -24.535 1.00 93.88 339 THR A CA 1
ATOM 2631 C C . THR A 1 339 ? -2.256 -20.672 -24.264 1.00 93.88 339 THR A C 1
ATOM 2633 O O . THR A 1 339 ? -1.722 -20.246 -23.243 1.00 93.88 339 THR A O 1
ATOM 2636 N N . LEU A 1 340 ? -2.784 -19.865 -25.185 1.00 94.81 340 LEU A N 1
ATOM 2637 C CA . LEU A 1 340 ? -2.842 -18.415 -25.028 1.00 94.81 340 LEU A CA 1
ATOM 2638 C C . LEU A 1 340 ? -3.898 -18.034 -23.988 1.00 94.81 340 LEU A C 1
ATOM 2640 O O . LEU A 1 340 ? -5.010 -18.567 -23.994 1.00 94.81 340 LEU A O 1
ATOM 2644 N N . LEU A 1 341 ? -3.562 -17.069 -23.139 1.00 95.44 341 LEU A N 1
ATOM 2645 C CA . LEU A 1 341 ? -4.366 -16.656 -21.997 1.00 95.44 341 LEU A CA 1
ATOM 2646 C C . LEU A 1 341 ? -4.980 -15.265 -22.222 1.00 95.44 341 LEU A C 1
ATOM 2648 O O . LEU A 1 341 ? -4.492 -14.452 -23.013 1.00 95.44 341 LEU A O 1
ATOM 2652 N N . ASN A 1 342 ? -6.094 -15.007 -21.544 1.00 93.69 342 ASN A N 1
ATOM 2653 C CA . ASN A 1 342 ? -6.831 -13.737 -21.539 1.00 93.69 342 ASN A CA 1
ATOM 2654 C C . ASN A 1 342 ? -7.362 -13.389 -20.137 1.00 93.69 342 ASN A C 1
ATOM 2656 O O . ASN A 1 342 ? -8.275 -12.579 -20.008 1.00 93.69 342 ASN A O 1
ATOM 2660 N N . ASP A 1 343 ? -6.862 -14.058 -19.104 1.00 94.50 343 ASP A N 1
ATOM 2661 C CA . ASP A 1 343 ? -7.248 -13.810 -17.726 1.00 94.50 343 ASP A CA 1
ATOM 2662 C C . ASP A 1 343 ? -6.514 -12.592 -17.156 1.00 94.50 343 ASP A C 1
ATOM 2664 O O . ASP A 1 343 ? -5.409 -12.244 -17.581 1.00 94.50 343 ASP A O 1
ATOM 2668 N N . THR A 1 344 ? -7.158 -11.950 -16.181 1.00 94.12 344 THR A N 1
ATOM 2669 C CA . THR A 1 344 ? -6.593 -10.854 -15.394 1.00 94.12 344 THR A CA 1
ATOM 2670 C C . THR A 1 344 ? -6.367 -11.334 -13.971 1.00 94.12 344 THR A C 1
ATOM 2672 O O . THR A 1 344 ? -7.243 -11.966 -13.374 1.00 94.12 344 THR A O 1
ATOM 2675 N N . TRP A 1 345 ? -5.190 -11.034 -13.438 1.00 94.94 345 TRP A N 1
ATOM 2676 C CA . TRP A 1 345 ? -4.825 -11.308 -12.056 1.00 94.94 345 TRP A CA 1
ATOM 2677 C C . TRP A 1 345 ? -4.330 -10.032 -11.392 1.00 94.94 345 TRP A C 1
ATOM 2679 O O . TRP A 1 345 ? -3.688 -9.207 -12.038 1.00 94.94 345 TRP A O 1
ATOM 2689 N N . GLU A 1 346 ? -4.613 -9.892 -10.107 1.00 92.88 346 GLU A N 1
ATOM 2690 C CA . GLU A 1 346 ? -4.107 -8.806 -9.274 1.00 92.88 346 GLU A CA 1
ATOM 2691 C C . GLU A 1 346 ? -3.306 -9.393 -8.121 1.00 92.88 346 GLU A C 1
ATOM 2693 O O . GLU A 1 346 ? -3.736 -10.363 -7.496 1.00 92.88 346 GLU A O 1
ATOM 2698 N N . TYR A 1 347 ? -2.122 -8.842 -7.882 1.00 86.19 347 TYR A N 1
ATOM 2699 C CA . TYR A 1 347 ? -1.280 -9.177 -6.747 1.00 86.19 347 TYR A CA 1
ATOM 2700 C C . TYR A 1 347 ? -1.289 -8.040 -5.750 1.00 86.19 347 TYR A C 1
ATOM 2702 O O . TYR A 1 347 ? -1.018 -6.889 -6.091 1.00 86.19 347 TYR A O 1
ATOM 2710 N N . ASP A 1 348 ? -1.555 -8.413 -4.514 1.00 72.44 348 ASP A N 1
ATOM 2711 C CA . ASP A 1 348 ? -1.809 -7.522 -3.397 1.00 72.44 348 ASP A CA 1
ATOM 2712 C C . ASP A 1 348 ? -0.591 -7.527 -2.438 1.00 72.44 348 ASP A C 1
ATOM 2714 O O . ASP A 1 348 ? -0.681 -7.347 -1.235 1.00 72.44 348 ASP A O 1
ATOM 2718 N N . GLY A 1 349 ? 0.598 -7.895 -2.913 1.00 73.00 349 GLY A N 1
ATOM 2719 C CA . GLY A 1 349 ? 1.767 -8.026 -2.038 1.00 73.00 349 GLY A CA 1
ATOM 2720 C C . GLY A 1 349 ? 1.747 -9.193 -1.045 1.00 73.00 349 GLY A C 1
ATOM 2721 O O . GLY A 1 349 ? 2.744 -9.415 -0.361 1.00 73.00 349 GLY A O 1
ATOM 2722 N N . THR A 1 350 ? 0.654 -9.955 -0.967 1.00 70.69 350 THR A N 1
ATOM 2723 C CA . THR A 1 350 ? 0.523 -11.153 -0.127 1.00 70.69 350 THR A CA 1
ATOM 2724 C C . THR A 1 350 ? 0.096 -12.370 -0.948 1.00 70.69 350 THR A C 1
ATOM 2726 O O . THR A 1 350 ? 0.606 -13.479 -0.764 1.00 70.69 350 THR A O 1
ATOM 2729 N N . THR A 1 351 ? -0.857 -12.206 -1.860 1.00 73.94 351 THR A N 1
ATOM 2730 C CA . THR A 1 351 ? -1.424 -13.268 -2.683 1.00 73.94 351 THR A CA 1
ATOM 2731 C C . THR A 1 351 ? -1.915 -12.731 -4.023 1.00 73.94 351 THR A C 1
ATOM 2733 O O . THR A 1 351 ? -2.179 -11.545 -4.191 1.00 73.94 351 THR A O 1
ATOM 2736 N N . TRP A 1 352 ? -2.047 -13.623 -5.004 1.00 84.94 352 TRP A N 1
ATOM 2737 C CA . TRP A 1 352 ? -2.694 -13.286 -6.266 1.00 84.94 352 TRP A CA 1
ATOM 2738 C C . TRP A 1 352 ? -4.186 -13.591 -6.216 1.00 84.94 352 TRP A C 1
ATOM 2740 O O . TRP A 1 352 ? -4.594 -14.622 -5.685 1.00 84.94 352 TRP A O 1
ATOM 2750 N N . GLN A 1 353 ? -5.003 -12.763 -6.848 1.00 83.94 353 GLN A N 1
ATOM 2751 C CA . GLN A 1 353 ? -6.419 -13.023 -7.057 1.00 83.94 353 GLN A CA 1
ATOM 2752 C C . GLN A 1 353 ? -6.751 -12.940 -8.543 1.00 83.94 353 GLN A C 1
ATOM 2754 O O . GLN A 1 353 ? -6.404 -11.976 -9.220 1.00 83.94 353 GLN A O 1
ATOM 2759 N N . GLN A 1 354 ? -7.451 -13.951 -9.059 1.00 87.75 354 GLN A N 1
ATOM 2760 C CA . GLN A 1 354 ? -7.991 -13.883 -10.411 1.00 87.75 354 GLN A CA 1
ATOM 2761 C C . GLN A 1 354 ? -9.212 -12.969 -10.410 1.00 87.75 354 GLN A C 1
ATOM 2763 O O . GLN A 1 354 ? -10.162 -13.196 -9.654 1.00 87.75 354 GLN A O 1
ATOM 2768 N N . ILE A 1 355 ? -9.203 -11.963 -11.277 1.00 85.56 355 ILE A N 1
ATOM 2769 C CA . ILE A 1 355 ? -10.284 -10.991 -11.377 1.00 85.56 355 ILE A CA 1
ATOM 2770 C C . ILE A 1 355 ? -11.199 -11.369 -12.534 1.00 85.56 355 ILE A C 1
ATOM 2772 O O . ILE A 1 355 ? -10.768 -11.576 -13.671 1.00 85.56 355 ILE A O 1
ATOM 2776 N N . ALA A 1 356 ? -12.494 -11.464 -12.238 1.00 81.19 356 ALA A N 1
ATOM 2777 C CA . ALA A 1 356 ? -13.511 -11.596 -13.266 1.00 81.19 356 ALA A CA 1
ATOM 2778 C C . ALA A 1 356 ? -13.681 -10.241 -13.959 1.00 81.19 356 ALA A C 1
ATOM 2780 O O . ALA A 1 356 ? -14.101 -9.273 -13.330 1.00 81.19 356 ALA A O 1
ATOM 2781 N N . VAL A 1 357 ? -13.349 -10.186 -15.249 1.00 81.81 357 VAL A N 1
ATOM 2782 C CA . VAL A 1 357 ? -13.369 -8.948 -16.035 1.00 81.81 357 VAL A CA 1
ATOM 2783 C C . VAL A 1 357 ? -14.381 -9.012 -17.175 1.00 81.81 357 VAL A C 1
ATOM 2785 O O . VAL A 1 357 ? -14.527 -10.037 -17.847 1.00 81.81 357 VAL A O 1
ATOM 2788 N N . ALA A 1 358 ? -15.074 -7.901 -17.421 1.00 76.25 358 ALA A N 1
ATOM 2789 C CA . ALA A 1 358 ? -15.904 -7.715 -18.612 1.00 76.25 358 ALA A CA 1
ATOM 2790 C C . ALA A 1 358 ? -15.118 -7.037 -19.758 1.00 76.25 358 ALA A C 1
ATOM 2792 O O . ALA A 1 358 ? -14.119 -6.361 -19.530 1.00 76.25 358 ALA A O 1
ATOM 2793 N N . GLY A 1 359 ? -15.589 -7.184 -21.004 1.00 69.00 359 GLY A N 1
ATOM 2794 C CA . GLY A 1 359 ? -15.150 -6.371 -22.154 1.00 69.00 359 GLY A CA 1
ATOM 2795 C C . GLY A 1 359 ? -14.115 -7.015 -23.085 1.00 69.00 359 GLY A C 1
ATOM 2796 O O . GLY A 1 359 ? -14.370 -7.109 -24.287 1.00 69.00 359 GLY A O 1
ATOM 2797 N N . LEU A 1 360 ? -12.995 -7.525 -22.565 1.00 79.25 360 LEU A N 1
ATOM 2798 C CA . LEU A 1 360 ? -11.954 -8.163 -23.380 1.00 79.25 360 LEU A CA 1
ATOM 2799 C C . LEU A 1 360 ? -12.003 -9.690 -23.255 1.00 79.25 360 LEU A C 1
ATOM 2801 O O . LEU A 1 360 ? -11.772 -10.250 -22.193 1.00 79.25 360 LEU A O 1
ATOM 2805 N N . THR A 1 361 ? -12.293 -10.374 -24.364 1.00 76.94 361 THR A N 1
ATOM 2806 C CA . THR A 1 361 ? -12.382 -11.850 -24.415 1.00 76.94 361 THR A CA 1
ATOM 2807 C C . THR A 1 361 ? -11.287 -12.493 -25.265 1.00 76.94 361 THR A C 1
ATOM 2809 O O . THR A 1 361 ? -11.218 -13.717 -25.368 1.00 76.94 361 THR A O 1
ATOM 2812 N N . VAL A 1 362 ? -10.414 -11.689 -25.873 1.00 85.81 362 VAL A N 1
ATOM 2813 C CA . VAL A 1 362 ? -9.390 -12.155 -26.815 1.00 85.81 362 VAL A CA 1
ATOM 2814 C C . VAL A 1 362 ? -8.075 -12.408 -26.084 1.00 85.81 362 VAL A C 1
ATOM 2816 O O . VAL A 1 362 ? -7.619 -11.564 -25.318 1.00 85.81 362 VAL A O 1
ATOM 2819 N N . THR A 1 363 ? -7.459 -13.558 -26.355 1.00 91.44 363 THR A N 1
ATOM 2820 C CA . THR A 1 363 ? -6.143 -13.941 -25.828 1.00 91.44 363 THR A CA 1
ATOM 2821 C C . THR A 1 363 ? -5.031 -13.075 -26.394 1.00 91.44 363 THR A C 1
ATOM 2823 O O . THR A 1 363 ? -5.038 -12.753 -27.588 1.00 91.44 363 THR A O 1
ATOM 2826 N N . ARG A 1 364 ? -4.061 -12.712 -25.552 1.00 92.31 364 ARG A N 1
ATOM 2827 C CA . ARG A 1 364 ? -3.030 -11.726 -25.893 1.00 92.31 364 ARG A CA 1
ATOM 2828 C C . ARG A 1 364 ? -1.708 -12.071 -25.202 1.00 92.31 364 ARG A C 1
ATOM 2830 O O . ARG A 1 364 ? -1.724 -12.501 -24.055 1.00 92.31 364 ARG A O 1
ATOM 2837 N N . LYS A 1 365 ? -0.587 -11.889 -25.901 1.00 94.81 365 LYS A N 1
ATOM 2838 C CA . LYS A 1 365 ? 0.781 -12.012 -25.372 1.00 94.81 365 LYS A CA 1
ATOM 2839 C C . LYS A 1 365 ? 1.719 -11.040 -26.101 1.00 94.81 365 LYS A C 1
ATOM 2841 O O . LYS A 1 365 ? 1.313 -10.447 -27.108 1.00 94.81 365 LYS A O 1
ATOM 2846 N N . GLU A 1 366 ? 2.957 -10.929 -25.619 1.00 95.19 366 GLU A N 1
ATOM 2847 C CA . GLU A 1 366 ? 4.035 -10.134 -26.237 1.00 95.19 366 GLU A CA 1
ATOM 2848 C C . GLU A 1 366 ? 3.681 -8.633 -26.321 1.00 95.19 366 GLU A C 1
ATOM 2850 O O . GLU A 1 366 ? 3.882 -7.972 -27.348 1.00 95.19 366 GLU A O 1
ATOM 2855 N N . MET A 1 367 ? 3.112 -8.111 -25.228 1.00 94.88 367 MET A N 1
ATOM 2856 C CA . MET A 1 367 ? 2.759 -6.707 -25.005 1.00 94.88 367 MET A CA 1
ATOM 2857 C C . MET A 1 367 ? 3.209 -6.244 -23.614 1.00 94.88 367 MET A C 1
ATOM 2859 O O . MET A 1 367 ? 3.212 -7.023 -22.660 1.00 94.88 367 MET A O 1
ATOM 2863 N N . SER A 1 368 ? 3.517 -4.955 -23.493 1.00 94.12 368 SER A N 1
ATOM 2864 C CA . SER A 1 368 ? 3.767 -4.293 -22.211 1.00 94.12 368 SER A CA 1
ATOM 2865 C C . SER A 1 368 ? 2.468 -3.742 -21.623 1.00 94.12 368 SER A C 1
ATOM 2867 O O . SER A 1 368 ? 1.646 -3.180 -22.353 1.00 94.12 368 SER A O 1
ATOM 2869 N N . LEU A 1 369 ? 2.315 -3.844 -20.305 1.00 97.25 369 LEU A N 1
ATOM 2870 C CA . LEU A 1 369 ? 1.333 -3.066 -19.552 1.00 97.25 369 LEU A CA 1
ATOM 2871 C C . LEU A 1 369 ? 2.048 -1.848 -18.947 1.00 97.25 369 LEU A C 1
ATOM 2873 O O . LEU A 1 369 ? 3.196 -1.954 -18.523 1.00 97.25 369 LEU A O 1
ATOM 2877 N N . ILE A 1 370 ? 1.374 -0.701 -18.903 1.00 97.12 370 ILE A N 1
ATOM 2878 C CA . ILE A 1 370 ? 1.835 0.514 -18.214 1.00 97.12 370 ILE A CA 1
ATOM 2879 C C . ILE A 1 370 ? 0.711 1.070 -17.344 1.00 97.12 370 ILE A C 1
ATOM 2881 O O . ILE A 1 370 ? -0.454 0.747 -17.567 1.00 97.12 370 ILE A O 1
ATOM 2885 N N . TYR A 1 371 ? 1.043 1.931 -16.388 1.00 94.75 371 TYR A N 1
ATOM 2886 C CA . TYR A 1 371 ? 0.054 2.633 -15.576 1.00 94.75 371 TYR A CA 1
ATOM 2887 C C . TYR A 1 371 ? 0.013 4.118 -15.942 1.00 94.75 371 TYR A C 1
ATOM 2889 O O . TYR A 1 371 ? 1.049 4.779 -15.940 1.00 94.75 371 TYR A O 1
ATOM 2897 N N . ASP A 1 372 ? -1.174 4.604 -16.303 1.00 87.62 372 ASP A N 1
ATOM 2898 C CA . ASP A 1 372 ? -1.486 6.011 -16.561 1.00 87.62 372 ASP A CA 1
ATOM 2899 C C . ASP A 1 372 ? -1.945 6.645 -15.245 1.00 87.62 372 ASP A C 1
ATOM 2901 O O . ASP A 1 372 ? -3.084 6.452 -14.811 1.00 87.62 372 ASP A O 1
ATOM 2905 N N . ASP A 1 373 ? -1.028 7.367 -14.598 1.00 74.19 373 ASP A N 1
ATOM 2906 C CA . ASP A 1 373 ? -1.251 8.013 -13.300 1.00 74.19 373 ASP A CA 1
ATOM 2907 C C . ASP A 1 373 ? -2.263 9.166 -13.356 1.00 74.19 373 ASP A C 1
ATOM 2909 O O . ASP A 1 373 ? -2.867 9.516 -12.343 1.00 74.19 373 ASP A O 1
ATOM 2913 N N . GLN A 1 374 ? -2.476 9.759 -14.533 1.00 77.06 374 GLN A N 1
ATOM 2914 C CA . GLN A 1 374 ? -3.324 10.931 -14.689 1.00 77.06 374 GLN A CA 1
ATOM 2915 C C . GLN A 1 374 ? -4.799 10.533 -14.649 1.00 77.06 374 GLN A C 1
ATOM 2917 O O . GLN A 1 374 ? -5.626 11.264 -14.092 1.00 77.06 374 GLN A O 1
ATOM 2922 N N . GLU A 1 375 ? -5.113 9.397 -15.267 1.00 73.81 375 GLU A N 1
ATOM 2923 C CA . GLU A 1 375 ? -6.469 8.865 -15.408 1.00 73.81 375 GLU A CA 1
ATOM 2924 C C . GLU A 1 375 ? -6.701 7.598 -14.561 1.00 73.81 375 GLU A C 1
ATOM 2926 O O . GLU A 1 375 ? -7.757 6.978 -14.673 1.00 73.81 375 GLU A O 1
ATOM 2931 N N . SER A 1 376 ? -5.735 7.229 -13.711 1.00 77.62 376 SER A N 1
ATOM 2932 C CA . SER A 1 376 ? -5.792 6.110 -12.757 1.00 77.62 376 SER A CA 1
ATOM 2933 C C . SER A 1 376 ? -6.213 4.784 -13.399 1.00 77.62 376 SER A C 1
ATOM 2935 O O . SER A 1 376 ? -7.214 4.169 -13.020 1.00 77.62 376 SER A O 1
ATOM 2937 N N . ARG A 1 377 ? -5.470 4.354 -14.424 1.00 85.81 377 ARG A N 1
ATOM 2938 C CA . ARG A 1 377 ? -5.809 3.162 -15.218 1.00 85.81 377 ARG A CA 1
ATOM 2939 C C . ARG A 1 377 ? -4.579 2.436 -15.740 1.00 85.81 377 ARG A C 1
ATOM 2941 O O . ARG A 1 377 ? -3.566 3.044 -16.080 1.00 85.81 377 ARG A O 1
ATOM 2948 N N . VAL A 1 378 ? -4.693 1.120 -15.891 1.00 95.06 378 VAL A N 1
ATOM 2949 C CA . VAL A 1 378 ? -3.668 0.318 -16.573 1.00 95.06 378 VAL A CA 1
ATOM 2950 C C . VAL A 1 378 ? -3.944 0.318 -18.073 1.00 95.06 378 VAL A C 1
ATOM 2952 O O . VAL A 1 378 ? -5.074 0.091 -18.498 1.00 95.06 378 VAL A O 1
ATOM 2955 N N . LEU A 1 379 ? -2.914 0.548 -18.882 1.00 95.38 379 LEU A N 1
ATOM 2956 C CA . LEU A 1 379 ? -2.988 0.591 -20.339 1.00 95.38 379 LEU A CA 1
ATOM 2957 C C . LEU A 1 379 ? -2.128 -0.499 -20.974 1.00 95.38 379 LEU A C 1
ATOM 2959 O O . LEU A 1 379 ? -1.045 -0.823 -20.489 1.00 95.38 379 LEU A O 1
ATOM 2963 N N . PHE A 1 380 ? -2.556 -0.988 -22.135 1.00 96.12 380 PHE A N 1
ATOM 2964 C CA . PHE A 1 380 ? -1.657 -1.657 -23.074 1.00 96.12 380 PHE A CA 1
ATOM 2965 C C . PHE A 1 380 ? -2.019 -1.329 -24.524 1.00 96.12 380 PHE A C 1
ATOM 2967 O O . PHE A 1 380 ? -3.135 -0.902 -24.840 1.00 96.12 380 PHE A O 1
ATOM 2974 N N . PHE A 1 381 ? -1.071 -1.579 -25.426 1.00 96.94 381 PHE A N 1
ATOM 2975 C CA . PHE A 1 381 ? -1.269 -1.501 -26.869 1.00 96.94 381 PHE A CA 1
ATOM 2976 C C . PHE A 1 381 ? -0.826 -2.793 -27.558 1.00 96.94 381 PHE A C 1
ATOM 2978 O O . PHE A 1 381 ? 0.145 -3.431 -27.162 1.00 96.94 381 PHE A O 1
ATOM 2985 N N . GLY A 1 382 ? -1.534 -3.169 -28.622 1.00 95.38 382 GLY A N 1
ATOM 2986 C CA . GLY A 1 382 ? -1.089 -4.209 -29.544 1.00 95.38 382 GLY A CA 1
ATOM 2987 C C . GLY A 1 382 ? -0.968 -5.598 -28.912 1.00 95.38 382 GLY A C 1
ATOM 2988 O O . GLY A 1 382 ? -1.923 -6.092 -28.305 1.00 95.38 382 GLY A O 1
ATOM 2989 N N . GLY A 1 383 ? 0.176 -6.245 -29.143 1.00 95.31 383 GLY A N 1
ATOM 2990 C CA . GLY A 1 383 ? 0.427 -7.657 -28.851 1.00 95.31 383 GLY A CA 1
ATOM 2991 C C . GLY A 1 383 ? 0.234 -8.538 -30.086 1.00 95.31 383 GLY A C 1
ATOM 2992 O O . GLY A 1 383 ? -0.264 -8.095 -31.130 1.00 95.31 383 GLY A O 1
ATOM 2993 N N . GLY A 1 384 ? 0.634 -9.803 -29.989 1.00 92.50 384 GLY A N 1
ATOM 2994 C CA . GLY A 1 384 ? 0.554 -10.720 -31.121 1.00 92.50 384 GLY A CA 1
ATOM 2995 C C . GLY A 1 384 ? 0.988 -12.141 -30.801 1.00 92.50 384 GLY A C 1
ATOM 2996 O O . GLY A 1 384 ? 1.466 -12.437 -29.713 1.00 92.50 384 GLY A O 1
ATOM 2997 N N . TYR A 1 385 ? 0.741 -13.044 -31.745 1.00 91.19 385 TYR A N 1
ATOM 2998 C CA . TYR A 1 385 ? 1.164 -14.438 -31.661 1.00 91.19 385 TYR A CA 1
ATOM 2999 C C . TYR A 1 385 ? 1.093 -15.128 -33.025 1.00 91.19 385 TYR A C 1
ATOM 3001 O O . TYR A 1 385 ? 0.379 -14.706 -33.940 1.00 91.19 385 TYR A O 1
ATOM 3009 N N . TRP A 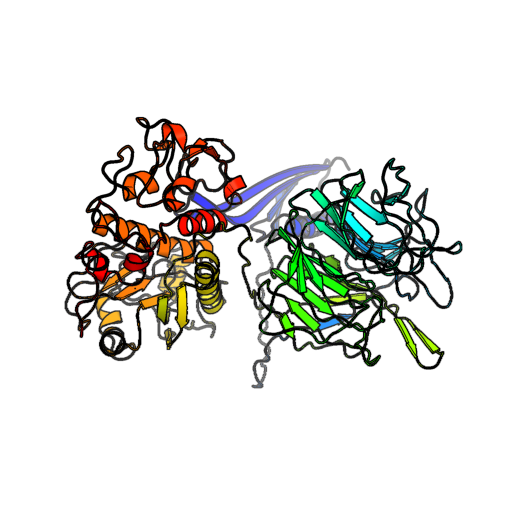1 386 ? 1.808 -16.244 -33.147 1.00 87.25 386 TRP A N 1
ATOM 3010 C CA . TRP A 1 386 ? 1.788 -17.103 -34.326 1.00 87.25 386 TRP A CA 1
ATOM 3011 C C . TRP A 1 386 ? 0.903 -18.324 -34.085 1.00 87.25 386 TRP A C 1
ATOM 3013 O O . TRP A 1 386 ? 1.116 -19.070 -33.136 1.00 87.25 386 TRP A O 1
ATOM 3023 N N . ASN A 1 387 ? -0.053 -18.578 -34.979 1.00 82.12 387 ASN A N 1
ATOM 3024 C CA . ASN A 1 387 ? -0.890 -19.775 -34.950 1.00 82.12 387 ASN A CA 1
ATOM 3025 C C . ASN A 1 387 ? -0.833 -20.494 -36.303 1.00 82.12 387 ASN A C 1
ATOM 3027 O O . ASN A 1 387 ? -1.279 -19.968 -37.324 1.00 82.12 387 ASN A O 1
ATOM 3031 N N . GLY A 1 388 ? -0.239 -21.692 -36.332 1.00 80.19 388 GLY A N 1
ATOM 3032 C CA . GLY A 1 388 ? -0.175 -22.522 -37.541 1.00 80.19 388 GLY A CA 1
ATOM 3033 C C . GLY A 1 388 ? 0.518 -21.855 -38.739 1.00 80.19 388 GLY A C 1
ATOM 3034 O O . GLY A 1 388 ? 0.164 -22.136 -39.882 1.00 80.19 388 GLY A O 1
ATOM 3035 N N . GLY A 1 389 ? 1.477 -20.954 -38.490 1.00 81.62 389 GLY A N 1
ATOM 3036 C CA . GLY A 1 389 ? 2.184 -20.183 -39.522 1.00 81.62 389 GLY A CA 1
ATOM 3037 C C . GLY A 1 389 ? 1.487 -18.888 -39.960 1.00 81.62 389 GLY A C 1
ATOM 3038 O O . GLY A 1 389 ? 2.015 -18.191 -40.822 1.00 81.62 389 GLY A O 1
ATOM 3039 N N . SER A 1 390 ? 0.336 -18.547 -39.370 1.00 87.56 390 SER A N 1
ATOM 3040 C CA . SER A 1 390 ? -0.313 -17.244 -39.529 1.00 87.56 390 SER A CA 1
ATOM 3041 C C . SER A 1 390 ? 0.016 -16.350 -38.339 1.00 87.56 390 SER A C 1
ATOM 3043 O O . SER A 1 390 ? -0.155 -16.764 -37.194 1.00 87.56 390 SER A O 1
ATOM 3045 N N . LEU A 1 391 ? 0.455 -15.125 -38.612 1.00 89.50 391 LEU A N 1
ATOM 3046 C CA . LEU A 1 391 ? 0.687 -14.107 -37.593 1.00 89.50 391 LEU A CA 1
ATOM 3047 C C . LEU A 1 391 ? -0.615 -13.343 -37.319 1.00 89.50 391 LEU A C 1
ATOM 3049 O O . LEU A 1 391 ? -1.249 -12.837 -38.246 1.00 89.50 391 LEU A O 1
ATOM 3053 N N . THR A 1 392 ? -0.998 -13.257 -36.049 1.00 92.38 392 THR A N 1
ATOM 3054 C CA . THR A 1 392 ? -2.032 -12.350 -35.550 1.00 92.38 392 THR A CA 1
ATOM 3055 C C . THR A 1 392 ? -1.349 -11.219 -34.794 1.00 92.38 392 THR A C 1
ATOM 3057 O O . THR A 1 392 ? -0.589 -11.474 -33.864 1.00 92.38 392 THR A O 1
ATOM 3060 N N . VAL A 1 393 ? -1.620 -9.978 -35.196 1.00 92.75 393 VAL A N 1
ATOM 3061 C CA . VAL A 1 393 ? -1.140 -8.758 -34.533 1.00 92.75 393 VAL A CA 1
ATOM 3062 C C . VAL A 1 393 ? -2.303 -7.815 -34.295 1.00 92.75 393 VAL A C 1
ATOM 3064 O O . VAL A 1 393 ? -3.211 -7.728 -35.124 1.00 92.75 393 VAL A O 1
ATOM 3067 N N . PHE A 1 394 ? -2.271 -7.115 -33.167 1.00 94.19 394 PHE A N 1
ATOM 3068 C CA . PHE A 1 394 ? -3.328 -6.197 -32.763 1.00 94.19 394 PHE A CA 1
ATOM 3069 C C . PHE A 1 394 ? -2.870 -4.743 -32.885 1.00 94.19 394 PHE A C 1
ATOM 3071 O O . PHE A 1 394 ? -1.685 -4.435 -32.764 1.00 94.19 394 PHE A O 1
ATOM 3078 N N . THR A 1 395 ? -3.827 -3.850 -33.125 1.00 93.00 395 THR A N 1
ATOM 3079 C CA . THR A 1 395 ? -3.624 -2.396 -33.278 1.00 93.00 395 THR A CA 1
ATOM 3080 C C . THR A 1 395 ? -4.373 -1.603 -32.207 1.00 93.00 395 THR A C 1
ATOM 3082 O O . THR A 1 395 ? -4.548 -0.397 -32.328 1.00 93.00 395 THR A O 1
ATOM 3085 N N . GLU A 1 396 ? -4.958 -2.284 -31.226 1.00 94.12 396 GLU A N 1
ATOM 3086 C CA . GLU A 1 396 ? -5.901 -1.664 -30.301 1.00 94.12 396 GLU A CA 1
ATOM 3087 C C . GLU A 1 396 ? -5.175 -1.191 -29.044 1.00 94.12 396 GLU A C 1
ATOM 3089 O O . GLU A 1 396 ? -4.289 -1.885 -28.539 1.00 94.12 396 GLU A O 1
ATOM 3094 N N . THR A 1 397 ? -5.610 -0.047 -28.517 1.00 94.88 397 THR A N 1
ATOM 3095 C CA . THR A 1 397 ? -5.281 0.413 -27.167 1.00 94.88 397 THR A CA 1
ATOM 3096 C C . THR A 1 397 ? -6.414 0.029 -26.229 1.00 94.88 397 THR A C 1
ATOM 3098 O O . THR A 1 397 ? -7.586 0.245 -26.545 1.00 94.88 397 THR A O 1
ATOM 3101 N N . TRP A 1 398 ? -6.064 -0.535 -25.082 1.00 94.25 398 TRP A N 1
ATOM 3102 C CA . TRP A 1 398 ? -7.015 -0.955 -24.063 1.00 94.25 398 TRP A CA 1
ATOM 3103 C C . TRP A 1 398 ? -6.665 -0.321 -22.726 1.00 94.25 398 TRP A C 1
ATOM 3105 O O . TRP A 1 398 ? -5.488 -0.208 -22.387 1.00 94.25 398 TRP A O 1
ATOM 3115 N N . GLU A 1 399 ? -7.697 0.051 -21.981 1.00 92.38 399 GLU A N 1
ATOM 3116 C CA . GLU A 1 399 ? -7.617 0.436 -20.580 1.00 92.38 399 GLU A CA 1
ATOM 3117 C C . GLU A 1 399 ? -8.288 -0.612 -19.705 1.00 92.38 399 GLU A C 1
ATOM 3119 O O . GLU A 1 399 ? -9.322 -1.180 -20.066 1.00 92.38 399 GLU A O 1
ATOM 3124 N N . TYR A 1 400 ? -7.701 -0.850 -18.545 1.00 88.50 400 TYR A N 1
ATOM 3125 C CA . TYR A 1 400 ? -8.302 -1.606 -17.471 1.00 88.50 400 TYR A CA 1
ATOM 3126 C C . TYR A 1 400 ? -8.711 -0.653 -16.366 1.00 88.50 400 TYR A C 1
ATOM 3128 O O . TYR A 1 400 ? -7.880 0.076 -15.819 1.00 88.50 400 TYR A O 1
ATOM 3136 N N . ILE A 1 401 ? -9.998 -0.701 -16.044 1.00 78.12 401 ILE A N 1
ATOM 3137 C CA . ILE A 1 401 ? -10.573 -0.045 -14.881 1.00 78.12 401 ILE A CA 1
ATOM 3138 C C . ILE A 1 401 ? -10.923 -1.166 -13.909 1.00 78.12 401 ILE A C 1
ATOM 3140 O O . ILE A 1 401 ? -11.845 -1.956 -14.151 1.00 78.12 401 ILE A O 1
ATOM 3144 N N . GLY A 1 402 ? -10.147 -1.265 -12.830 1.00 64.69 402 GLY A N 1
ATOM 3145 C CA . GLY A 1 402 ? -10.437 -2.189 -11.738 1.00 64.69 402 GLY A CA 1
ATOM 3146 C C . GLY A 1 402 ? -11.813 -1.908 -11.135 1.00 64.69 402 GLY A C 1
ATOM 3147 O O . GLY A 1 402 ? -12.359 -0.811 -11.267 1.00 64.69 402 GLY A O 1
ATOM 3148 N N . SER A 1 403 ? -12.407 -2.897 -10.464 1.00 60.50 403 SER A N 1
ATOM 3149 C CA . SER A 1 403 ? -13.618 -2.641 -9.681 1.00 60.50 403 SER A CA 1
ATOM 3150 C C . SER A 1 403 ? -13.320 -1.521 -8.686 1.00 60.50 403 SER A C 1
ATOM 3152 O O . SER A 1 403 ? -12.285 -1.575 -8.028 1.00 60.50 403 SER A O 1
ATOM 3154 N N . SER A 1 404 ? -14.223 -0.546 -8.545 1.00 41.56 404 SER A N 1
ATOM 3155 C CA . SER A 1 404 ? -14.102 0.626 -7.654 1.00 41.56 404 SER A CA 1
ATOM 3156 C C . SER A 1 404 ? -14.103 0.286 -6.157 1.00 41.56 404 SER A C 1
ATOM 3158 O O . SER A 1 404 ? -14.489 1.101 -5.326 1.00 41.56 404 SER A O 1
ATOM 3160 N N . LEU A 1 405 ? -13.770 -0.951 -5.825 1.00 36.41 405 LEU A N 1
ATOM 3161 C CA . LEU A 1 405 ? -13.372 -1.377 -4.511 1.00 36.41 405 LEU A CA 1
ATOM 3162 C C . LEU A 1 405 ? -11.941 -0.850 -4.318 1.00 36.41 405 LEU A C 1
ATOM 3164 O O . LEU A 1 405 ? -11.033 -1.365 -4.974 1.00 36.41 405 LEU A O 1
ATOM 3168 N N . PRO A 1 406 ? -11.717 0.170 -3.469 1.00 31.45 406 PRO A N 1
ATOM 3169 C CA . PRO A 1 406 ? -10.382 0.513 -3.010 1.00 31.45 406 PRO A CA 1
ATOM 3170 C C . PRO A 1 406 ? -9.968 -0.618 -2.070 1.00 31.45 406 PRO A C 1
ATOM 3172 O O . PRO A 1 406 ? -10.128 -0.552 -0.855 1.00 31.45 406 PRO A O 1
ATOM 3175 N N . HIS A 1 407 ? -9.558 -1.735 -2.653 1.00 32.62 407 HIS A N 1
ATOM 3176 C CA . HIS A 1 407 ? -9.067 -2.861 -1.900 1.00 32.62 407 HIS A CA 1
ATOM 3177 C C . HIS A 1 407 ? -7.567 -2.692 -1.752 1.00 32.62 407 HIS A C 1
ATOM 3179 O O . HIS A 1 407 ? -6.828 -2.742 -2.727 1.00 32.62 407 HIS A O 1
ATOM 3185 N N . HIS A 1 408 ? -7.199 -2.543 -0.481 1.00 34.03 408 HIS A N 1
ATOM 3186 C CA . HIS A 1 408 ? -5.864 -2.603 0.088 1.00 34.03 408 HIS A CA 1
ATOM 3187 C C . HIS A 1 408 ? -5.057 -1.302 0.039 1.00 34.03 408 HIS A C 1
ATOM 3189 O O . HIS A 1 408 ? -4.243 -1.032 -0.837 1.00 34.03 408 HIS A O 1
ATOM 3195 N N . ILE A 1 409 ? -5.212 -0.529 1.113 1.00 34.91 409 ILE A N 1
ATOM 3196 C CA . ILE A 1 409 ? -4.158 0.366 1.587 1.00 34.91 409 ILE A CA 1
ATOM 3197 C C . ILE A 1 409 ? -2.958 -0.531 1.927 1.00 34.91 409 ILE A C 1
ATOM 3199 O O . ILE A 1 409 ? -2.909 -1.126 3.006 1.00 34.91 409 ILE A O 1
ATOM 3203 N N . PHE A 1 410 ? -2.032 -0.697 0.981 1.00 39.34 410 PHE A N 1
ATOM 3204 C CA . PHE A 1 410 ? -0.779 -1.394 1.236 1.00 39.34 410 PHE A CA 1
ATOM 3205 C C . PHE A 1 410 ? 0.153 -0.509 2.034 1.00 39.34 410 PHE A C 1
ATOM 3207 O O . PHE A 1 410 ? 0.573 0.561 1.604 1.00 39.34 410 PHE A O 1
ATOM 3214 N N . LEU A 1 411 ? 0.436 -1.000 3.231 1.00 41.22 411 LEU A N 1
ATOM 3215 C CA . LEU A 1 411 ? 1.442 -0.489 4.137 1.00 41.22 411 LEU A CA 1
ATOM 3216 C C . LEU A 1 411 ? 2.827 -0.781 3.548 1.00 41.22 411 LEU A C 1
ATOM 3218 O O . LEU A 1 411 ? 3.033 -1.882 3.029 1.00 41.22 411 LEU A O 1
ATOM 3222 N N . PRO A 1 412 ? 3.788 0.147 3.641 1.00 35.66 412 PRO A N 1
ATOM 3223 C CA . PRO A 1 412 ? 5.122 -0.081 3.121 1.00 35.66 412 PRO A CA 1
ATOM 3224 C C . PRO A 1 412 ? 5.860 -1.202 3.845 1.00 35.66 412 PRO A C 1
ATOM 3226 O O . PRO A 1 412 ? 5.896 -1.306 5.076 1.00 35.66 412 PRO A O 1
ATOM 3229 N N . THR A 1 413 ? 6.536 -2.021 3.043 1.00 37.91 413 THR A N 1
ATOM 3230 C CA . THR A 1 413 ? 7.445 -3.071 3.491 1.00 37.91 413 THR A CA 1
ATOM 3231 C C . THR A 1 413 ? 8.801 -2.468 3.847 1.00 37.91 413 THR A C 1
ATOM 3233 O O . THR A 1 413 ? 9.745 -2.566 3.081 1.00 37.91 413 THR A O 1
ATOM 3236 N N . VAL A 1 414 ? 8.929 -1.906 5.052 1.00 38.06 414 VAL A N 1
ATOM 3237 C CA . VAL A 1 414 ? 10.093 -2.153 5.930 1.00 38.06 414 VAL A CA 1
ATOM 3238 C C . VAL A 1 414 ? 9.614 -2.124 7.383 1.00 38.06 414 VAL A C 1
ATOM 3240 O O . VAL A 1 414 ? 10.070 -1.335 8.208 1.00 38.06 414 VAL A O 1
ATOM 3243 N N . MET A 1 415 ? 8.705 -3.023 7.761 1.00 42.31 415 MET A N 1
ATOM 3244 C CA . MET A 1 415 ? 8.623 -3.354 9.179 1.00 42.31 415 MET A CA 1
ATOM 3245 C C . MET A 1 415 ? 9.799 -4.262 9.514 1.00 42.31 415 MET A C 1
ATOM 3247 O O . MET A 1 415 ? 9.789 -5.456 9.213 1.00 42.31 415 MET A O 1
ATOM 3251 N N . ARG A 1 416 ? 10.796 -3.724 10.230 1.00 45.12 416 ARG A N 1
ATOM 3252 C CA . ARG A 1 416 ? 11.521 -4.536 11.217 1.00 45.12 416 ARG A CA 1
ATOM 3253 C C . ARG A 1 416 ? 10.498 -4.974 12.266 1.00 45.12 416 ARG A C 1
ATOM 3255 O O . ARG A 1 416 ? 10.436 -4.411 13.351 1.00 45.12 416 ARG A O 1
ATOM 3262 N N . SER A 1 417 ? 9.631 -5.921 11.914 1.00 46.84 417 SER A N 1
ATOM 3263 C CA . SER A 1 417 ? 8.660 -6.466 12.845 1.00 46.84 417 SER A CA 1
ATOM 3264 C C . SER A 1 417 ? 9.428 -7.357 13.810 1.00 46.84 417 SER A C 1
ATOM 3266 O O . SER A 1 417 ? 9.901 -8.445 13.469 1.00 46.84 417 SER A O 1
ATOM 3268 N N . TYR A 1 418 ? 9.567 -6.904 15.055 1.00 60.34 418 TYR A N 1
ATOM 3269 C CA . TYR A 1 418 ? 9.909 -7.799 16.151 1.00 60.34 418 TYR A CA 1
ATOM 3270 C C . TYR A 1 418 ? 8.642 -8.568 16.493 1.00 60.34 418 TYR A C 1
ATOM 3272 O O . TYR A 1 418 ? 7.954 -8.281 17.470 1.00 60.34 418 TYR A O 1
ATOM 3280 N N . ALA A 1 419 ? 8.296 -9.508 15.616 1.00 59.75 419 ALA A N 1
ATOM 3281 C CA . ALA A 1 419 ? 7.080 -10.288 15.706 1.00 59.75 419 ALA A CA 1
ATOM 3282 C C . ALA A 1 419 ? 6.934 -10.904 17.107 1.00 59.75 419 ALA A C 1
ATOM 3284 O O . ALA A 1 419 ? 7.899 -11.489 17.617 1.00 59.75 419 ALA A O 1
ATOM 3285 N N . PRO A 1 420 ? 5.745 -10.821 17.728 1.00 74.19 420 PRO A N 1
ATOM 3286 C CA . PRO A 1 420 ? 5.432 -11.557 18.940 1.00 74.19 420 PRO A CA 1
ATOM 3287 C C . PRO A 1 420 ? 5.898 -13.008 18.851 1.00 74.19 420 PRO A C 1
ATOM 3289 O O . PRO A 1 420 ? 5.591 -13.743 17.913 1.00 74.19 420 PRO A O 1
ATOM 3292 N N . SER A 1 421 ? 6.620 -13.451 19.873 1.00 75.88 421 SER A N 1
ATOM 3293 C CA . SER A 1 421 ? 7.032 -14.852 19.982 1.00 75.88 421 SER A CA 1
ATOM 3294 C C . SER A 1 421 ? 5.846 -15.826 20.118 1.00 75.88 421 SER A C 1
ATOM 3296 O O . SER A 1 421 ? 5.980 -17.019 19.831 1.00 75.88 421 SER A O 1
ATOM 3298 N N . GLU A 1 422 ? 4.675 -15.315 20.499 1.00 84.75 422 GLU A N 1
ATOM 3299 C CA . GLU A 1 422 ? 3.422 -16.048 20.693 1.00 84.75 422 GLU A CA 1
ATOM 3300 C C . GLU A 1 422 ? 2.387 -15.676 19.623 1.00 84.75 422 GLU A C 1
ATOM 3302 O O . GLU A 1 422 ? 2.443 -14.592 19.055 1.00 84.75 422 GLU A O 1
ATOM 3307 N N . ILE A 1 423 ? 1.442 -16.581 19.347 1.00 87.12 423 ILE A N 1
ATOM 3308 C CA . ILE A 1 423 ? 0.321 -16.327 18.429 1.00 87.12 423 ILE A CA 1
ATOM 3309 C C . ILE A 1 423 ? -0.915 -15.955 19.250 1.00 87.12 423 ILE A C 1
ATOM 3311 O O . ILE A 1 423 ? -1.309 -16.689 20.158 1.00 87.12 423 ILE A O 1
ATOM 3315 N N . PHE A 1 424 ? -1.566 -14.862 18.876 1.00 91.44 424 PHE A N 1
ATOM 3316 C CA . PHE A 1 424 ? -2.804 -14.354 19.439 1.00 91.44 424 PHE A CA 1
ATOM 3317 C C . PHE A 1 424 ? -3.909 -14.424 18.390 1.00 91.44 424 PHE A C 1
ATOM 3319 O O . PHE A 1 424 ? -3.748 -13.935 17.278 1.00 91.44 424 PHE A O 1
ATOM 3326 N N . ASN A 1 425 ? -5.051 -15.005 18.750 1.00 93.81 425 ASN A N 1
ATOM 3327 C CA . ASN A 1 425 ? -6.233 -15.037 17.889 1.00 93.81 425 ASN A CA 1
ATOM 3328 C C . ASN A 1 425 ? -7.367 -14.306 18.600 1.00 93.81 425 ASN A C 1
ATOM 3330 O O . ASN A 1 425 ? -7.638 -14.611 19.765 1.00 93.81 425 ASN A O 1
ATOM 3334 N N . ARG A 1 426 ? -8.013 -13.354 17.924 1.00 96.81 426 ARG A N 1
ATOM 3335 C CA . ARG A 1 426 ? -9.032 -12.478 18.515 1.00 96.81 426 ARG A CA 1
ATOM 3336 C C . ARG A 1 426 ? -10.284 -12.408 17.663 1.00 96.81 426 ARG A C 1
ATOM 3338 O O . ARG A 1 426 ? -10.229 -12.112 16.476 1.00 96.81 426 ARG A O 1
ATOM 3345 N N . LYS A 1 427 ? -11.425 -12.679 18.293 1.00 97.25 427 LYS A N 1
ATOM 3346 C CA . LYS A 1 427 ? -12.750 -12.638 17.669 1.00 97.25 427 LYS A CA 1
ATOM 3347 C C . LYS A 1 427 ? -13.376 -11.251 17.810 1.00 97.25 427 LYS A C 1
ATOM 3349 O O . LYS A 1 427 ? -13.779 -10.858 18.905 1.00 97.25 427 LYS A O 1
ATOM 3354 N N . VAL A 1 428 ? -13.493 -10.530 16.706 1.00 97.88 428 VAL A N 1
ATOM 3355 C CA . VAL A 1 428 ? -13.995 -9.154 16.673 1.00 97.88 428 VAL A CA 1
ATOM 3356 C C . VAL A 1 428 ? -15.482 -9.136 16.329 1.00 97.88 428 VAL A C 1
ATOM 3358 O O . VAL A 1 428 ? -15.924 -9.813 15.396 1.00 97.88 428 VAL A O 1
ATOM 3361 N N . TYR A 1 429 ? -16.258 -8.343 17.065 1.00 98.56 429 TYR A N 1
ATOM 3362 C CA . TYR A 1 429 ? -17.612 -7.959 16.669 1.00 98.56 429 TYR A CA 1
ATOM 3363 C C . TYR A 1 429 ? -17.606 -6.540 16.102 1.00 98.56 429 TYR A C 1
ATOM 3365 O O . TYR A 1 429 ? -17.334 -5.587 16.828 1.00 98.56 429 TYR A O 1
ATOM 3373 N N . VAL A 1 430 ? -17.941 -6.400 14.822 1.00 98.00 430 VAL A N 1
ATOM 3374 C CA . VAL A 1 430 ? -18.093 -5.104 14.161 1.00 98.00 430 VAL A CA 1
ATOM 3375 C C . VAL A 1 430 ? -19.538 -4.612 14.272 1.00 98.00 430 VAL A C 1
ATOM 3377 O O . VAL A 1 430 ? -20.488 -5.318 13.932 1.00 98.00 430 VAL A O 1
ATOM 3380 N N . ILE A 1 431 ? -19.719 -3.382 14.741 1.00 98.12 431 ILE A N 1
ATOM 3381 C CA . ILE A 1 431 ? -21.006 -2.685 14.789 1.00 98.12 431 ILE A CA 1
ATOM 3382 C C . ILE A 1 431 ? -20.851 -1.383 14.010 1.00 98.12 431 ILE A C 1
ATOM 3384 O O . ILE A 1 431 ? -19.873 -0.671 14.197 1.00 98.12 431 ILE A O 1
ATOM 3388 N N . VAL A 1 432 ? -21.801 -1.060 13.142 1.00 97.06 432 VAL A N 1
ATOM 3389 C CA . VAL A 1 432 ? -21.712 0.100 12.250 1.00 97.06 432 VAL A CA 1
ATOM 3390 C C . VAL A 1 432 ? -22.956 0.949 12.423 1.00 97.06 432 VAL A C 1
ATOM 3392 O O . VAL A 1 432 ? -24.053 0.483 12.127 1.00 97.06 432 VAL A O 1
ATOM 3395 N N . TYR A 1 433 ? -22.806 2.183 12.896 1.00 96.94 433 TYR A N 1
ATOM 3396 C CA . TYR A 1 433 ? -23.888 3.162 12.843 1.00 96.94 433 TYR A CA 1
ATOM 3397 C C . TYR A 1 433 ? -23.870 3.857 11.486 1.00 96.94 433 TYR A C 1
ATOM 3399 O O . TYR A 1 433 ? -23.047 4.738 11.251 1.00 96.94 433 TYR A O 1
ATOM 3407 N N . ASP A 1 434 ? -24.794 3.467 10.611 1.00 95.06 434 ASP A N 1
ATOM 3408 C CA . ASP A 1 434 ? -24.920 4.005 9.255 1.00 95.06 434 ASP A CA 1
ATOM 3409 C C . ASP A 1 434 ? -26.402 4.276 8.931 1.00 95.06 434 ASP A C 1
ATOM 3411 O O . ASP A 1 434 ? -27.044 3.490 8.227 1.00 95.06 434 ASP A O 1
ATOM 3415 N N . PRO A 1 435 ? -26.996 5.336 9.521 1.00 95.44 435 PRO A N 1
ATOM 3416 C CA . PRO A 1 435 ? -28.423 5.628 9.398 1.00 95.44 435 PRO A CA 1
ATOM 3417 C C . PRO A 1 435 ? -28.885 5.731 7.938 1.00 95.44 435 PRO A C 1
ATOM 3419 O O . PRO A 1 435 ? -28.219 6.357 7.114 1.00 95.44 435 PRO A O 1
ATOM 3422 N N . LEU A 1 436 ? -30.053 5.162 7.626 1.00 94.00 436 LEU A N 1
ATOM 3423 C CA . LEU A 1 436 ? -30.676 5.298 6.308 1.00 94.00 436 LEU A CA 1
ATOM 3424 C C . LEU A 1 436 ? -31.413 6.638 6.220 1.00 94.00 436 LEU A C 1
ATOM 3426 O O . LEU A 1 436 ? -32.346 6.884 6.986 1.00 94.00 436 LEU A O 1
ATOM 3430 N N . LEU A 1 437 ? -31.014 7.483 5.273 1.00 92.69 437 LEU A N 1
ATOM 3431 C CA . LEU A 1 437 ? -31.587 8.810 5.074 1.00 92.69 437 LEU A CA 1
ATOM 3432 C C . LEU A 1 437 ? -32.878 8.758 4.245 1.00 92.69 437 LEU A C 1
ATOM 3434 O O . LEU A 1 437 ? -33.134 7.816 3.488 1.00 92.69 437 LEU A O 1
ATOM 3438 N N . ASN A 1 438 ? -33.681 9.821 4.318 1.00 94.44 438 ASN A N 1
ATOM 3439 C CA . ASN A 1 438 ? -34.954 9.948 3.598 1.00 94.44 438 ASN A CA 1
ATOM 3440 C C . ASN A 1 438 ? -34.817 9.860 2.069 1.00 94.44 438 ASN A C 1
ATOM 3442 O O . ASN A 1 438 ? -35.788 9.539 1.380 1.00 94.44 438 ASN A O 1
ATOM 3446 N N . ASN A 1 439 ? -33.633 10.147 1.524 1.00 86.75 439 ASN A N 1
ATOM 3447 C CA . ASN A 1 439 ? -33.335 10.014 0.096 1.00 86.75 439 ASN A CA 1
ATOM 3448 C C . ASN A 1 439 ? -33.044 8.559 -0.339 1.00 86.75 439 ASN A C 1
ATOM 3450 O O . ASN A 1 439 ? -32.842 8.312 -1.527 1.00 86.75 439 ASN A O 1
ATOM 3454 N N . GLY A 1 440 ? -33.045 7.605 0.598 1.00 89.81 440 GLY A N 1
ATOM 3455 C CA . GLY A 1 440 ? -32.800 6.184 0.353 1.00 89.81 440 GLY A CA 1
ATOM 3456 C C . GLY A 1 440 ? -31.326 5.778 0.352 1.00 89.81 440 GLY A C 1
ATOM 3457 O O . GLY A 1 440 ? -31.036 4.618 0.066 1.00 89.81 440 GLY A O 1
ATOM 3458 N N . GLN A 1 441 ? -30.405 6.694 0.660 1.00 86.06 441 GLN A N 1
ATOM 3459 C CA . GLN A 1 441 ? -28.982 6.400 0.824 1.00 86.06 441 GLN A CA 1
ATOM 3460 C C . GLN A 1 441 ? -28.635 6.232 2.302 1.00 86.06 441 GLN A C 1
ATOM 3462 O O . GLN A 1 441 ? -29.205 6.898 3.164 1.00 86.06 441 GLN A O 1
ATOM 3467 N N . ASN A 1 442 ? -27.668 5.367 2.592 1.00 86.44 442 ASN A N 1
ATOM 3468 C CA . ASN A 1 442 ? -27.023 5.357 3.897 1.00 86.44 442 ASN A CA 1
ATOM 3469 C C . ASN A 1 442 ? -26.217 6.647 4.109 1.00 86.44 442 ASN A C 1
ATOM 3471 O O . ASN A 1 442 ? -25.720 7.237 3.144 1.00 86.44 442 ASN A O 1
ATOM 3475 N N . LEU A 1 443 ? -26.058 7.057 5.366 1.00 87.62 443 LEU A N 1
ATOM 3476 C CA . LEU A 1 443 ? -25.330 8.263 5.748 1.00 87.62 443 LEU A CA 1
ATOM 3477 C C . LEU A 1 443 ? -23.902 8.286 5.188 1.00 87.62 443 LEU A C 1
ATOM 3479 O O . LEU A 1 443 ? -23.501 9.289 4.602 1.00 87.62 443 LEU A O 1
ATOM 3483 N N . SER A 1 444 ? -23.164 7.185 5.329 1.00 81.81 444 SER A N 1
ATOM 3484 C CA . SER A 1 444 ? -21.792 7.049 4.830 1.00 81.81 444 SER A CA 1
ATOM 3485 C C . SER A 1 444 ? -21.700 7.301 3.322 1.00 81.81 444 SER A C 1
ATOM 3487 O O . SER A 1 444 ? -20.899 8.117 2.876 1.00 81.81 444 SER A O 1
ATOM 3489 N N . ALA A 1 445 ? -22.587 6.681 2.539 1.00 76.00 445 ALA A N 1
ATOM 3490 C CA . ALA A 1 445 ? -22.655 6.855 1.090 1.00 76.00 445 ALA A CA 1
ATOM 3491 C C . ALA A 1 445 ? -23.080 8.275 0.684 1.00 76.00 445 ALA A C 1
ATOM 3493 O O . ALA A 1 445 ? -22.591 8.805 -0.310 1.00 76.00 445 ALA A O 1
ATOM 3494 N N . TYR A 1 446 ? -23.988 8.897 1.441 1.00 80.81 446 TYR A N 1
ATOM 3495 C CA . TYR A 1 446 ? -24.416 10.274 1.197 1.00 80.81 446 TYR A CA 1
ATOM 3496 C C . TYR A 1 446 ? -23.292 11.287 1.449 1.00 80.81 446 TYR A C 1
ATOM 3498 O O . TYR A 1 446 ? -23.162 12.252 0.700 1.00 80.81 446 TYR A O 1
ATOM 3506 N N . LEU A 1 447 ? -22.480 11.065 2.486 1.00 78.25 447 LEU A N 1
ATOM 3507 C CA . LEU A 1 447 ? -21.372 11.948 2.861 1.00 78.25 447 LEU A CA 1
ATOM 3508 C C . LEU A 1 447 ? -20.042 11.599 2.176 1.00 78.25 447 LEU A C 1
ATOM 3510 O O . LEU A 1 447 ? -19.072 12.330 2.354 1.00 78.25 447 LEU A O 1
ATOM 3514 N N . GLY A 1 448 ? -19.989 10.519 1.391 1.00 73.31 448 GLY A N 1
ATOM 3515 C CA . GLY A 1 448 ? -18.763 10.075 0.724 1.00 73.31 448 GLY A CA 1
ATOM 3516 C C . GLY A 1 448 ? -17.690 9.579 1.696 1.00 73.31 448 GLY A C 1
ATOM 3517 O O . GLY A 1 448 ? -16.507 9.793 1.460 1.00 73.31 448 GLY A O 1
ATOM 3518 N N . TRP A 1 449 ? -18.095 8.967 2.809 1.00 80.69 449 TRP A N 1
ATOM 3519 C CA . TRP A 1 449 ? -17.182 8.382 3.792 1.00 80.69 449 TRP A CA 1
ATOM 3520 C C . TRP A 1 449 ? -16.596 7.050 3.315 1.00 80.69 449 TRP A C 1
ATOM 3522 O O . TRP A 1 449 ? -17.194 6.352 2.493 1.00 80.69 449 TRP A O 1
ATOM 3532 N N . ASN A 1 450 ? -15.449 6.679 3.883 1.00 67.19 450 ASN A N 1
ATOM 3533 C CA . ASN A 1 450 ? -14.790 5.404 3.628 1.00 67.19 450 ASN A CA 1
ATOM 3534 C C . ASN A 1 450 ? -15.692 4.225 4.016 1.00 67.19 450 ASN A C 1
ATOM 3536 O O . ASN A 1 450 ? -16.508 4.291 4.940 1.00 67.19 450 ASN A O 1
ATOM 3540 N N . ASN A 1 451 ? -15.520 3.097 3.333 1.00 77.56 451 ASN A N 1
ATOM 3541 C CA . ASN A 1 451 ? -16.246 1.883 3.670 1.00 77.56 451 ASN A CA 1
ATOM 3542 C C . ASN A 1 451 ? -15.705 1.286 4.981 1.00 77.56 451 ASN A C 1
ATOM 3544 O O . ASN A 1 451 ? -14.508 1.039 5.133 1.00 77.56 451 ASN A O 1
ATOM 3548 N N . HIS A 1 452 ? -16.598 1.011 5.936 1.00 81.81 452 HIS A N 1
ATOM 3549 C CA . HIS A 1 452 ? -16.220 0.400 7.211 1.00 81.81 452 HIS A CA 1
ATOM 3550 C C . HIS A 1 452 ? -15.544 -0.969 7.041 1.00 81.81 452 HIS A C 1
ATOM 3552 O O . HIS A 1 452 ? -14.687 -1.321 7.850 1.00 81.81 452 HIS A O 1
ATOM 3558 N N . ALA A 1 453 ? -15.933 -1.748 6.027 1.00 75.00 453 ALA A N 1
ATOM 3559 C CA . ALA A 1 453 ? -15.369 -3.067 5.770 1.00 75.00 453 ALA A CA 1
ATOM 3560 C C . ALA A 1 453 ? -13.901 -2.956 5.344 1.00 75.00 453 ALA A C 1
ATOM 3562 O O . ALA A 1 453 ? -13.068 -3.692 5.869 1.00 75.00 453 ALA A O 1
ATOM 3563 N N . ASP A 1 454 ? -13.579 -1.975 4.500 1.00 69.06 454 ASP A N 1
ATOM 3564 C CA . ASP A 1 454 ? -12.219 -1.724 4.017 1.00 69.06 454 ASP A CA 1
ATOM 3565 C C . ASP A 1 454 ? -11.325 -1.253 5.169 1.00 69.06 454 ASP A C 1
ATOM 3567 O O . ASP A 1 454 ? -10.238 -1.784 5.375 1.00 69.06 454 ASP A O 1
ATOM 3571 N N . LEU A 1 455 ? -11.820 -0.340 6.013 1.00 75.81 455 LEU A N 1
ATOM 3572 C CA . LEU A 1 455 ? -11.107 0.077 7.225 1.00 75.81 455 LEU A CA 1
ATOM 3573 C C . LEU A 1 455 ? -10.937 -1.071 8.229 1.00 75.81 455 LEU A C 1
ATOM 3575 O O . LEU A 1 455 ? -9.918 -1.143 8.919 1.00 75.81 455 LEU A O 1
ATOM 3579 N N . THR A 1 456 ? -11.931 -1.960 8.335 1.00 81.62 456 THR A N 1
ATOM 3580 C CA . THR A 1 456 ? -11.871 -3.137 9.216 1.00 81.62 456 THR A CA 1
ATOM 3581 C C . THR A 1 456 ? -10.760 -4.051 8.731 1.00 81.62 456 THR A C 1
ATOM 3583 O O . THR A 1 456 ? -9.865 -4.383 9.503 1.00 81.62 456 THR A O 1
ATOM 3586 N N . GLN A 1 457 ? -10.790 -4.423 7.451 1.00 76.19 457 GLN A N 1
ATOM 3587 C CA . GLN A 1 457 ? -9.808 -5.323 6.865 1.00 76.19 457 GLN A CA 1
ATOM 3588 C C . GLN A 1 457 ? -8.411 -4.699 6.869 1.00 76.19 457 GLN A C 1
ATOM 3590 O O . GLN A 1 457 ? -7.484 -5.342 7.339 1.00 76.19 457 GLN A O 1
ATOM 3595 N N . GLY A 1 458 ? -8.269 -3.423 6.504 1.00 73.50 458 GLY A N 1
ATOM 3596 C CA . GLY A 1 458 ? -6.991 -2.713 6.570 1.00 73.50 458 GLY A CA 1
ATOM 3597 C C . GLY A 1 458 ? -6.402 -2.671 7.983 1.00 73.50 458 GLY A C 1
ATOM 3598 O O . GLY A 1 458 ? -5.194 -2.800 8.154 1.00 73.50 458 GLY A O 1
ATOM 3599 N N . THR A 1 459 ? -7.238 -2.567 9.023 1.00 86.75 459 THR A N 1
ATOM 3600 C CA . THR A 1 459 ? -6.773 -2.644 10.421 1.00 86.75 459 THR A CA 1
ATOM 3601 C C . THR A 1 459 ? -6.303 -4.059 10.775 1.00 86.75 459 THR A C 1
ATOM 3603 O O . THR A 1 459 ? -5.291 -4.227 11.459 1.00 86.75 459 THR A O 1
ATOM 3606 N N . ILE A 1 460 ? -7.020 -5.089 10.311 1.00 82.38 460 ILE A N 1
ATOM 3607 C CA . ILE A 1 460 ? -6.626 -6.496 10.478 1.00 82.38 460 ILE A CA 1
ATOM 3608 C C . ILE A 1 460 ? -5.286 -6.751 9.785 1.00 82.38 460 ILE A C 1
ATOM 3610 O O . ILE A 1 460 ? -4.380 -7.300 10.412 1.00 82.38 460 ILE A O 1
ATOM 3614 N N . ASP A 1 461 ? -5.151 -6.307 8.539 1.00 76.31 461 ASP A N 1
ATOM 3615 C CA . ASP A 1 461 ? -3.955 -6.471 7.717 1.00 76.31 461 ASP A CA 1
ATOM 3616 C C . ASP A 1 461 ? -2.772 -5.716 8.328 1.00 76.31 461 ASP A C 1
ATOM 3618 O O . ASP A 1 461 ? -1.688 -6.285 8.442 1.00 76.31 461 ASP A O 1
ATOM 3622 N N . PHE A 1 462 ? -2.988 -4.494 8.833 1.00 82.75 462 PHE A N 1
ATOM 3623 C CA . PHE A 1 462 ? -1.973 -3.729 9.558 1.00 82.75 462 PHE A CA 1
ATOM 3624 C C . PHE A 1 462 ? -1.382 -4.519 10.714 1.00 82.75 462 PHE A C 1
ATOM 3626 O O . PHE A 1 462 ? -0.167 -4.695 10.798 1.00 82.75 462 PHE A O 1
ATOM 3633 N N . PHE A 1 463 ? -2.229 -5.034 11.606 1.00 88.62 463 PHE A N 1
ATOM 3634 C CA . PHE A 1 463 ? -1.738 -5.787 12.753 1.00 88.62 463 PHE A CA 1
ATOM 3635 C C . PHE A 1 463 ? -1.193 -7.161 12.365 1.00 88.62 463 PHE A C 1
ATOM 3637 O O . PHE A 1 463 ? -0.243 -7.622 13.001 1.00 88.62 463 PHE A O 1
ATOM 3644 N N . GLY A 1 464 ? -1.723 -7.786 11.311 1.00 80.81 464 GLY A N 1
ATOM 3645 C CA . GLY A 1 464 ? -1.145 -8.981 10.704 1.00 80.81 464 GLY A CA 1
ATOM 3646 C C . GLY A 1 464 ? 0.299 -8.722 10.281 1.00 80.81 464 GLY A C 1
ATOM 3647 O O . GLY A 1 464 ? 1.217 -9.359 10.792 1.00 80.81 464 GLY A O 1
ATOM 3648 N N . GLN A 1 465 ? 0.534 -7.707 9.456 1.00 72.00 465 GLN A N 1
ATOM 3649 C CA . GLN A 1 465 ? 1.869 -7.348 8.980 1.00 72.00 465 GLN A CA 1
ATOM 3650 C C . GLN A 1 465 ? 2.791 -6.896 10.124 1.00 72.00 465 GLN A C 1
ATOM 3652 O O . GLN A 1 465 ? 3.908 -7.406 10.252 1.00 72.00 465 GLN A O 1
ATOM 3657 N N . ALA A 1 466 ? 2.317 -6.027 11.025 1.00 78.31 466 ALA A N 1
ATOM 3658 C CA . ALA A 1 466 ? 3.116 -5.487 12.132 1.00 78.31 466 ALA A CA 1
ATOM 3659 C C . ALA A 1 466 ? 3.583 -6.537 13.128 1.00 78.31 466 ALA A C 1
ATOM 3661 O O . ALA A 1 466 ? 4.594 -6.366 13.811 1.00 78.31 466 ALA A O 1
ATOM 3662 N N . THR A 1 467 ? 2.879 -7.661 13.173 1.00 78.56 467 THR A N 1
ATOM 3663 C CA . THR A 1 467 ? 3.208 -8.778 14.048 1.00 78.56 467 THR A CA 1
ATOM 3664 C C . THR A 1 467 ? 3.724 -9.999 13.293 1.00 78.56 467 THR A C 1
ATOM 3666 O O . THR A 1 467 ? 3.909 -11.037 13.922 1.00 78.56 467 THR A O 1
ATOM 3669 N N . ASN A 1 468 ? 3.975 -9.916 11.981 1.00 74.38 468 ASN A N 1
ATOM 3670 C CA . ASN A 1 468 ? 4.329 -11.062 11.131 1.00 74.38 468 ASN A CA 1
ATOM 3671 C C . ASN A 1 468 ? 3.338 -12.240 11.291 1.00 74.38 468 ASN A C 1
ATOM 3673 O O . ASN A 1 468 ? 3.712 -13.375 11.602 1.00 74.38 468 ASN A O 1
ATOM 3677 N N . ASN A 1 469 ? 2.049 -11.927 11.152 1.00 78.00 469 ASN A N 1
ATOM 3678 C CA . ASN A 1 469 ? 0.884 -12.808 11.266 1.00 78.00 469 ASN A CA 1
ATOM 3679 C C . ASN A 1 469 ? 0.771 -13.532 12.619 1.00 78.00 469 ASN A C 1
ATOM 3681 O O . ASN A 1 469 ? 0.301 -14.671 12.720 1.00 78.00 469 ASN A O 1
ATOM 3685 N N . ARG A 1 470 ? 1.235 -12.875 13.690 1.00 81.00 470 ARG A N 1
ATOM 3686 C CA . ARG A 1 470 ? 1.146 -13.388 15.064 1.00 81.00 470 ARG A CA 1
ATOM 3687 C C . ARG A 1 470 ? -0.061 -12.852 15.816 1.00 81.00 470 ARG A C 1
ATOM 3689 O O . ARG A 1 470 ? -0.509 -13.529 16.732 1.00 81.00 470 ARG A O 1
ATOM 3696 N N . LEU A 1 471 ? -0.606 -11.699 15.446 1.00 88.31 471 LEU A N 1
ATOM 3697 C CA . LEU A 1 471 ? -1.890 -11.198 15.927 1.00 88.31 471 LEU A CA 1
ATOM 3698 C C . LEU A 1 471 ? -2.931 -11.331 14.817 1.00 88.31 471 LEU A C 1
ATOM 3700 O O . LEU A 1 471 ? -2.947 -10.556 13.869 1.00 88.31 471 LEU A O 1
ATOM 3704 N N . ASN A 1 472 ? -3.811 -12.315 14.968 1.00 84.62 472 ASN A N 1
ATOM 3705 C CA . ASN A 1 472 ? -4.835 -12.644 13.990 1.00 84.62 472 ASN A CA 1
ATOM 3706 C C . ASN A 1 472 ? -6.202 -12.211 14.509 1.00 84.62 472 ASN A C 1
ATOM 3708 O O . ASN A 1 472 ? -6.754 -12.812 15.438 1.00 84.62 472 ASN A O 1
ATOM 3712 N N . TYR A 1 473 ? -6.761 -11.180 13.892 1.00 91.06 473 TYR A N 1
ATOM 3713 C CA . TYR A 1 473 ? -8.145 -10.791 14.109 1.00 91.06 473 TYR A CA 1
ATOM 3714 C C . TYR A 1 473 ? -9.068 -11.577 13.176 1.00 91.06 473 TYR A C 1
ATOM 3716 O O . TYR A 1 473 ? -8.744 -11.872 12.029 1.00 91.06 473 TYR A O 1
ATOM 3724 N N . SER A 1 474 ? -10.239 -11.950 13.676 1.00 88.25 474 SER A N 1
ATOM 3725 C CA . SER A 1 474 ? -11.287 -12.606 12.899 1.00 88.25 474 SER A CA 1
ATOM 3726 C C . SER A 1 474 ? -12.615 -11.943 13.209 1.00 88.25 474 SER A C 1
ATOM 3728 O O . SER A 1 474 ? -13.091 -12.014 14.344 1.00 88.25 474 SER A O 1
ATOM 3730 N N . VAL A 1 475 ? -13.231 -11.318 12.208 1.00 87.12 475 VAL A N 1
ATOM 3731 C CA . VAL A 1 475 ? -14.583 -10.772 12.344 1.00 87.12 475 VAL A CA 1
ATOM 3732 C C . VAL A 1 475 ? -15.565 -11.936 12.434 1.00 87.12 475 VAL A C 1
ATOM 3734 O O . VAL A 1 475 ? -15.713 -12.717 11.497 1.00 87.12 475 VAL A O 1
ATOM 3737 N N . VAL A 1 476 ? -16.215 -12.083 13.586 1.00 88.25 476 VAL A N 1
ATOM 3738 C CA . VAL A 1 476 ? -17.158 -13.185 13.856 1.00 88.25 476 VAL A CA 1
ATOM 3739 C C . VAL A 1 476 ? -18.615 -12.749 13.780 1.00 88.25 476 VAL A C 1
ATOM 3741 O O . VAL A 1 476 ? -19.500 -13.577 13.577 1.00 88.25 476 VAL A O 1
ATOM 3744 N N . TYR A 1 477 ? -18.864 -11.451 13.931 1.00 88.06 477 TYR A N 1
ATOM 3745 C CA . TYR A 1 477 ? -20.178 -10.843 13.806 1.00 88.06 477 TYR A CA 1
ATOM 3746 C C . TYR A 1 477 ? -20.035 -9.454 13.191 1.00 88.06 477 TYR A C 1
ATOM 3748 O O . TYR A 1 477 ? -19.089 -8.734 13.512 1.00 88.06 477 TYR A O 1
ATOM 3756 N N . THR A 1 478 ? -21.030 -9.072 12.393 1.00 95.38 478 THR A N 1
ATOM 3757 C CA . THR A 1 478 ? -21.208 -7.705 11.898 1.00 95.38 478 THR A CA 1
ATOM 3758 C C . THR A 1 478 ? -22.666 -7.301 12.085 1.00 95.38 478 THR A C 1
ATOM 3760 O O . THR A 1 478 ? -23.572 -8.096 11.826 1.00 95.38 478 THR A O 1
ATOM 3763 N N . SER A 1 479 ? -22.923 -6.089 12.567 1.00 92.25 479 SER A N 1
ATOM 3764 C CA . SER A 1 479 ? -24.271 -5.517 12.663 1.00 92.25 479 SER A CA 1
ATOM 3765 C C . SER A 1 479 ? -24.280 -4.078 12.177 1.00 92.25 479 SER A C 1
ATOM 3767 O O . SER A 1 479 ? -23.536 -3.251 12.690 1.00 92.25 479 SER A O 1
ATOM 3769 N N . ILE A 1 480 ? -25.138 -3.787 11.200 1.00 94.38 480 ILE A N 1
ATOM 3770 C CA . ILE A 1 480 ? -25.311 -2.446 10.637 1.00 94.38 480 ILE A CA 1
ATOM 3771 C C . ILE A 1 480 ? -26.616 -1.868 11.181 1.00 94.38 480 ILE A C 1
ATOM 3773 O O . ILE A 1 480 ? -27.686 -2.454 11.015 1.00 94.38 480 ILE A O 1
ATOM 3777 N N . ILE A 1 481 ? -26.506 -0.736 11.864 1.00 93.06 481 ILE A N 1
ATOM 3778 C CA . ILE A 1 481 ? -27.594 -0.010 12.506 1.00 93.06 481 ILE A CA 1
ATOM 3779 C C . ILE A 1 481 ? -28.019 1.115 11.570 1.00 93.06 481 ILE A C 1
ATOM 3781 O O . ILE A 1 481 ? -27.345 2.138 11.461 1.00 93.06 481 ILE A O 1
ATOM 3785 N N . THR A 1 482 ? -29.138 0.898 10.881 1.00 93.31 482 THR A N 1
ATOM 3786 C CA . THR A 1 482 ? -29.707 1.849 9.915 1.00 93.31 482 THR A CA 1
ATOM 3787 C C . THR A 1 482 ? -30.897 2.625 10.477 1.00 93.31 482 THR A C 1
ATOM 3789 O O . THR A 1 482 ? -31.367 3.567 9.845 1.00 93.31 482 THR A O 1
ATOM 3792 N N . ASP A 1 483 ? -31.423 2.234 11.641 1.00 86.62 483 ASP A N 1
ATOM 3793 C CA . ASP A 1 483 ? -32.648 2.771 12.247 1.00 86.62 483 ASP A CA 1
ATOM 3794 C C . ASP A 1 483 ? -32.412 4.002 13.145 1.00 86.62 483 ASP A C 1
ATOM 3796 O O . ASP A 1 483 ? -33.163 4.261 14.088 1.00 86.62 483 ASP A O 1
ATOM 3800 N N . GLY A 1 484 ? -31.402 4.806 12.801 1.00 84.81 484 GLY A N 1
ATOM 3801 C CA . GLY A 1 484 ? -31.164 6.134 13.361 1.00 84.81 484 GLY A CA 1
ATOM 3802 C C . GLY A 1 484 ? -29.844 6.281 14.115 1.00 84.81 484 GLY A C 1
ATOM 3803 O O . GLY A 1 484 ? -28.948 5.443 14.044 1.00 84.81 484 GLY A O 1
ATOM 3804 N N . TRP A 1 485 ? -29.730 7.397 14.833 1.00 94.81 485 TRP A N 1
ATOM 3805 C CA . TRP A 1 485 ? -28.520 7.813 15.534 1.00 94.81 485 TRP A CA 1
ATOM 3806 C C . TRP A 1 485 ? -28.409 7.187 16.931 1.00 94.81 485 TRP A C 1
ATOM 3808 O O . TRP A 1 485 ? -29.431 6.895 17.571 1.00 94.81 485 TRP A O 1
ATOM 3818 N N . PRO A 1 486 ? -27.175 6.996 17.432 1.00 95.50 486 PRO A N 1
ATOM 3819 C CA . PRO A 1 486 ? -26.940 6.511 18.787 1.00 95.50 486 PRO A CA 1
ATOM 3820 C C . PRO A 1 486 ? -27.530 7.469 19.840 1.00 95.50 486 PRO A C 1
ATOM 3822 O O . PRO A 1 486 ? -27.562 8.686 19.658 1.00 95.50 486 PRO A O 1
ATOM 3825 N N . GLU A 1 487 ? -28.002 6.905 20.954 1.00 96.56 487 GLU A N 1
ATOM 3826 C CA . GLU A 1 487 ? -28.546 7.668 22.086 1.00 96.56 487 GLU A CA 1
ATOM 3827 C C . GLU A 1 487 ? -27.422 8.280 22.918 1.00 96.56 487 GLU A C 1
ATOM 3829 O O . GLU A 1 487 ? -26.472 7.589 23.281 1.00 96.56 487 GLU A O 1
ATOM 3834 N N . LYS A 1 488 ? -27.542 9.566 23.239 1.00 96.88 488 LYS A N 1
ATOM 3835 C CA . LYS A 1 488 ? -26.645 10.287 24.143 1.00 96.88 488 LYS A CA 1
ATOM 3836 C C . LYS A 1 488 ? -26.962 9.976 25.601 1.00 96.88 488 LYS A C 1
ATOM 3838 O O . LYS A 1 488 ? -28.059 9.528 25.928 1.00 96.88 488 LYS A O 1
ATOM 3843 N N . ILE A 1 489 ? -26.026 10.279 26.496 1.00 95.62 489 ILE A N 1
ATOM 3844 C CA . ILE A 1 489 ? -26.162 10.037 27.946 1.00 95.62 489 ILE A CA 1
ATOM 3845 C C . ILE A 1 489 ? -27.359 10.741 28.611 1.00 95.62 489 ILE A C 1
ATOM 3847 O O . ILE A 1 489 ? -27.765 10.358 29.707 1.00 95.62 489 ILE A O 1
ATOM 3851 N N . ASP A 1 490 ? -27.930 11.766 27.981 1.00 96.81 490 ASP A N 1
ATOM 3852 C CA . ASP A 1 490 ? -29.126 12.477 28.444 1.00 96.81 490 ASP A CA 1
ATOM 3853 C C . ASP A 1 490 ? -30.422 12.015 27.747 1.00 96.81 490 ASP A C 1
ATOM 3855 O O . ASP A 1 490 ? -31.493 12.582 27.980 1.00 96.81 490 ASP A O 1
ATOM 3859 N N . GLY A 1 491 ? -30.343 10.969 26.920 1.00 96.44 491 GLY A N 1
ATOM 3860 C CA . GLY A 1 491 ? -31.452 10.425 26.142 1.00 96.44 491 GLY A CA 1
ATOM 3861 C C . GLY A 1 491 ? -31.688 11.126 24.803 1.00 96.44 491 GLY A C 1
ATOM 3862 O O . GLY A 1 491 ? -32.621 10.748 24.091 1.00 96.44 491 GLY A O 1
ATOM 3863 N N . PHE A 1 492 ? -30.882 12.129 24.438 1.00 97.69 492 PHE A N 1
ATOM 3864 C CA . PHE A 1 492 ? -30.983 12.783 23.136 1.00 97.69 492 PHE A CA 1
ATOM 3865 C C . PHE A 1 492 ? -30.607 11.824 21.996 1.00 97.69 492 PHE A C 1
ATOM 3867 O O . PHE A 1 492 ? -29.695 11.005 22.116 1.00 97.69 492 PHE A O 1
ATOM 3874 N N . ARG A 1 493 ? -31.300 11.946 20.863 1.00 96.44 493 ARG A N 1
ATOM 3875 C CA . ARG A 1 493 ? -30.959 11.301 19.591 1.00 96.44 493 ARG A CA 1
ATOM 3876 C C . ARG A 1 493 ? -31.189 12.307 18.481 1.00 96.44 493 ARG A C 1
ATOM 3878 O O . ARG A 1 493 ? -32.261 12.907 18.438 1.00 96.44 493 ARG A O 1
ATOM 3885 N N . TYR A 1 494 ? -30.220 12.441 17.583 1.00 96.62 494 TYR A N 1
ATOM 3886 C CA . TYR A 1 494 ? -30.401 13.277 16.406 1.00 96.62 494 TYR A CA 1
ATOM 3887 C C . TYR A 1 494 ? -31.524 12.741 15.519 1.00 96.62 494 TYR A C 1
ATOM 3889 O O . TYR A 1 494 ? -31.650 11.533 15.294 1.00 96.62 494 TYR A O 1
ATOM 3897 N N . THR A 1 495 ? -32.300 13.663 14.969 1.00 96.19 495 THR A N 1
ATOM 3898 C CA . THR A 1 495 ? -33.001 13.454 13.703 1.00 96.19 495 THR A CA 1
ATOM 3899 C C . THR A 1 495 ? -32.050 13.678 12.522 1.00 96.19 495 THR A C 1
ATOM 3901 O O . THR A 1 495 ? -30.991 14.286 12.670 1.00 96.19 495 THR A O 1
ATOM 3904 N N . GLU A 1 496 ? -32.442 13.224 11.328 1.00 95.62 496 GLU A N 1
ATOM 3905 C CA . GLU A 1 496 ? -31.679 13.462 10.093 1.00 95.62 496 GLU A CA 1
ATOM 3906 C C . GLU A 1 496 ? -31.407 14.952 9.852 1.00 95.62 496 GLU A C 1
ATOM 3908 O O . GLU A 1 496 ? -30.272 15.334 9.583 1.00 95.62 496 GLU A O 1
ATOM 3913 N N . GLU A 1 497 ? -32.432 15.798 9.989 1.00 96.38 497 GLU A N 1
ATOM 3914 C CA . GLU A 1 497 ? -32.316 17.243 9.765 1.00 96.38 497 GLU A CA 1
ATOM 3915 C C . GLU A 1 497 ? -31.335 17.890 10.751 1.00 96.38 497 GLU A C 1
ATOM 3917 O O . GLU A 1 497 ? -30.456 18.646 10.340 1.00 96.38 497 GLU A O 1
ATOM 3922 N N . GLU A 1 498 ? -31.440 17.554 12.040 1.00 96.75 498 GLU A N 1
ATOM 3923 C CA . GLU A 1 498 ? -30.536 18.078 13.068 1.00 96.75 498 GLU A CA 1
ATOM 3924 C C . GLU A 1 498 ? -29.096 17.619 12.833 1.00 96.75 498 GLU A C 1
ATOM 3926 O O . GLU A 1 498 ? -28.176 18.431 12.921 1.00 96.75 498 GLU A O 1
ATOM 3931 N N . TYR A 1 499 ? -28.886 16.341 12.500 1.00 95.38 499 TYR A N 1
ATOM 3932 C CA . TYR A 1 499 ? -27.545 15.820 12.255 1.00 95.38 499 TYR A CA 1
ATOM 3933 C C . TYR A 1 499 ? -26.892 16.478 11.041 1.00 95.38 499 TYR A C 1
ATOM 3935 O O . TYR A 1 499 ? -25.763 16.960 11.123 1.00 95.38 499 TYR A O 1
ATOM 3943 N N . LEU A 1 500 ? -27.609 16.555 9.917 1.00 91.69 500 LEU A N 1
ATOM 3944 C CA . LEU A 1 500 ? -27.086 17.183 8.707 1.00 91.69 500 LEU A CA 1
ATOM 3945 C C . LEU A 1 500 ? -26.841 18.683 8.908 1.00 91.69 500 LEU A C 1
ATOM 3947 O O . LEU A 1 500 ? -25.892 19.215 8.337 1.00 91.69 500 LEU A O 1
ATOM 3951 N N . ALA A 1 501 ? -27.630 19.375 9.734 1.00 87.44 501 ALA A N 1
ATOM 3952 C CA . ALA A 1 501 ? -27.343 20.761 10.099 1.00 87.44 501 ALA A CA 1
ATOM 3953 C C . ALA A 1 501 ? -26.026 20.886 10.885 1.00 87.44 501 ALA A C 1
ATOM 3955 O O . ALA A 1 501 ? -25.270 21.830 10.651 1.00 87.44 501 ALA A O 1
ATOM 3956 N N . VAL A 1 502 ? -25.718 19.937 11.777 1.00 85.81 502 VAL A N 1
ATOM 3957 C CA . VAL A 1 502 ? -24.436 19.903 12.500 1.00 85.81 502 VAL A CA 1
ATOM 3958 C C . VAL A 1 502 ? -23.271 19.651 11.547 1.00 85.81 502 VAL A C 1
ATOM 3960 O O . VAL A 1 502 ? -22.329 20.439 11.522 1.00 85.81 502 VAL A O 1
ATOM 3963 N N . ILE A 1 503 ? -23.358 18.615 10.711 1.00 83.69 503 ILE A N 1
ATOM 3964 C CA . ILE A 1 503 ? -22.276 18.246 9.783 1.00 83.69 503 ILE A CA 1
ATOM 3965 C C . ILE A 1 503 ? -22.016 19.326 8.728 1.00 83.69 503 ILE A C 1
ATOM 3967 O O . ILE A 1 503 ? -20.876 19.548 8.342 1.00 83.69 503 ILE A O 1
ATOM 3971 N N . ASN A 1 504 ? -23.040 20.076 8.317 1.00 82.00 504 ASN A N 1
ATOM 3972 C CA . ASN A 1 504 ? -22.876 21.200 7.391 1.00 82.00 504 ASN A CA 1
ATOM 3973 C C . ASN A 1 504 ? -22.464 22.519 8.078 1.00 82.00 504 ASN A C 1
ATOM 3975 O O . ASN A 1 504 ? -22.534 23.581 7.454 1.00 82.00 504 ASN A O 1
ATOM 3979 N N . GLY A 1 505 ? -22.106 22.496 9.368 1.00 80.81 505 GLY A N 1
ATOM 3980 C CA . GLY A 1 505 ? -21.696 23.683 10.128 1.00 80.81 505 GLY A CA 1
ATOM 3981 C C . GLY A 1 505 ? -22.813 24.712 10.352 1.00 80.81 505 GLY A C 1
ATOM 3982 O O . GLY A 1 505 ? -22.548 25.867 10.682 1.00 80.81 505 GLY A O 1
ATOM 3983 N N . GLN A 1 506 ? -24.073 24.320 10.159 1.00 85.19 506 GLN A N 1
ATOM 3984 C CA . GLN A 1 506 ? -25.247 25.183 10.322 1.00 85.19 506 GLN A CA 1
ATOM 3985 C C . GLN A 1 506 ? -25.735 25.228 11.773 1.00 85.19 506 GLN A C 1
ATOM 3987 O O . GLN A 1 506 ? -26.487 26.129 12.150 1.00 85.19 506 GLN A O 1
ATOM 3992 N N . SER A 1 507 ? -25.348 24.252 12.593 1.00 87.50 507 SER A N 1
ATOM 3993 C CA . SER A 1 507 ? -25.675 24.173 14.017 1.00 87.50 507 SER A CA 1
ATOM 3994 C C . SER A 1 507 ? -24.517 23.558 14.806 1.00 87.50 507 SER A C 1
ATOM 3996 O O . SER A 1 507 ? -23.784 22.736 14.266 1.00 87.50 507 SER A O 1
ATOM 3998 N N . PRO A 1 508 ? -24.315 23.946 16.076 1.00 88.25 508 PRO A N 1
ATOM 3999 C CA . PRO A 1 508 ? -23.324 23.291 16.922 1.00 88.25 508 PRO A CA 1
ATOM 4000 C C . PRO A 1 508 ? -23.775 21.867 17.305 1.00 88.25 508 PRO A C 1
ATOM 4002 O O . PRO A 1 508 ? -24.983 21.634 17.414 1.00 88.25 508 PRO A O 1
ATOM 4005 N N . PRO A 1 509 ? -22.838 20.938 17.579 1.00 89.19 509 PRO A N 1
ATOM 4006 C CA . PRO A 1 509 ? -23.164 19.627 18.136 1.00 89.19 509 PRO A CA 1
ATOM 4007 C C . PRO A 1 509 ? -23.924 19.718 19.467 1.00 89.19 509 PRO A C 1
ATOM 4009 O O . PRO A 1 509 ? -23.721 20.642 20.262 1.00 89.19 509 PRO A O 1
ATOM 4012 N N . HIS A 1 510 ? -24.778 18.727 19.732 1.00 93.62 510 HIS A N 1
ATOM 4013 C CA . HIS A 1 510 ? -25.482 18.575 21.005 1.00 93.62 510 HIS A CA 1
ATOM 4014 C C . HIS A 1 510 ? -24.506 18.462 22.182 1.00 93.62 510 HIS A C 1
ATOM 4016 O O . HIS A 1 510 ? -23.421 17.899 22.067 1.00 93.62 510 HIS A O 1
ATOM 4022 N N . THR A 1 511 ? -24.902 18.989 23.340 1.00 93.62 511 THR A N 1
ATOM 4023 C CA . THR A 1 511 ? -24.123 18.899 24.580 1.00 93.62 511 THR A CA 1
ATOM 4024 C C . THR A 1 511 ? -25.032 18.445 25.726 1.00 93.62 511 THR A C 1
ATOM 4026 O O . THR A 1 511 ? -26.042 19.108 25.976 1.00 93.62 511 THR A O 1
ATOM 4029 N N . PRO A 1 512 ? -24.661 17.392 26.482 1.00 93.81 512 PRO A N 1
ATOM 4030 C CA . PRO A 1 512 ? -23.407 16.634 26.394 1.00 93.81 512 PRO A CA 1
ATOM 4031 C C . PRO A 1 512 ? -23.323 15.742 25.148 1.00 93.81 512 PRO A C 1
ATOM 4033 O O . PRO A 1 512 ? -24.308 15.130 24.748 1.00 93.81 512 PRO A O 1
ATOM 4036 N N . ASP A 1 513 ? -22.130 15.646 24.558 1.00 91.44 513 ASP A N 1
ATOM 4037 C CA . ASP A 1 513 ? -21.950 14.887 23.317 1.00 91.44 513 ASP A CA 1
ATOM 4038 C C . ASP A 1 513 ? -21.761 13.382 23.551 1.00 91.44 513 ASP A C 1
ATOM 4040 O O . ASP A 1 513 ? -21.903 12.608 22.620 1.00 91.44 513 ASP A O 1
ATOM 4044 N N . ASN A 1 514 ? -21.483 12.913 24.768 1.00 92.56 514 ASN A N 1
ATOM 4045 C CA . ASN A 1 514 ? -21.192 11.495 24.994 1.00 92.56 514 ASN A CA 1
ATOM 4046 C C . ASN A 1 514 ? -22.363 10.563 24.650 1.00 92.56 514 ASN A C 1
ATOM 4048 O O . ASN A 1 514 ? -23.510 10.802 25.040 1.00 92.56 514 ASN A O 1
ATOM 4052 N N . VAL A 1 515 ? -22.045 9.451 23.988 1.00 96.50 515 VAL A N 1
ATOM 4053 C CA . VAL A 1 515 ? -22.976 8.343 23.762 1.00 96.50 515 VAL A CA 1
ATOM 4054 C C . VAL A 1 515 ? -23.262 7.584 25.060 1.00 96.50 515 VAL A C 1
ATOM 4056 O O . VAL A 1 515 ? -22.389 7.419 25.916 1.00 96.50 515 VAL A O 1
ATOM 4059 N N . ASP A 1 516 ? -24.483 7.078 25.205 1.00 96.94 516 ASP A N 1
ATOM 4060 C CA . ASP A 1 516 ? -24.844 6.165 26.283 1.00 96.94 516 ASP A CA 1
ATOM 4061 C C . ASP A 1 516 ? -24.367 4.737 25.963 1.00 96.94 516 ASP A C 1
ATOM 4063 O O . ASP A 1 516 ? -25.106 3.897 25.438 1.00 96.94 516 ASP A O 1
ATOM 4067 N N . TYR A 1 517 ? -23.113 4.439 26.315 1.00 97.31 517 TYR A N 1
ATOM 4068 C CA . TYR A 1 517 ? -22.551 3.092 26.180 1.00 97.31 517 TYR A CA 1
ATOM 4069 C C . TYR A 1 517 ? -23.380 2.023 26.906 1.00 97.31 517 TYR A C 1
ATOM 4071 O O . TYR A 1 517 ? -23.438 0.889 26.428 1.00 97.31 517 TYR A O 1
ATOM 4079 N N . ASN A 1 518 ? -24.080 2.357 28.001 1.00 95.69 518 ASN A N 1
ATOM 4080 C CA . ASN A 1 518 ? -24.911 1.395 28.727 1.00 95.69 518 ASN A CA 1
ATOM 4081 C C . ASN A 1 518 ? -26.087 0.897 27.893 1.00 95.69 518 ASN A C 1
ATOM 4083 O O . ASN A 1 518 ? -26.450 -0.277 27.998 1.00 95.69 518 ASN A O 1
ATOM 4087 N N . LYS A 1 519 ? -26.663 1.740 27.032 1.00 95.56 519 LYS A N 1
ATOM 4088 C CA . LYS A 1 519 ? -27.717 1.323 26.090 1.00 95.56 519 LYS A CA 1
ATOM 4089 C C . LYS A 1 519 ? -27.201 0.339 25.053 1.00 95.56 519 LYS A C 1
ATOM 4091 O O . LYS A 1 519 ? -27.946 -0.542 24.632 1.00 95.56 519 LYS A O 1
ATOM 4096 N N . ILE A 1 520 ? -25.940 0.483 24.661 1.00 96.38 520 ILE A N 1
ATOM 4097 C CA . ILE A 1 520 ? -25.306 -0.329 23.624 1.00 96.38 520 ILE A CA 1
ATOM 4098 C C . ILE A 1 520 ? -24.894 -1.685 24.202 1.00 96.38 520 ILE A C 1
ATOM 4100 O O . ILE A 1 520 ? -25.336 -2.721 23.705 1.00 96.38 520 ILE A O 1
ATOM 4104 N N . VAL A 1 521 ? -24.121 -1.705 25.293 1.00 97.31 521 VAL A N 1
ATOM 4105 C CA . VAL A 1 521 ? -23.603 -2.958 25.878 1.00 97.31 521 VAL A CA 1
ATOM 4106 C C . VAL A 1 521 ? -24.703 -3.836 26.478 1.00 97.31 521 VAL A C 1
ATOM 4108 O O . VAL A 1 521 ? -24.592 -5.062 26.435 1.00 97.31 521 VAL A O 1
ATOM 4111 N N . ASN A 1 522 ? -25.790 -3.227 26.972 1.00 95.88 522 ASN A N 1
ATOM 4112 C CA . ASN A 1 522 ? -26.960 -3.939 27.495 1.00 95.88 522 ASN A CA 1
ATOM 4113 C C . ASN A 1 522 ? -28.064 -4.161 26.447 1.00 95.88 522 ASN A C 1
ATOM 4115 O O . ASN A 1 522 ? -29.130 -4.676 26.792 1.00 95.88 522 ASN A O 1
ATOM 4119 N N . SER A 1 523 ? -27.850 -3.775 25.184 1.00 95.62 523 SER A N 1
ATOM 4120 C CA . SER A 1 523 ? -28.831 -3.991 24.118 1.00 95.62 523 SER A CA 1
ATOM 4121 C C . SER A 1 523 ? -29.082 -5.490 23.926 1.00 95.62 523 SER A C 1
ATOM 4123 O O . SER A 1 523 ? -28.146 -6.220 23.591 1.00 95.62 523 SER A O 1
ATOM 4125 N N . PRO A 1 524 ? -30.334 -5.975 24.049 1.00 95.00 524 PRO A N 1
ATOM 4126 C CA . PRO A 1 524 ? -30.648 -7.373 23.761 1.00 95.00 524 PRO A CA 1
ATOM 4127 C C . PRO A 1 524 ? -30.415 -7.748 22.293 1.00 95.00 524 PRO A C 1
ATOM 4129 O O . PRO A 1 524 ? -30.195 -8.917 21.993 1.00 95.00 524 PRO A O 1
ATOM 4132 N N . ALA A 1 525 ? -30.483 -6.769 21.382 1.00 94.75 525 ALA A N 1
ATOM 4133 C CA . ALA A 1 525 ? -30.259 -6.988 19.956 1.00 94.75 525 ALA A CA 1
ATOM 4134 C C . ALA A 1 525 ? -28.772 -7.202 19.646 1.00 94.75 525 ALA A C 1
ATOM 4136 O O . ALA A 1 525 ? -28.427 -8.086 18.865 1.00 94.75 525 ALA A O 1
ATOM 4137 N N . LEU A 1 526 ? -27.895 -6.423 20.286 1.00 96.31 526 LEU A N 1
ATOM 4138 C CA . LEU A 1 526 ? -26.452 -6.547 20.090 1.00 96.31 526 LEU A CA 1
ATOM 4139 C C . LEU A 1 526 ? -25.856 -7.672 20.946 1.00 96.31 526 LEU A C 1
ATOM 4141 O O . LEU A 1 526 ? -24.919 -8.327 20.503 1.00 96.31 526 LEU A O 1
ATOM 4145 N N . ASP A 1 527 ? -26.401 -7.924 22.142 1.00 97.50 527 ASP A N 1
ATOM 4146 C CA . ASP A 1 527 ? -25.971 -8.976 23.078 1.00 97.50 527 ASP A CA 1
ATOM 4147 C C . ASP A 1 527 ? -24.451 -8.962 23.349 1.00 97.50 527 ASP A C 1
ATOM 4149 O O . ASP A 1 527 ? -23.829 -10.015 23.476 1.00 97.50 527 ASP A O 1
ATOM 4153 N N . ILE A 1 528 ? -23.824 -7.778 23.420 1.00 98.25 528 ILE A N 1
ATOM 4154 C CA . ILE A 1 528 ? -22.356 -7.642 23.518 1.00 98.25 528 ILE A CA 1
ATOM 4155 C C . ILE A 1 528 ? -21.820 -8.418 24.724 1.00 98.25 528 ILE A C 1
ATOM 4157 O O . ILE A 1 528 ? -21.011 -9.335 24.572 1.00 98.25 528 ILE A O 1
ATOM 4161 N N . CYS A 1 529 ? -22.320 -8.110 25.924 1.00 97.75 529 CYS A N 1
ATOM 4162 C CA . CYS A 1 529 ? -21.873 -8.791 27.133 1.00 97.75 529 CYS A CA 1
ATOM 4163 C C . CYS A 1 529 ? -22.219 -10.288 27.117 1.00 97.75 529 CYS A C 1
ATOM 4165 O O . CYS A 1 529 ? -21.434 -11.100 27.597 1.00 97.75 529 CYS A O 1
ATOM 4167 N N . GLY A 1 530 ? -23.360 -10.695 26.553 1.00 97.75 530 GLY A N 1
ATOM 4168 C CA . GLY A 1 530 ? -23.717 -12.111 26.472 1.00 97.75 530 GLY A CA 1
ATOM 4169 C C . GLY A 1 530 ? -22.786 -12.901 25.552 1.00 97.75 530 GLY A C 1
ATOM 4170 O O . GLY A 1 530 ? -22.302 -13.961 25.957 1.00 97.75 530 GLY A O 1
ATOM 4171 N N . LYS A 1 531 ? -22.479 -12.382 24.356 1.00 98.12 531 LYS A N 1
ATOM 4172 C CA . LYS A 1 531 ? -21.508 -12.978 23.420 1.00 98.12 531 LYS A CA 1
ATOM 4173 C C . LYS A 1 531 ? -20.121 -13.078 24.048 1.00 98.12 531 LYS A C 1
ATOM 4175 O O . LYS A 1 531 ? -19.487 -14.132 23.970 1.00 98.12 531 LYS A O 1
ATOM 4180 N N . ALA A 1 532 ? -19.683 -12.022 24.732 1.00 97.56 532 ALA A N 1
ATOM 4181 C CA . ALA A 1 532 ? -18.408 -11.992 25.442 1.00 97.56 532 ALA A CA 1
ATOM 4182 C C . ALA A 1 532 ? -18.349 -13.047 26.558 1.00 97.56 532 ALA A C 1
ATOM 4184 O O . ALA A 1 532 ? -17.406 -13.838 26.630 1.00 97.56 532 ALA A O 1
ATOM 4185 N N . ASN A 1 533 ? -19.395 -13.129 27.385 1.00 97.44 533 ASN A N 1
ATOM 4186 C CA . ASN A 1 533 ? -19.493 -14.090 28.486 1.00 97.44 533 ASN A CA 1
ATOM 4187 C C . ASN A 1 533 ? -19.496 -15.552 28.000 1.00 97.44 533 ASN A C 1
ATOM 4189 O O . ASN A 1 533 ? -19.106 -16.447 28.750 1.00 97.44 533 ASN A O 1
ATOM 4193 N N . ARG A 1 534 ? -19.937 -15.809 26.759 1.00 97.56 534 ARG A N 1
ATOM 4194 C CA . ARG A 1 534 ? -19.911 -17.132 26.110 1.00 97.56 534 ARG A CA 1
ATOM 4195 C C . ARG A 1 534 ? -18.611 -17.413 25.340 1.00 97.56 534 ARG A C 1
ATOM 4197 O O . ARG A 1 534 ? -18.462 -18.504 24.798 1.00 97.56 534 ARG A O 1
ATOM 4204 N N . GLY A 1 535 ? -17.667 -16.467 25.300 1.00 95.88 535 GLY A N 1
ATOM 4205 C CA . GLY A 1 535 ? -16.399 -16.604 24.570 1.00 95.88 535 GLY A CA 1
ATOM 4206 C C . GLY A 1 535 ? -16.551 -16.571 23.044 1.00 95.88 535 GLY A C 1
ATOM 4207 O O . GLY A 1 535 ? -15.698 -17.086 22.310 1.00 95.88 535 GLY A O 1
ATOM 4208 N N . GLU A 1 536 ? -17.657 -16.012 22.556 1.00 98.00 536 GLU A N 1
ATOM 4209 C CA . GLU A 1 536 ? -17.919 -15.861 21.124 1.00 98.00 536 GLU A CA 1
ATOM 4210 C C . GLU A 1 536 ? -17.193 -14.649 20.543 1.00 98.00 536 GLU A C 1
ATOM 4212 O O . GLU A 1 536 ? -16.811 -14.691 19.380 1.00 98.00 536 GLU A O 1
ATOM 4217 N N . ILE A 1 537 ? -16.984 -13.610 21.354 1.00 98.31 537 ILE A N 1
ATOM 4218 C CA . ILE A 1 537 ? -16.265 -12.387 20.990 1.00 98.31 537 ILE A CA 1
ATOM 4219 C C . ILE A 1 537 ? -15.227 -12.059 22.059 1.00 98.31 537 ILE A C 1
ATOM 4221 O O . ILE A 1 537 ? -15.350 -12.460 23.220 1.00 98.31 537 ILE A O 1
ATOM 4225 N N . ASP A 1 538 ? -14.231 -11.302 21.641 1.00 97.94 538 ASP A N 1
ATOM 4226 C CA . ASP A 1 538 ? -13.055 -10.919 22.406 1.00 97.94 538 ASP A CA 1
ATOM 4227 C C . ASP A 1 538 ? -12.922 -9.394 22.530 1.00 97.94 538 ASP A C 1
ATOM 4229 O O . ASP A 1 538 ? -12.417 -8.902 23.537 1.00 97.94 538 ASP A O 1
ATOM 4233 N N . GLU A 1 539 ? -13.402 -8.662 21.525 1.00 97.31 539 GLU A N 1
ATOM 4234 C CA . GLU A 1 539 ? -13.439 -7.200 21.461 1.00 97.31 539 GLU A CA 1
ATOM 4235 C C . GLU A 1 539 ? -14.516 -6.728 20.468 1.00 97.31 539 GLU A C 1
ATOM 4237 O O . GLU A 1 539 ? -15.046 -7.521 19.678 1.00 97.31 539 GLU A O 1
ATOM 4242 N N . VAL A 1 540 ? -14.864 -5.441 20.533 1.00 98.62 540 VAL A N 1
ATOM 4243 C CA . VAL A 1 540 ? -15.908 -4.817 19.705 1.00 98.62 540 VAL A CA 1
ATOM 4244 C C . VAL A 1 540 ? -15.348 -3.593 18.990 1.00 98.62 540 VAL A C 1
ATOM 4246 O O . VAL A 1 540 ? -14.728 -2.749 19.632 1.00 98.62 540 VAL A O 1
ATOM 4249 N N . TRP A 1 541 ? -15.595 -3.458 17.687 1.00 98.69 541 TRP A N 1
ATOM 4250 C CA . TRP A 1 541 ? -15.256 -2.260 16.910 1.00 98.69 541 TRP A CA 1
ATOM 4251 C C . TRP A 1 541 ? -16.546 -1.579 16.454 1.00 98.69 541 TRP A C 1
ATOM 4253 O O . TRP A 1 541 ? -17.353 -2.183 15.749 1.00 98.69 541 TRP A O 1
ATOM 4263 N N . ILE A 1 542 ? -16.763 -0.341 16.894 1.00 98.38 542 ILE A N 1
ATOM 4264 C CA . ILE A 1 542 ? -17.977 0.431 16.626 1.00 98.38 542 ILE A CA 1
ATOM 4265 C C . ILE A 1 542 ? -17.652 1.572 15.659 1.00 98.38 542 ILE A C 1
ATOM 4267 O O . ILE A 1 542 ? -17.142 2.618 16.062 1.00 98.38 542 ILE A O 1
ATOM 4271 N N . TYR A 1 543 ? -17.989 1.379 14.385 1.00 96.88 543 TYR A N 1
ATOM 4272 C CA . TYR A 1 543 ? -17.899 2.422 13.370 1.00 96.88 543 TYR A CA 1
ATOM 4273 C C . TYR A 1 543 ? -18.962 3.491 13.617 1.00 96.88 543 TYR A C 1
ATOM 4275 O O . TYR A 1 543 ? -20.156 3.189 13.726 1.00 96.88 543 TYR A O 1
ATOM 4283 N N . ASN A 1 544 ? -18.509 4.735 13.743 1.00 94.56 544 ASN A N 1
ATOM 4284 C CA . ASN A 1 544 ? -19.316 5.881 14.156 1.00 94.56 544 ASN A CA 1
ATOM 4285 C C . ASN A 1 544 ? -18.871 7.164 13.436 1.00 94.56 544 ASN A C 1
ATOM 4287 O O . ASN A 1 544 ? -17.790 7.184 12.875 1.00 94.56 544 ASN A O 1
ATOM 4291 N N . GLY A 1 545 ? -19.689 8.219 13.438 1.00 88.31 545 GLY A N 1
ATOM 4292 C CA . GLY A 1 545 ? -19.368 9.484 12.765 1.00 88.31 545 GLY A CA 1
ATOM 4293 C C . GLY A 1 545 ? -19.168 10.669 13.718 1.00 88.31 545 GLY A C 1
ATOM 4294 O O . GLY A 1 545 ? -19.443 10.564 14.920 1.00 88.31 545 GLY A O 1
ATOM 4295 N N . PRO A 1 546 ? -18.767 11.840 13.189 1.00 87.25 546 PRO A N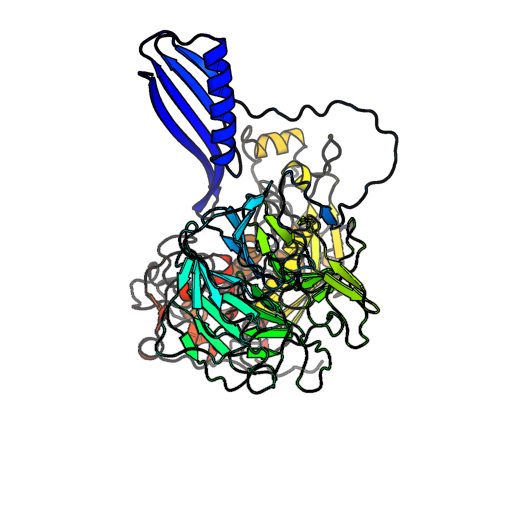 1
ATOM 4296 C CA . PRO A 1 546 ? -18.672 13.076 13.959 1.00 87.25 546 PRO A CA 1
ATOM 4297 C C . PRO A 1 546 ? -19.952 13.370 14.731 1.00 87.25 546 PRO A C 1
ATOM 4299 O O . PRO A 1 546 ? -21.055 13.101 14.249 1.00 87.25 546 PRO A O 1
ATOM 4302 N N . ALA A 1 547 ? -19.798 13.919 15.937 1.00 89.75 547 ALA A N 1
ATOM 4303 C CA . ALA A 1 547 ? -20.887 14.212 16.864 1.00 89.75 547 ALA A CA 1
ATOM 4304 C C . ALA A 1 547 ? -21.743 12.991 17.263 1.00 89.75 547 ALA A C 1
ATOM 4306 O O . ALA A 1 547 ? -22.833 13.168 17.805 1.00 89.75 547 ALA A O 1
ATOM 4307 N N . PHE A 1 548 ? -21.304 11.742 17.043 1.00 94.56 548 PHE A N 1
ATOM 4308 C CA . PHE A 1 548 ? -21.994 10.556 17.583 1.00 94.56 548 PHE A CA 1
ATOM 4309 C C . PHE A 1 548 ? -21.651 10.300 19.049 1.00 94.56 548 PHE A C 1
ATOM 4311 O O . PHE A 1 548 ? -22.479 9.737 19.765 1.00 94.56 548 PHE A O 1
ATOM 4318 N N . GLY A 1 549 ? -20.531 10.829 19.546 1.00 92.19 549 GLY A N 1
ATOM 4319 C CA . GLY A 1 549 ? -20.213 10.829 20.975 1.00 92.19 549 GLY A CA 1
ATOM 4320 C C . GLY A 1 549 ? -19.432 9.629 21.481 1.00 92.19 549 GLY A C 1
ATOM 4321 O O . GLY A 1 549 ? -19.389 9.413 22.695 1.00 92.19 549 GLY A O 1
ATOM 4322 N N . PHE A 1 550 ? -18.884 8.823 20.575 1.00 95.19 550 PHE A N 1
ATOM 4323 C CA . PHE A 1 550 ? -18.013 7.711 20.927 1.00 95.19 550 PHE A CA 1
ATOM 4324 C C . PHE A 1 550 ? -16.599 8.211 21.210 1.00 95.19 550 PHE A C 1
ATOM 4326 O O . PHE A 1 550 ? -16.118 9.154 20.590 1.00 95.19 550 PHE A O 1
ATOM 4333 N N . TYR A 1 551 ? -15.935 7.541 22.142 1.00 94.69 551 TYR A N 1
ATOM 4334 C CA . TYR A 1 551 ? -14.494 7.631 22.315 1.00 94.69 551 TYR A CA 1
ATOM 4335 C C . TYR A 1 551 ? -13.780 6.700 21.329 1.00 94.69 551 TYR A C 1
ATOM 4337 O O . TYR A 1 551 ? -14.308 5.644 20.974 1.00 94.69 551 TYR A O 1
ATOM 4345 N N . GLU A 1 552 ? -12.550 7.052 20.958 1.00 91.88 552 GLU A N 1
ATOM 4346 C CA . GLU A 1 552 ? -11.665 6.244 20.100 1.00 91.88 552 GLU A CA 1
ATOM 4347 C C . GLU A 1 552 ? -11.405 4.850 20.680 1.00 91.88 552 GLU A C 1
ATOM 4349 O O . GLU A 1 552 ? -11.304 3.859 19.953 1.00 91.88 552 GLU A O 1
ATOM 4354 N N . SER A 1 553 ? -11.337 4.760 22.009 1.00 95.75 553 SER A N 1
ATOM 4355 C CA . SER A 1 553 ? -11.386 3.500 22.737 1.00 95.75 553 SER A CA 1
ATOM 4356 C C . SER A 1 553 ? -12.042 3.680 24.107 1.00 95.75 553 SER A C 1
ATOM 4358 O O . SER A 1 553 ? -12.072 4.775 24.672 1.00 95.75 553 SER A O 1
ATOM 4360 N N . THR A 1 554 ? -12.642 2.605 24.614 1.00 97.19 554 THR A N 1
ATOM 4361 C CA . THR A 1 554 ? -13.139 2.480 25.988 1.00 97.19 554 THR A CA 1
ATOM 4362 C C . THR A 1 554 ? -13.098 1.015 26.428 1.00 97.19 554 THR A C 1
ATOM 4364 O O . THR A 1 554 ? -12.861 0.110 25.621 1.00 97.19 554 THR A O 1
ATOM 4367 N N . LEU A 1 555 ? -13.326 0.766 27.715 1.00 98.00 555 LEU A N 1
ATOM 4368 C CA . LEU A 1 555 ? -13.261 -0.560 28.316 1.00 98.00 555 LEU A CA 1
ATOM 4369 C C . LEU A 1 555 ? -14.510 -0.822 29.161 1.00 98.00 555 LEU A C 1
ATOM 4371 O O . LEU A 1 555 ? -14.894 -0.003 29.999 1.00 98.00 555 LEU A O 1
ATOM 4375 N N . VAL A 1 556 ? -15.140 -1.977 28.945 1.00 98.31 556 VAL A N 1
ATOM 4376 C CA . VAL A 1 556 ? -16.295 -2.443 29.726 1.00 98.31 556 VAL A CA 1
ATOM 4377 C C . VAL A 1 556 ? -15.947 -3.724 30.475 1.00 98.31 556 VAL A C 1
ATOM 4379 O O . VAL A 1 556 ? -15.192 -4.552 29.966 1.00 98.31 556 VAL A O 1
ATOM 4382 N N . GLY A 1 557 ? -16.517 -3.910 31.666 1.00 97.75 557 GLY A N 1
ATOM 4383 C CA . GLY A 1 557 ? -16.353 -5.121 32.465 1.00 97.75 557 GLY A CA 1
ATOM 4384 C C . GLY A 1 557 ? -15.808 -4.866 33.874 1.00 97.75 557 GLY A C 1
ATOM 4385 O O . GLY A 1 557 ? -15.572 -3.725 34.274 1.00 97.75 557 GLY A O 1
ATOM 4386 N N . PRO A 1 558 ? -15.613 -5.937 34.659 1.00 96.12 558 PRO A N 1
ATOM 4387 C CA . PRO A 1 558 ? -15.201 -5.830 36.050 1.00 96.12 558 PRO A CA 1
ATOM 4388 C C . PRO A 1 558 ? -13.803 -5.222 36.169 1.00 96.12 558 PRO A C 1
ATOM 4390 O O . PRO A 1 558 ? -12.864 -5.696 35.533 1.00 96.12 558 PRO A O 1
ATOM 4393 N N . SER A 1 559 ? -13.670 -4.213 37.033 1.00 96.19 559 SER A N 1
ATOM 4394 C CA . SER A 1 559 ? -12.411 -3.487 37.263 1.00 96.19 559 SER A CA 1
ATOM 4395 C C . SER A 1 559 ? -11.848 -2.810 36.009 1.00 96.19 559 SER A C 1
ATOM 4397 O O . SER A 1 559 ? -10.636 -2.645 35.897 1.00 96.19 559 SER A O 1
ATOM 4399 N N . ALA A 1 560 ? -12.709 -2.425 35.062 1.00 97.81 560 ALA A N 1
ATOM 4400 C CA . ALA A 1 560 ? -12.279 -1.641 33.914 1.00 97.81 560 ALA A CA 1
ATOM 4401 C C . ALA A 1 560 ? -11.600 -0.339 34.377 1.00 97.81 560 ALA A C 1
ATOM 4403 O O . ALA A 1 560 ? -12.067 0.336 35.298 1.00 97.81 560 ALA A O 1
ATOM 4404 N N . TYR A 1 561 ? -10.476 -0.022 33.742 1.00 97.00 561 TYR A N 1
ATOM 4405 C CA . TYR A 1 561 ? -9.633 1.140 34.007 1.00 97.00 561 TYR A CA 1
ATOM 4406 C C . TYR A 1 561 ? -9.692 2.123 32.832 1.00 97.00 561 TYR A C 1
ATOM 4408 O O . TYR A 1 561 ? -10.352 1.864 31.823 1.00 97.00 561 TYR A O 1
ATOM 4416 N N . TRP A 1 562 ? -9.043 3.281 32.984 1.00 96.25 562 TRP A N 1
ATOM 4417 C CA . TRP A 1 562 ? -9.001 4.303 31.938 1.00 96.25 562 TRP A CA 1
ATOM 4418 C C . TRP A 1 562 ? -8.410 3.733 30.645 1.00 96.25 562 TRP A C 1
ATOM 4420 O O . TRP A 1 562 ? -7.301 3.206 30.651 1.00 96.25 562 TRP A O 1
ATOM 4430 N N . TYR A 1 563 ? -9.139 3.859 29.541 1.00 93.50 563 TYR A N 1
ATOM 4431 C CA . TYR A 1 563 ? -8.776 3.256 28.259 1.00 93.50 563 TYR A CA 1
ATOM 4432 C C . TYR A 1 563 ? -8.973 4.277 27.144 1.00 93.50 563 TYR A C 1
ATOM 4434 O O . TYR A 1 563 ? -9.956 4.216 26.421 1.00 93.50 563 TYR A O 1
ATOM 4442 N N . ASN A 1 564 ? -8.139 5.320 27.148 1.00 93.12 564 ASN A N 1
ATOM 4443 C CA . ASN A 1 564 ? -8.345 6.625 26.493 1.00 93.12 564 ASN A CA 1
ATOM 4444 C C . ASN A 1 564 ? -9.605 7.401 26.930 1.00 93.12 564 ASN A C 1
ATOM 4446 O O . ASN A 1 564 ? -9.803 8.564 26.596 1.00 93.12 564 ASN A O 1
ATOM 4450 N N . SER A 1 565 ? -10.461 6.765 27.716 1.00 95.56 565 SER A N 1
ATOM 4451 C CA . SER A 1 565 ? -11.707 7.311 28.215 1.00 95.56 565 SER A CA 1
ATOM 4452 C C . SER A 1 565 ? -12.047 6.706 29.576 1.00 95.56 565 SER A C 1
ATOM 4454 O O . SER A 1 565 ? -11.463 5.685 29.972 1.00 95.56 565 SER A O 1
ATOM 4456 N N . PRO A 1 566 ? -13.000 7.304 30.316 1.00 95.62 566 PRO A N 1
ATOM 4457 C CA . PRO A 1 566 ? -13.590 6.646 31.469 1.00 95.62 566 PRO A CA 1
ATOM 4458 C C . PRO A 1 566 ? -14.168 5.269 31.089 1.00 95.62 566 PRO A C 1
ATOM 4460 O O . PRO A 1 566 ? -14.742 5.136 30.005 1.00 95.62 566 PRO A O 1
ATOM 4463 N N . PRO A 1 567 ? -14.086 4.266 31.983 1.00 97.12 567 PRO A N 1
ATOM 4464 C CA . PRO A 1 567 ? -14.753 2.984 31.787 1.00 97.12 567 PRO A CA 1
ATOM 4465 C C . PRO A 1 567 ? -16.254 3.128 31.533 1.00 97.12 567 PRO A C 1
ATOM 4467 O O . PRO A 1 567 ? -16.897 4.036 32.074 1.00 97.12 567 PRO A O 1
ATOM 4470 N N . VAL A 1 568 ? -16.833 2.175 30.799 1.00 97.50 568 VAL A N 1
ATOM 4471 C CA . VAL A 1 568 ? -18.292 2.087 30.661 1.00 97.50 568 VAL A CA 1
ATOM 4472 C C . VAL A 1 568 ? -18.909 1.903 32.057 1.00 97.50 568 VAL A C 1
ATOM 4474 O O . VAL A 1 568 ? -18.542 0.961 32.762 1.00 97.50 568 VAL A O 1
ATOM 4477 N N . PRO A 1 569 ? -19.817 2.793 32.496 1.00 93.88 569 PRO A N 1
ATOM 4478 C CA . PRO A 1 569 ? -20.322 2.766 33.864 1.00 93.88 569 PRO A CA 1
ATOM 4479 C C . PRO A 1 569 ? -21.276 1.590 34.101 1.00 93.88 569 PRO A C 1
ATOM 4481 O O . PRO A 1 569 ? -22.031 1.211 33.219 1.00 93.88 569 PRO A O 1
ATOM 4484 N N . GLU A 1 570 ? -21.329 1.068 35.324 1.00 92.56 570 GLU A N 1
ATOM 4485 C CA . GLU A 1 570 ? -22.344 0.085 35.738 1.00 92.56 570 GLU A CA 1
ATOM 4486 C C . GLU A 1 570 ? -23.777 0.685 35.727 1.00 92.56 570 GLU A C 1
ATOM 4488 O O . GLU A 1 570 ? -23.933 1.896 35.928 1.00 92.56 570 GLU A O 1
ATOM 4493 N N . PRO A 1 571 ? -24.850 -0.126 35.575 1.00 95.25 571 PRO A N 1
ATOM 4494 C CA . PRO A 1 571 ? -24.857 -1.588 35.520 1.00 95.25 571 PRO A CA 1
ATOM 4495 C C . PRO A 1 571 ? -24.670 -2.165 34.109 1.00 95.25 571 PRO A C 1
ATOM 4497 O O . PRO A 1 571 ? -25.352 -1.763 33.166 1.00 95.25 571 PRO A O 1
ATOM 4500 N N . HIS A 1 572 ? -23.856 -3.212 33.994 1.00 95.62 572 HIS A N 1
ATOM 4501 C CA . HIS A 1 572 ? -23.780 -4.056 32.802 1.00 95.62 572 HIS A CA 1
ATOM 4502 C C . HIS A 1 572 ? -23.555 -5.534 33.148 1.00 95.62 572 HIS A C 1
ATOM 4504 O O . HIS A 1 572 ? -23.044 -5.877 34.212 1.00 95.62 572 HIS A O 1
ATOM 4510 N N . SER A 1 573 ? -23.899 -6.451 32.240 1.00 96.00 573 SER A N 1
ATOM 4511 C CA . SER A 1 573 ? -23.762 -7.896 32.493 1.00 96.00 573 SER A CA 1
ATOM 4512 C C . SER A 1 573 ? -22.428 -8.508 32.043 1.00 96.00 573 SER A C 1
ATOM 4514 O O . SER A 1 573 ? -22.311 -9.734 32.004 1.00 96.00 573 SER A O 1
ATOM 4516 N N . CYS A 1 574 ? -21.443 -7.699 31.647 1.00 96.38 574 CYS A N 1
ATOM 4517 C CA . CYS A 1 574 ? -20.128 -8.166 31.203 1.00 96.38 574 CYS A CA 1
ATOM 4518 C C . CYS A 1 574 ? -19.344 -8.745 32.394 1.00 96.38 574 CYS A C 1
ATOM 4520 O O . CYS A 1 574 ? -19.134 -8.057 33.388 1.00 96.38 574 CYS A O 1
ATOM 4522 N N . ASN A 1 575 ? -18.913 -10.010 32.313 1.00 96.25 575 ASN A N 1
ATOM 4523 C CA . ASN A 1 575 ? -18.192 -10.699 33.398 1.00 96.25 575 ASN A CA 1
ATOM 4524 C C . ASN A 1 575 ? -16.667 -10.757 33.202 1.00 96.25 575 ASN A C 1
ATOM 4526 O O . ASN A 1 575 ? -15.962 -11.381 33.995 1.00 96.25 575 ASN A O 1
ATOM 4530 N N . ARG A 1 576 ? -16.177 -10.113 32.144 1.00 95.69 576 ARG A N 1
ATOM 4531 C CA . ARG A 1 576 ? -14.771 -9.990 31.761 1.00 95.69 576 ARG A CA 1
ATOM 4532 C C . ARG A 1 576 ? -14.555 -8.642 31.079 1.00 95.69 576 ARG A C 1
ATOM 4534 O O . ARG A 1 576 ? -15.523 -8.044 30.610 1.00 95.69 576 ARG A O 1
ATOM 4541 N N . LEU A 1 577 ? -13.307 -8.187 31.043 1.00 97.44 577 LEU A N 1
ATOM 4542 C CA . LEU A 1 577 ? -12.935 -6.967 30.333 1.00 97.44 577 LEU A CA 1
ATOM 4543 C C . LEU A 1 577 ? -13.046 -7.168 28.820 1.00 97.44 577 LEU A C 1
ATOM 4545 O O . LEU A 1 577 ? -12.582 -8.187 28.301 1.00 97.44 577 LEU A O 1
ATOM 4549 N N . ILE A 1 578 ? -13.664 -6.206 28.137 1.00 97.75 578 ILE A N 1
ATOM 4550 C CA . ILE A 1 578 ? -13.859 -6.191 26.685 1.00 97.75 578 ILE A CA 1
ATOM 4551 C C . ILE A 1 578 ? -13.481 -4.802 26.157 1.00 97.75 578 ILE A C 1
ATOM 4553 O O . ILE A 1 578 ? -14.155 -3.825 26.502 1.00 97.75 578 ILE A O 1
ATOM 4557 N N . PRO A 1 579 ? -12.422 -4.695 25.335 1.00 98.12 579 PRO A N 1
ATOM 4558 C CA . PRO A 1 579 ? -12.114 -3.474 24.602 1.00 98.12 579 PRO A CA 1
ATOM 4559 C C . PRO A 1 579 ? -13.238 -3.115 23.630 1.00 98.12 579 PRO A C 1
ATOM 4561 O O . PRO A 1 579 ? -13.744 -3.979 22.904 1.00 98.12 579 PRO A O 1
ATOM 4564 N N . ILE A 1 580 ? -13.598 -1.836 23.598 1.00 98.38 580 ILE A N 1
ATOM 4565 C CA . ILE A 1 580 ? -14.489 -1.257 22.596 1.00 98.38 580 ILE A CA 1
ATOM 4566 C C . ILE A 1 580 ? -13.700 -0.175 21.859 1.00 98.38 580 ILE A C 1
ATOM 4568 O O . ILE A 1 580 ? -13.319 0.826 22.461 1.00 98.38 580 ILE A O 1
ATOM 4572 N N . MET A 1 581 ? -13.459 -0.384 20.568 1.00 98.12 581 MET A N 1
ATOM 4573 C CA . MET A 1 581 ? -12.774 0.560 19.680 1.00 98.12 581 MET A CA 1
ATOM 4574 C C . MET A 1 581 ? -13.808 1.387 18.909 1.00 98.12 581 MET A C 1
ATOM 4576 O O . MET A 1 581 ? -14.851 0.851 18.536 1.00 98.12 581 MET A O 1
ATOM 4580 N N . GLY A 1 582 ? -13.529 2.665 18.653 1.00 96.50 582 GLY A N 1
ATOM 4581 C CA . GLY A 1 582 ? -14.442 3.596 17.980 1.00 96.50 582 GLY A CA 1
ATOM 4582 C C . GLY A 1 582 ? -13.888 4.204 16.687 1.00 96.50 582 GLY A C 1
ATOM 4583 O O . GLY A 1 582 ? -13.764 5.426 16.635 1.00 96.50 582 GLY A O 1
ATOM 4584 N N . PRO A 1 583 ? -13.519 3.415 15.656 1.00 93.88 583 PRO A N 1
ATOM 4585 C CA . PRO A 1 583 ? -13.049 3.967 14.383 1.00 93.88 583 PRO A CA 1
ATOM 4586 C C . PRO A 1 583 ? -14.141 4.791 13.679 1.00 93.88 583 PRO A C 1
ATOM 4588 O O . PRO A 1 583 ? -15.332 4.501 13.812 1.00 93.88 583 PRO A O 1
ATOM 4591 N N . SER A 1 584 ? -13.735 5.795 12.898 1.00 89.94 584 SER A N 1
ATOM 4592 C CA . SER A 1 584 ? -14.651 6.633 12.115 1.00 89.94 584 SER A CA 1
ATOM 4593 C C . SER A 1 584 ? -14.442 6.420 10.613 1.00 89.94 584 SER A C 1
ATOM 4595 O O . SER A 1 584 ? -13.319 6.603 10.148 1.00 89.94 584 SER A O 1
ATOM 4597 N N . PRO A 1 585 ? -15.487 6.074 9.832 1.00 79.56 585 PRO A N 1
ATOM 4598 C CA . PRO A 1 585 ? -15.392 5.973 8.378 1.00 79.56 585 PRO A CA 1
ATOM 4599 C C . PRO A 1 585 ? -15.232 7.335 7.686 1.00 79.56 585 PRO A C 1
ATOM 4601 O O . PRO A 1 585 ? -14.874 7.394 6.519 1.00 79.56 585 PRO A O 1
ATOM 4604 N N . GLU A 1 586 ? -15.440 8.445 8.392 1.00 84.25 586 GLU A N 1
ATOM 4605 C CA . GLU A 1 586 ? -15.082 9.788 7.910 1.00 84.25 586 GLU A CA 1
ATOM 4606 C C . GLU A 1 586 ? -13.551 9.986 7.815 1.00 84.25 586 GLU A C 1
ATOM 4608 O O . GLU A 1 586 ? -13.076 10.948 7.214 1.00 84.25 586 GLU A O 1
ATOM 4613 N N . ARG A 1 587 ? -12.769 9.090 8.430 1.00 77.81 587 ARG A N 1
ATOM 4614 C CA . ARG A 1 587 ? -11.305 9.139 8.499 1.00 77.81 587 ARG A CA 1
ATOM 4615 C C . ARG A 1 587 ? -10.676 7.936 7.796 1.00 77.81 587 ARG A C 1
ATOM 4617 O O . ARG A 1 587 ? -11.356 6.972 7.442 1.00 77.81 587 ARG A O 1
ATOM 4624 N N . ASN A 1 588 ? -9.365 8.013 7.602 1.00 77.44 588 ASN A N 1
ATOM 4625 C CA . ASN A 1 588 ? -8.565 7.008 6.907 1.00 77.44 588 ASN A CA 1
ATOM 4626 C C . ASN A 1 588 ? -8.079 5.893 7.853 1.00 77.44 588 ASN A C 1
ATOM 4628 O O . ASN A 1 588 ? -8.304 5.925 9.068 1.00 77.44 588 ASN A O 1
ATOM 4632 N N . LEU A 1 589 ? -7.407 4.887 7.287 1.00 77.62 589 LEU A N 1
ATOM 4633 C CA . LEU A 1 589 ? -6.898 3.730 8.029 1.00 77.62 589 LEU A CA 1
ATOM 4634 C C . LEU A 1 589 ? -5.915 4.113 9.143 1.00 77.62 589 LEU A C 1
ATOM 4636 O O . LEU A 1 589 ? -5.970 3.533 10.225 1.00 77.62 589 LEU A O 1
ATOM 4640 N N . ASP A 1 590 ? -5.049 5.098 8.917 1.00 79.75 590 ASP A N 1
ATOM 4641 C CA . ASP A 1 590 ? -4.093 5.592 9.912 1.00 79.75 590 ASP A CA 1
ATOM 4642 C C . ASP A 1 590 ? -4.778 6.047 11.201 1.00 79.75 590 ASP A C 1
ATOM 4644 O O . ASP A 1 590 ? -4.299 5.720 12.283 1.00 79.75 590 ASP A O 1
ATOM 4648 N N . CYS A 1 591 ? -5.937 6.699 11.106 1.00 82.19 591 CYS A N 1
ATOM 4649 C CA . CYS A 1 591 ? -6.742 7.094 12.257 1.00 82.19 591 CYS A CA 1
ATOM 4650 C C . CYS A 1 591 ? -7.385 5.880 12.943 1.00 82.19 591 CYS A C 1
ATOM 4652 O O . CYS A 1 591 ? -7.402 5.791 14.170 1.00 82.19 591 CYS A O 1
ATOM 4654 N N . ALA A 1 592 ? -7.877 4.903 12.172 1.00 86.38 592 ALA A N 1
ATOM 4655 C CA . ALA A 1 592 ? -8.419 3.669 12.742 1.00 86.38 592 ALA A CA 1
ATOM 4656 C C . ALA A 1 592 ? -7.353 2.901 13.544 1.00 86.38 592 ALA A C 1
ATOM 4658 O O . ALA A 1 592 ? -7.636 2.447 14.653 1.00 86.38 592 ALA A O 1
ATOM 4659 N N . VAL A 1 593 ? -6.122 2.815 13.030 1.00 93.06 593 VAL A N 1
ATOM 4660 C CA . VAL A 1 593 ? -4.970 2.204 13.715 1.00 93.06 593 VAL A CA 1
ATOM 4661 C C . VAL A 1 593 ? -4.504 3.060 14.899 1.00 93.06 593 VAL A C 1
ATOM 4663 O O . VAL A 1 593 ? -4.177 2.511 15.954 1.00 93.06 593 VAL A O 1
ATOM 4666 N N . HIS A 1 594 ? -4.533 4.390 14.781 1.00 92.12 594 HIS A N 1
ATOM 4667 C CA . HIS A 1 594 ? -4.178 5.322 15.858 1.00 92.12 594 HIS A CA 1
ATOM 4668 C C . HIS A 1 594 ? -4.985 5.048 17.138 1.00 92.12 594 HIS A C 1
ATOM 4670 O O . HIS A 1 594 ? -4.412 4.993 18.228 1.00 92.12 594 HIS A O 1
ATOM 4676 N N . ASN A 1 595 ? -6.283 4.740 17.021 1.00 94.00 595 ASN A N 1
ATOM 4677 C CA . ASN A 1 595 ? -7.132 4.377 18.165 1.00 94.00 595 ASN A CA 1
ATOM 4678 C C . ASN A 1 595 ? -6.559 3.208 18.989 1.00 94.00 595 ASN A C 1
ATOM 4680 O O . ASN A 1 595 ? -6.650 3.193 20.221 1.00 94.00 595 ASN A O 1
ATOM 4684 N N . PHE A 1 596 ? -5.950 2.217 18.328 1.00 95.56 596 PHE A N 1
ATOM 4685 C CA . PHE A 1 596 ? -5.286 1.096 19.003 1.00 95.56 596 PHE A CA 1
ATOM 4686 C C . PHE A 1 596 ? -4.014 1.539 19.722 1.00 95.56 596 PHE A C 1
ATOM 4688 O O . PHE A 1 596 ? -3.650 0.949 20.738 1.00 95.56 596 PHE A O 1
ATOM 4695 N N . GLY A 1 597 ? -3.365 2.592 19.235 1.00 95.31 597 GLY A N 1
ATOM 4696 C CA . GLY A 1 597 ? -2.268 3.270 19.905 1.00 95.31 597 GLY A CA 1
ATOM 4697 C C . GLY A 1 597 ? -2.661 3.813 21.272 1.00 95.31 597 GLY A C 1
ATOM 4698 O O . GLY A 1 597 ? -2.024 3.468 22.265 1.00 95.31 597 GLY A O 1
ATOM 4699 N N . HIS A 1 598 ? -3.772 4.547 21.370 1.00 94.06 598 HIS A N 1
ATOM 4700 C CA . HIS A 1 598 ? -4.278 5.009 22.670 1.00 94.06 598 HIS A CA 1
ATOM 4701 C C . HIS A 1 598 ? -4.641 3.859 23.614 1.00 94.06 598 HIS A C 1
ATOM 4703 O O . HIS A 1 598 ? -4.407 3.938 24.827 1.00 94.06 598 HIS A O 1
ATOM 4709 N N . ARG A 1 599 ? -5.171 2.756 23.067 1.00 94.69 599 ARG A N 1
ATOM 4710 C CA . ARG A 1 599 ? -5.372 1.505 23.815 1.00 94.69 599 ARG A CA 1
ATOM 4711 C C . ARG A 1 599 ? -4.044 0.987 24.375 1.00 94.69 599 ARG A C 1
ATOM 4713 O O . ARG A 1 599 ? -3.980 0.635 25.554 1.00 94.69 599 ARG A O 1
ATOM 4720 N N . THR A 1 600 ? -2.993 0.949 23.560 1.00 96.44 600 THR A N 1
ATOM 4721 C CA . THR A 1 600 ? -1.644 0.518 23.954 1.00 96.44 600 THR A CA 1
ATOM 4722 C C . THR A 1 600 ? -1.084 1.408 25.060 1.00 96.44 600 THR A C 1
ATOM 4724 O O . THR A 1 600 ? -0.667 0.900 26.101 1.00 96.44 600 THR A O 1
ATOM 4727 N N . GLU A 1 601 ? -1.152 2.730 24.896 1.00 96.25 601 GLU A N 1
ATOM 4728 C CA . GLU A 1 601 ? -0.659 3.701 25.877 1.00 96.25 601 GLU A CA 1
ATOM 4729 C C . GLU A 1 601 ? -1.386 3.594 27.218 1.00 96.25 601 GLU A C 1
ATOM 4731 O O . GLU A 1 601 ? -0.753 3.568 28.277 1.00 96.25 601 GLU A O 1
ATOM 4736 N N . SER A 1 602 ? -2.714 3.470 27.182 1.00 96.56 602 SER A N 1
ATOM 4737 C CA . SER A 1 602 ? -3.542 3.305 28.380 1.00 96.56 602 SER A CA 1
ATOM 4738 C C . SER A 1 602 ? -3.231 1.994 29.098 1.00 96.56 602 SER A C 1
ATOM 4740 O O . SER A 1 602 ? -3.040 1.976 30.312 1.00 96.56 602 SER A O 1
ATOM 4742 N N . THR A 1 603 ? -3.097 0.902 28.341 1.00 97.31 603 THR A N 1
ATOM 4743 C CA . THR A 1 603 ? -2.766 -0.420 28.888 1.00 97.31 603 THR A CA 1
ATOM 4744 C C . THR A 1 603 ? -1.388 -0.421 29.548 1.00 97.31 603 THR A C 1
ATOM 4746 O O . THR A 1 603 ? -1.244 -0.916 30.663 1.00 97.31 603 THR A O 1
ATOM 4749 N N . MET A 1 604 ? -0.366 0.155 28.906 1.00 97.12 604 MET A N 1
ATOM 4750 C CA . MET A 1 604 ? 0.980 0.198 29.490 1.00 97.12 604 MET A CA 1
ATOM 4751 C C . MET A 1 604 ? 1.076 1.156 30.675 1.00 97.12 604 MET A C 1
ATOM 4753 O O . MET A 1 604 ? 1.853 0.914 31.602 1.00 97.12 604 MET A O 1
ATOM 4757 N N . THR A 1 605 ? 0.269 2.217 30.671 1.00 96.06 605 THR A N 1
ATOM 4758 C CA . THR A 1 605 ? 0.133 3.114 31.820 1.00 96.06 605 THR A CA 1
ATOM 4759 C C . THR A 1 605 ? -0.480 2.383 33.013 1.00 96.06 605 THR A C 1
ATOM 4761 O O . THR A 1 605 ? -0.007 2.589 34.125 1.00 96.06 605 THR A O 1
ATOM 4764 N N . GLU A 1 606 ? -1.453 1.490 32.806 1.00 96.94 606 GLU A N 1
ATOM 4765 C CA . GLU A 1 606 ? -1.978 0.616 33.867 1.00 96.94 606 GLU A CA 1
ATOM 4766 C C . GLU A 1 606 ? -0.910 -0.387 34.339 1.00 96.94 606 GLU A C 1
ATOM 4768 O O . GLU A 1 606 ? -0.629 -0.470 35.533 1.00 96.94 606 GLU A O 1
ATOM 4773 N N . VAL A 1 607 ? -0.226 -1.068 33.408 1.00 96.50 607 VAL A N 1
ATOM 4774 C CA . VAL A 1 607 ? 0.834 -2.055 33.708 1.00 96.50 607 VAL A CA 1
ATOM 4775 C C . VAL A 1 607 ? 1.950 -1.468 34.576 1.00 96.50 607 VAL A C 1
ATOM 4777 O O . VAL A 1 607 ? 2.398 -2.102 35.531 1.00 96.50 607 VAL A O 1
ATOM 4780 N N . TYR A 1 608 ? 2.422 -0.264 34.249 1.00 95.56 608 TYR A N 1
ATOM 4781 C CA . TYR A 1 608 ? 3.505 0.400 34.982 1.00 95.56 608 TYR A CA 1
ATOM 4782 C C . TYR A 1 608 ? 3.015 1.399 36.045 1.00 95.56 608 TYR A C 1
ATOM 4784 O O . TYR A 1 608 ? 3.825 1.974 36.775 1.00 95.56 608 TYR A O 1
ATOM 4792 N N . GLY A 1 609 ? 1.703 1.616 36.145 1.00 94.00 609 GLY A N 1
ATOM 4793 C CA . GLY A 1 609 ? 1.044 2.529 37.081 1.00 94.00 609 GLY A CA 1
ATOM 4794 C C . GLY A 1 609 ? 1.187 4.027 36.775 1.00 94.00 609 GLY A C 1
ATOM 4795 O O . GLY A 1 609 ? 0.639 4.846 37.516 1.00 94.00 609 GLY A O 1
ATOM 4796 N N . SER A 1 610 ? 1.936 4.424 35.739 1.00 91.62 610 SER A N 1
ATOM 4797 C CA . SER A 1 610 ? 2.067 5.827 35.321 1.00 91.62 610 SER A CA 1
ATOM 4798 C C . SER A 1 610 ? 2.722 5.998 33.946 1.00 91.62 610 SER A C 1
ATOM 4800 O O . SER A 1 610 ? 3.391 5.095 33.449 1.00 91.62 610 SER A O 1
ATOM 4802 N N . TRP A 1 611 ? 2.577 7.193 33.367 1.00 93.69 611 TRP A N 1
ATOM 4803 C CA . TRP A 1 611 ? 3.334 7.647 32.200 1.00 93.69 611 TRP A CA 1
ATOM 4804 C C . TRP A 1 611 ? 3.597 9.154 32.287 1.00 93.69 611 TRP A C 1
ATOM 4806 O O . TRP A 1 611 ? 2.664 9.942 32.456 1.00 93.69 611 TRP A O 1
ATOM 4816 N N . GLN A 1 612 ? 4.868 9.563 32.224 1.00 93.75 612 GLN A N 1
ATOM 4817 C CA . GLN A 1 612 ? 5.284 10.968 32.225 1.00 93.75 612 GLN A CA 1
ATOM 4818 C C . GLN A 1 612 ? 6.456 11.194 31.263 1.00 93.75 612 GLN A C 1
ATOM 4820 O O . GLN A 1 612 ? 7.409 10.419 31.242 1.00 93.75 612 GLN A O 1
ATOM 4825 N N . GLN A 1 613 ? 6.406 12.289 30.499 1.00 95.81 613 GLN A N 1
ATOM 4826 C CA . GLN A 1 613 ? 7.560 12.769 29.730 1.00 95.81 613 GLN A CA 1
ATOM 4827 C C . GLN A 1 613 ? 8.628 13.357 30.662 1.00 95.81 613 GLN A C 1
ATOM 4829 O O . GLN A 1 613 ? 8.348 13.709 31.810 1.00 95.81 613 GLN A O 1
ATOM 4834 N N . ASN A 1 614 ? 9.860 13.476 30.161 1.00 97.00 614 ASN A N 1
ATOM 4835 C CA . ASN A 1 614 ? 11.029 13.909 30.927 1.00 97.00 614 ASN A CA 1
ATOM 4836 C C . ASN A 1 614 ? 11.313 13.037 32.165 1.00 97.00 614 ASN A C 1
ATOM 4838 O O . ASN A 1 614 ? 11.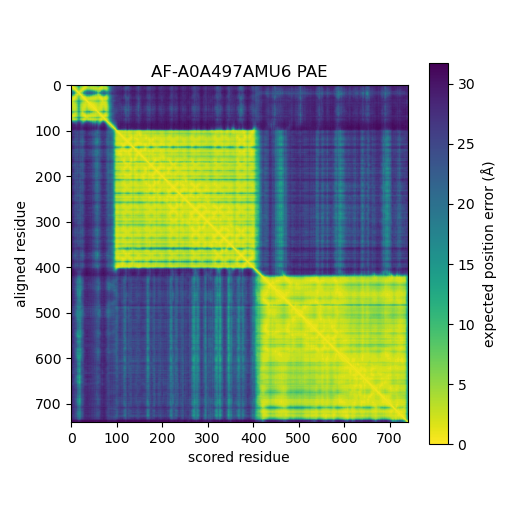829 13.512 33.178 1.00 97.00 614 ASN A O 1
ATOM 4842 N N . ARG A 1 615 ? 10.964 11.749 32.085 1.00 96.31 615 ARG A N 1
ATOM 4843 C CA . ARG A 1 615 ? 11.186 10.747 33.126 1.00 96.31 615 ARG A CA 1
ATOM 4844 C C . ARG A 1 615 ? 11.447 9.391 32.478 1.00 96.31 615 ARG A C 1
ATOM 4846 O O . ARG A 1 615 ? 10.938 9.113 31.403 1.00 96.31 615 ARG A O 1
ATOM 4853 N N . THR A 1 616 ? 12.249 8.556 33.132 1.00 95.19 616 THR A N 1
ATOM 4854 C CA . THR A 1 616 ? 12.531 7.171 32.718 1.00 95.19 616 THR A CA 1
ATOM 4855 C C . THR A 1 616 ? 12.529 6.246 33.935 1.00 95.19 616 THR A C 1
ATOM 4857 O O . THR A 1 616 ? 13.487 5.505 34.164 1.00 95.19 616 THR A O 1
ATOM 4860 N N . ALA A 1 617 ? 11.501 6.348 34.784 1.00 95.50 617 ALA A N 1
ATOM 4861 C CA . ALA A 1 617 ? 11.423 5.586 36.032 1.00 95.50 617 ALA A CA 1
ATOM 4862 C C . ALA A 1 617 ? 11.199 4.085 35.785 1.00 95.50 617 ALA A C 1
ATOM 4864 O O . ALA A 1 617 ? 11.572 3.256 36.614 1.00 95.50 617 ALA A O 1
ATOM 4865 N N . HIS A 1 618 ? 10.612 3.743 34.638 1.00 95.06 618 HIS A N 1
ATOM 4866 C CA . HIS A 1 618 ? 10.360 2.379 34.187 1.00 95.06 618 HIS A CA 1
ATOM 4867 C C . HIS A 1 618 ? 10.435 2.278 32.655 1.00 95.06 618 HIS A C 1
ATOM 4869 O O . HIS A 1 618 ? 10.609 3.275 31.951 1.00 95.06 618 HIS A O 1
ATOM 4875 N N . ASN A 1 619 ? 10.323 1.058 32.123 1.00 95.62 619 ASN A N 1
ATOM 4876 C CA . ASN A 1 619 ? 10.605 0.792 30.712 1.00 95.62 619 ASN A CA 1
ATOM 4877 C C . ASN A 1 619 ? 9.541 1.349 29.752 1.00 95.62 619 ASN A C 1
ATOM 4879 O O . ASN A 1 619 ? 9.910 1.753 28.655 1.00 95.62 619 ASN A O 1
ATOM 4883 N N . TRP A 1 620 ? 8.274 1.479 30.168 1.00 96.50 620 TRP A N 1
ATOM 4884 C CA . TRP A 1 620 ? 7.273 2.197 29.361 1.00 96.50 620 TRP A CA 1
ATOM 4885 C C . TRP A 1 620 ? 7.637 3.668 29.122 1.00 96.50 620 TRP A C 1
ATOM 4887 O O . TRP A 1 620 ? 7.564 4.150 28.000 1.00 96.50 620 TRP A O 1
ATOM 4897 N N . GLU A 1 621 ? 8.136 4.369 30.139 1.00 97.06 621 GLU A N 1
ATOM 4898 C CA . GLU A 1 621 ? 8.599 5.750 29.971 1.00 97.06 621 GLU A CA 1
ATOM 4899 C C . GLU A 1 621 ? 9.853 5.863 29.116 1.00 97.06 621 GLU A C 1
ATOM 4901 O O . GLU A 1 621 ? 9.983 6.810 28.353 1.00 97.06 621 GLU A O 1
ATOM 4906 N N . ARG A 1 622 ? 10.762 4.884 29.209 1.00 96.25 622 ARG A N 1
ATOM 4907 C CA . ARG A 1 622 ? 11.922 4.801 28.310 1.00 96.25 622 ARG A CA 1
ATOM 4908 C C . ARG A 1 622 ? 11.490 4.591 26.859 1.00 96.25 622 ARG A C 1
ATOM 4910 O O . ARG A 1 622 ? 12.095 5.180 25.972 1.00 96.25 622 ARG A O 1
ATOM 4917 N N . PHE A 1 623 ? 10.467 3.767 26.628 1.00 97.75 623 PHE A N 1
ATOM 4918 C CA . PHE A 1 623 ? 9.926 3.496 25.298 1.00 97.75 623 PHE A CA 1
ATOM 4919 C C . PHE A 1 623 ? 9.254 4.745 24.732 1.00 97.75 623 PHE A C 1
ATOM 4921 O O . PHE A 1 623 ? 9.613 5.210 23.654 1.00 97.75 623 PHE A O 1
ATOM 4928 N N . ALA A 1 624 ? 8.347 5.337 25.508 1.00 97.81 624 ALA A N 1
ATOM 4929 C CA . ALA A 1 624 ? 7.513 6.453 25.088 1.00 97.81 624 ALA A CA 1
ATOM 4930 C C . ALA A 1 624 ? 8.182 7.838 25.208 1.00 97.81 624 ALA A C 1
ATOM 4932 O O . ALA A 1 624 ? 7.508 8.867 25.094 1.00 97.81 624 ALA A O 1
ATOM 4933 N N . LEU A 1 625 ? 9.491 7.890 25.485 1.00 98.12 625 LEU A N 1
ATOM 4934 C CA . LEU A 1 625 ? 10.232 9.134 25.686 1.00 98.12 625 LEU A CA 1
ATOM 4935 C C . LEU A 1 625 ? 10.317 9.923 24.372 1.00 98.12 625 LEU A C 1
ATOM 4937 O O . LEU A 1 625 ? 10.804 9.402 23.368 1.00 98.12 625 LEU A O 1
ATOM 4941 N N . VAL A 1 626 ? 9.917 11.194 24.398 1.00 98.00 626 VAL A N 1
ATOM 4942 C CA . VAL A 1 626 ? 10.018 12.121 23.259 1.00 98.00 626 VAL A CA 1
ATOM 4943 C C . VAL A 1 626 ? 11.057 13.191 23.575 1.00 98.00 626 VAL A C 1
ATOM 4945 O O . VAL A 1 626 ? 10.924 13.914 24.568 1.00 98.00 626 VAL A O 1
ATOM 4948 N N . LYS A 1 627 ? 12.085 13.338 22.729 1.00 97.19 627 LYS A N 1
ATOM 4949 C CA . LYS A 1 627 ? 13.203 14.271 22.972 1.00 97.19 627 LYS A CA 1
ATOM 4950 C C . LYS A 1 627 ? 12.746 15.715 23.192 1.00 97.19 627 LYS A C 1
ATOM 4952 O O . LYS A 1 627 ? 13.301 16.391 24.066 1.00 97.19 627 LYS A O 1
ATOM 4957 N N . ALA A 1 628 ? 11.776 16.192 22.409 1.00 96.19 628 ALA A N 1
ATOM 4958 C CA . ALA A 1 628 ? 11.264 17.562 22.492 1.00 96.19 628 ALA A CA 1
ATOM 4959 C C . ALA A 1 628 ? 10.524 17.841 23.811 1.00 96.19 628 ALA A C 1
ATOM 4961 O O . ALA A 1 628 ? 10.579 18.954 24.329 1.00 96.19 628 ALA A O 1
ATOM 4962 N N . LEU A 1 629 ? 9.894 16.813 24.388 1.00 96.69 629 LEU A N 1
ATOM 4963 C CA . LEU A 1 629 ? 9.152 16.890 25.650 1.00 96.69 629 LEU A CA 1
ATOM 4964 C C . LEU A 1 629 ? 10.013 16.510 26.870 1.00 96.69 629 LEU A C 1
ATOM 4966 O O . LEU A 1 629 ? 9.566 16.641 28.007 1.00 96.69 629 LEU A O 1
ATOM 4970 N N . SER A 1 630 ? 11.251 16.060 26.636 1.00 97.62 630 SER A N 1
ATOM 4971 C CA . SER A 1 630 ? 12.159 15.500 27.645 1.00 97.62 630 SER A CA 1
ATOM 4972 C C . SER A 1 630 ? 13.531 16.195 27.628 1.00 97.62 630 SER A C 1
ATOM 4974 O O . SER A 1 630 ? 14.523 15.622 27.160 1.00 97.62 630 SER A O 1
ATOM 4976 N N . PRO A 1 631 ? 13.622 17.461 28.079 1.00 96.06 631 PRO A N 1
ATOM 4977 C CA . PRO A 1 631 ? 14.855 18.247 28.017 1.00 96.06 631 PRO A CA 1
ATOM 4978 C C . PRO A 1 631 ? 16.026 17.673 28.831 1.00 96.06 631 PRO A C 1
ATOM 4980 O O . PRO A 1 631 ? 17.169 17.917 28.447 1.00 96.06 631 PRO A O 1
ATOM 4983 N N . ASP A 1 632 ? 15.776 16.892 29.887 1.00 97.75 632 ASP A N 1
ATOM 4984 C CA . ASP A 1 632 ? 16.832 16.317 30.739 1.00 97.75 632 ASP A CA 1
ATOM 4985 C C . ASP A 1 632 ? 17.551 15.122 30.086 1.00 97.75 632 ASP A C 1
ATOM 4987 O O . ASP A 1 632 ? 18.587 14.665 30.573 1.00 97.75 632 ASP A O 1
ATOM 4991 N N . TYR A 1 633 ? 17.033 14.634 28.957 1.00 97.62 633 TYR A N 1
ATOM 4992 C CA . TYR A 1 633 ? 17.572 13.505 28.208 1.00 97.62 633 TYR A CA 1
ATOM 4993 C C . TYR A 1 633 ? 18.120 13.980 26.862 1.00 97.62 633 TYR A C 1
ATOM 4995 O O . TYR A 1 633 ? 17.497 14.785 26.173 1.00 97.62 633 TYR A O 1
ATOM 5003 N N . PHE A 1 634 ? 19.291 13.486 26.457 1.00 96.94 634 PHE A N 1
ATOM 5004 C CA . PHE A 1 634 ? 19.922 13.860 25.180 1.00 96.94 634 PHE A CA 1
ATOM 5005 C C . PHE A 1 634 ? 19.400 13.053 23.975 1.00 96.94 634 PHE A C 1
ATOM 5007 O O . PHE A 1 634 ? 19.799 13.328 22.846 1.00 96.94 634 PHE A O 1
ATOM 5014 N N . TYR A 1 635 ? 18.517 12.081 24.208 1.00 97.75 635 TYR A N 1
ATOM 5015 C CA . TYR A 1 635 ? 17.988 11.137 23.223 1.00 97.75 635 TYR A CA 1
ATOM 5016 C C . TYR A 1 635 ? 16.459 11.014 23.340 1.00 97.75 635 TYR A C 1
ATOM 5018 O O . TYR A 1 635 ? 15.862 11.552 24.276 1.00 97.75 635 TYR A O 1
ATOM 5026 N N . SER A 1 636 ? 15.841 10.309 22.394 1.00 98.31 636 SER A N 1
ATOM 5027 C CA . SER A 1 636 ? 14.434 9.900 22.406 1.00 98.31 636 SER A CA 1
ATOM 5028 C C . SER A 1 636 ? 14.295 8.379 22.517 1.00 98.31 636 SER A C 1
ATOM 5030 O O . SER A 1 636 ? 15.172 7.641 22.078 1.00 98.31 636 SER A O 1
ATOM 5032 N N . GLY A 1 637 ? 13.168 7.906 23.038 1.00 98.00 637 GLY A N 1
ATOM 5033 C CA . GLY A 1 637 ? 12.724 6.525 22.869 1.00 98.00 637 GLY A CA 1
ATOM 5034 C C . GLY A 1 637 ? 12.166 6.286 21.464 1.00 98.00 637 GLY A C 1
ATOM 5035 O O . GLY A 1 637 ? 12.598 6.912 20.490 1.00 98.00 637 GLY A O 1
ATOM 5036 N N . CYS A 1 638 ? 11.168 5.414 21.371 1.00 96.81 638 CYS A N 1
ATOM 5037 C CA . CYS A 1 638 ? 10.351 5.211 20.175 1.00 96.81 638 CYS A CA 1
ATOM 5038 C C . CYS A 1 638 ? 9.327 6.326 19.937 1.00 96.81 638 CYS A C 1
ATOM 5040 O O . CYS A 1 638 ? 8.763 6.386 18.853 1.00 96.81 638 CYS A O 1
ATOM 5042 N N . GLY A 1 639 ? 9.124 7.217 20.911 1.00 97.62 639 GLY A N 1
ATOM 5043 C CA . GLY A 1 639 ? 8.070 8.225 20.862 1.00 97.62 639 GLY A CA 1
ATOM 5044 C C . GLY A 1 639 ? 6.734 7.671 21.353 1.00 97.62 639 GLY A C 1
ATOM 5045 O O . GLY A 1 639 ? 6.661 6.583 21.924 1.00 97.62 639 GLY A O 1
ATOM 5046 N N . ASN A 1 640 ? 5.669 8.434 21.175 1.00 95.88 640 ASN A N 1
ATOM 5047 C CA . ASN A 1 640 ? 4.316 8.047 21.567 1.00 95.88 640 ASN A CA 1
ATOM 5048 C C . ASN A 1 640 ? 3.382 8.129 20.356 1.00 95.88 640 ASN A C 1
ATOM 5050 O O . ASN A 1 640 ? 3.840 8.458 19.263 1.00 95.88 640 ASN A O 1
ATOM 5054 N N . ILE A 1 641 ? 2.098 7.825 20.511 1.00 93.69 641 ILE A N 1
ATOM 5055 C CA . ILE A 1 641 ? 1.213 7.724 19.344 1.00 93.69 641 ILE A CA 1
ATOM 5056 C C . ILE A 1 641 ? 1.075 9.044 18.564 1.00 93.69 641 ILE A C 1
ATOM 5058 O O . ILE A 1 641 ? 0.892 9.052 17.350 1.00 93.69 641 ILE A O 1
ATOM 5062 N N . HIS A 1 642 ? 1.265 10.156 19.264 1.00 89.38 642 HIS A N 1
ATOM 5063 C CA . HIS A 1 642 ? 1.166 11.524 18.776 1.00 89.38 642 HIS A CA 1
ATOM 5064 C C . HIS A 1 642 ? 2.500 12.088 18.255 1.00 89.38 642 HIS A C 1
ATOM 5066 O O . HIS A 1 642 ? 2.530 12.893 17.331 1.00 89.38 642 HIS A O 1
ATOM 5072 N N . TYR A 1 643 ? 3.619 11.692 18.864 1.00 95.81 643 TYR A N 1
ATOM 5073 C CA . TYR A 1 643 ? 4.943 12.267 18.633 1.00 95.81 643 TYR A CA 1
ATOM 5074 C C . TYR A 1 643 ? 5.936 11.173 18.238 1.00 95.81 643 TYR A C 1
ATOM 5076 O O . TYR A 1 643 ? 6.304 10.367 19.105 1.00 95.81 643 TYR A O 1
ATOM 5084 N N . PRO A 1 644 ? 6.468 11.184 17.000 1.00 96.19 644 PRO A N 1
ATOM 5085 C CA . PRO A 1 644 ? 7.625 10.362 16.666 1.00 96.19 644 PRO A CA 1
ATOM 5086 C C . PRO A 1 644 ? 8.870 10.789 17.460 1.00 96.19 644 PRO A C 1
ATOM 5088 O O . PRO A 1 644 ? 8.877 11.857 18.083 1.00 96.19 644 PRO A O 1
ATOM 5091 N N . PRO A 1 645 ? 9.969 10.007 17.429 1.00 97.88 645 PRO A N 1
ATOM 5092 C CA . PRO A 1 645 ? 11.188 10.319 18.177 1.00 97.88 645 PRO A CA 1
ATOM 5093 C C . PRO A 1 645 ? 11.705 11.754 17.980 1.00 97.88 645 PRO A C 1
ATOM 5095 O O . PRO A 1 645 ? 12.243 12.366 18.906 1.00 97.88 645 PRO A O 1
ATOM 5098 N N . ASN A 1 646 ? 11.571 12.290 16.765 1.00 95.88 646 ASN A N 1
ATOM 5099 C CA . ASN A 1 646 ? 12.020 13.630 16.385 1.00 95.88 646 ASN A CA 1
ATOM 5100 C C . ASN A 1 646 ? 10.892 14.677 16.365 1.00 95.88 646 ASN A C 1
ATOM 5102 O O . ASN A 1 646 ? 11.162 15.827 16.022 1.00 95.88 646 ASN A O 1
ATOM 5106 N N . GLY A 1 647 ? 9.666 14.298 16.735 1.00 93.38 647 GLY A N 1
ATOM 5107 C CA . GLY A 1 647 ? 8.499 15.169 16.699 1.00 93.38 647 GLY A CA 1
ATOM 5108 C C . GLY A 1 647 ? 8.645 16.351 17.652 1.00 93.38 647 GLY A C 1
ATOM 5109 O O . GLY A 1 647 ? 9.069 16.204 18.803 1.00 93.38 647 GLY A O 1
ATOM 5110 N N . THR A 1 648 ? 8.289 17.540 17.170 1.00 92.81 648 THR A N 1
ATOM 5111 C CA . THR A 1 648 ? 8.358 18.799 17.932 1.00 92.81 648 THR A CA 1
ATOM 5112 C C . THR A 1 648 ? 6.990 19.411 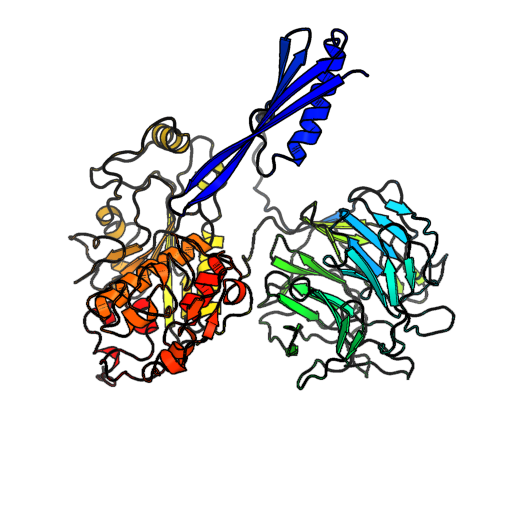18.219 1.00 92.81 648 THR A C 1
ATOM 5114 O O . THR A 1 648 ? 6.864 20.236 19.127 1.00 92.81 648 THR A O 1
ATOM 5117 N N . SER A 1 649 ? 5.961 18.958 17.511 1.00 90.19 649 SER A N 1
ATOM 5118 C CA . SER A 1 649 ? 4.551 19.258 17.749 1.00 90.19 649 SER A CA 1
ATOM 5119 C C . SER A 1 649 ? 3.714 17.988 17.646 1.00 90.19 649 SER A C 1
ATOM 5121 O O . SER A 1 649 ? 4.215 16.934 17.258 1.00 90.19 649 SER A O 1
ATOM 5123 N N . ASP A 1 650 ? 2.450 18.105 18.033 1.00 82.19 650 ASP A N 1
ATOM 5124 C CA . ASP A 1 650 ? 1.481 17.022 17.927 1.00 82.19 650 ASP A CA 1
ATOM 5125 C C . ASP A 1 650 ? 1.362 16.573 16.460 1.00 82.19 650 ASP A C 1
ATOM 5127 O O . ASP A 1 650 ? 1.349 17.428 15.569 1.00 82.19 650 ASP A O 1
ATOM 5131 N N . TYR A 1 651 ? 1.332 15.260 16.222 1.00 85.31 651 TYR A N 1
ATOM 5132 C CA . TYR A 1 651 ? 1.198 14.621 14.902 1.00 85.31 651 TYR A CA 1
ATOM 5133 C C . TYR A 1 651 ? 2.300 14.970 13.877 1.00 85.31 651 TYR A C 1
ATOM 5135 O O . TYR A 1 651 ? 2.107 14.896 12.664 1.00 85.31 651 TYR A O 1
ATOM 5143 N N . ASP A 1 652 ? 3.497 15.334 14.348 1.00 87.12 652 ASP A N 1
ATOM 5144 C CA . ASP A 1 652 ? 4.648 15.756 13.527 1.00 87.12 652 ASP A CA 1
ATOM 5145 C C . ASP A 1 652 ? 5.397 14.569 12.870 1.00 87.12 652 ASP A C 1
ATOM 5147 O O . ASP A 1 652 ? 6.614 14.423 12.998 1.00 87.12 652 ASP A O 1
ATOM 5151 N N . TYR A 1 653 ? 4.666 13.680 12.185 1.00 80.38 653 TYR A N 1
ATOM 5152 C CA . TYR A 1 653 ? 5.176 12.422 11.606 1.00 80.38 653 TYR A CA 1
ATOM 5153 C C . TYR A 1 653 ? 6.143 12.617 10.430 1.00 80.38 653 TYR A C 1
ATOM 5155 O O . TYR A 1 653 ? 7.017 11.781 10.198 1.00 80.38 653 TYR A O 1
ATOM 5163 N N . GLY A 1 654 ? 6.009 13.727 9.702 1.00 78.00 654 GLY A N 1
ATOM 5164 C CA . GLY A 1 654 ? 6.832 14.070 8.539 1.00 78.00 654 GLY A CA 1
ATOM 5165 C C . GLY A 1 654 ? 8.098 14.865 8.867 1.00 78.00 654 GLY A C 1
ATOM 5166 O O . GLY A 1 654 ? 8.742 15.392 7.958 1.00 78.00 654 GLY A O 1
ATOM 5167 N N . ASN A 1 655 ? 8.461 15.011 10.147 1.00 83.12 655 ASN A N 1
ATOM 5168 C CA . ASN A 1 655 ? 9.611 15.819 10.535 1.00 83.12 655 ASN A CA 1
ATOM 5169 C C . ASN A 1 655 ? 10.917 15.232 9.979 1.00 83.12 655 ASN A C 1
ATOM 5171 O O . ASN A 1 655 ? 11.339 14.137 10.343 1.00 83.12 655 ASN A O 1
ATOM 5175 N N . THR A 1 656 ? 11.622 15.981 9.134 1.00 87.69 656 THR A N 1
ATOM 5176 C CA . THR A 1 656 ? 12.884 15.525 8.527 1.00 87.69 656 THR A CA 1
ATOM 5177 C C . THR A 1 656 ? 14.105 15.756 9.423 1.00 87.69 656 THR A C 1
ATOM 5179 O O . THR A 1 656 ? 15.232 15.452 9.033 1.00 87.69 656 THR A O 1
ATOM 5182 N N . SER A 1 657 ? 13.926 16.344 10.608 1.00 88.62 657 SER A N 1
ATOM 5183 C CA . SER A 1 657 ? 15.023 16.637 11.533 1.00 88.62 657 SER A CA 1
ATOM 5184 C C . SER A 1 657 ? 15.594 15.356 12.129 1.00 88.62 657 SER A C 1
ATOM 5186 O O . SER A 1 657 ? 14.868 14.422 12.460 1.00 88.62 657 SER A O 1
ATOM 5188 N N . THR A 1 658 ? 16.908 15.323 12.322 1.00 93.81 658 THR A N 1
ATOM 5189 C CA . THR A 1 658 ? 17.574 14.182 12.955 1.00 93.81 658 THR A CA 1
ATOM 5190 C C . THR A 1 658 ? 17.514 14.267 14.475 1.00 93.81 658 THR A C 1
ATOM 5192 O O . THR A 1 658 ? 17.783 15.318 15.059 1.00 93.81 658 THR A O 1
ATOM 5195 N N . VAL A 1 659 ? 17.252 13.132 15.122 1.00 96.38 659 VAL A N 1
ATOM 5196 C CA . VAL A 1 659 ? 17.355 12.953 16.575 1.00 96.38 659 VAL A CA 1
ATOM 5197 C C . VAL A 1 659 ? 18.128 11.675 16.895 1.00 96.38 659 VAL A C 1
ATOM 5199 O O . VAL A 1 659 ? 18.138 10.737 16.105 1.00 96.38 659 VAL A O 1
ATOM 5202 N N . LEU A 1 660 ? 18.773 11.613 18.059 1.00 97.50 660 LEU A N 1
ATOM 5203 C CA . LEU A 1 660 ? 19.283 10.346 18.583 1.00 97.50 660 LEU A CA 1
ATOM 5204 C C . LEU A 1 660 ? 18.139 9.576 19.246 1.00 97.50 660 LEU A C 1
ATOM 5206 O O . LEU A 1 660 ? 17.482 10.122 20.132 1.00 97.50 660 LEU A O 1
ATOM 5210 N N . SER A 1 661 ? 17.926 8.320 18.861 1.00 97.75 661 SER A N 1
ATOM 5211 C CA . SER A 1 661 ? 16.920 7.437 19.455 1.00 97.75 661 SER A CA 1
ATOM 5212 C C . SER A 1 661 ? 17.510 6.091 19.865 1.00 97.75 661 SER A C 1
ATOM 5214 O O . SER A 1 661 ? 18.349 5.541 19.154 1.00 97.75 661 SER A O 1
ATOM 5216 N N . ASN A 1 662 ? 17.076 5.558 21.011 1.00 96.25 662 ASN A N 1
ATOM 5217 C CA . ASN A 1 662 ? 17.391 4.195 21.453 1.00 96.25 662 ASN A CA 1
ATOM 5218 C C . ASN A 1 662 ? 16.253 3.198 21.158 1.00 96.25 662 ASN A C 1
ATOM 5220 O O . ASN A 1 662 ? 16.221 2.129 21.761 1.00 96.25 662 ASN A O 1
ATOM 5224 N N . CYS A 1 663 ? 15.308 3.545 20.277 1.00 95.12 663 CYS A N 1
ATOM 5225 C CA . CYS A 1 663 ? 14.129 2.725 19.998 1.00 95.12 663 CYS A CA 1
ATOM 5226 C C . CYS A 1 663 ? 14.477 1.287 19.571 1.00 95.12 663 CYS A C 1
ATOM 5228 O O . CYS A 1 663 ? 13.917 0.337 20.113 1.00 95.12 663 CYS A O 1
ATOM 5230 N N . ASP A 1 664 ? 15.476 1.115 18.698 1.00 91.00 664 ASP A N 1
ATOM 5231 C CA . ASP A 1 664 ? 15.959 -0.201 18.253 1.00 91.00 664 ASP A CA 1
ATOM 5232 C C . ASP A 1 664 ? 16.378 -1.128 19.405 1.00 91.00 664 ASP A C 1
ATOM 5234 O O . ASP A 1 664 ? 16.292 -2.345 19.264 1.00 91.00 664 ASP A O 1
ATOM 5238 N N . ASP A 1 665 ? 16.820 -0.591 20.549 1.00 94.12 665 ASP A N 1
ATOM 5239 C CA . ASP A 1 665 ? 17.265 -1.399 21.690 1.00 94.12 665 ASP A CA 1
ATOM 5240 C C . ASP A 1 665 ? 16.113 -2.170 22.349 1.00 94.12 665 ASP A C 1
ATOM 5242 O O . ASP A 1 665 ? 16.344 -3.172 23.025 1.00 94.12 665 ASP A O 1
ATOM 5246 N N . PHE A 1 666 ? 14.856 -1.772 22.117 1.00 93.44 666 PHE A N 1
ATOM 5247 C CA . PHE A 1 666 ? 13.695 -2.474 22.668 1.00 93.44 666 PHE A CA 1
ATOM 5248 C C . PHE A 1 666 ? 13.515 -3.897 22.131 1.00 93.44 666 PHE A C 1
ATOM 5250 O O . PHE A 1 666 ? 12.888 -4.712 22.812 1.00 93.44 666 PHE A O 1
ATOM 5257 N N . ILE A 1 667 ? 14.181 -4.258 21.026 1.00 88.06 667 ILE A N 1
ATOM 5258 C CA . ILE A 1 667 ? 14.327 -5.662 20.611 1.00 88.06 667 ILE A CA 1
ATOM 5259 C C . ILE A 1 667 ? 14.976 -6.527 21.702 1.00 88.06 667 ILE A C 1
ATOM 5261 O O . ILE A 1 667 ? 14.692 -7.717 21.811 1.00 88.06 667 ILE A O 1
ATOM 5265 N N . ASN A 1 668 ? 15.838 -5.942 22.537 1.00 90.06 668 ASN A N 1
ATOM 5266 C CA . ASN A 1 668 ? 16.574 -6.647 23.582 1.00 90.06 668 ASN A CA 1
ATOM 5267 C C . ASN A 1 668 ? 15.816 -6.693 24.913 1.00 90.06 668 ASN A C 1
ATOM 5269 O O . ASN A 1 668 ? 16.323 -7.281 25.873 1.00 90.06 668 ASN A O 1
ATOM 5273 N N . TYR A 1 669 ? 14.619 -6.095 25.004 1.00 91.69 669 TYR A N 1
ATOM 5274 C CA . TYR A 1 669 ? 13.826 -6.091 26.232 1.00 91.69 669 TYR A CA 1
ATOM 5275 C C . TYR A 1 669 ? 13.649 -7.530 26.760 1.00 91.69 669 TYR A C 1
ATOM 5277 O O . TYR A 1 669 ? 13.264 -8.423 25.998 1.00 91.69 669 TYR A O 1
ATOM 5285 N N . PRO A 1 670 ? 13.973 -7.798 28.041 1.00 89.69 670 PRO A N 1
ATOM 5286 C CA . PRO A 1 670 ? 14.130 -6.847 29.147 1.00 89.69 670 PRO A CA 1
ATOM 5287 C C . PRO A 1 670 ? 15.571 -6.365 29.382 1.00 89.69 670 PRO A C 1
ATOM 5289 O O . PRO A 1 670 ? 15.810 -5.530 30.253 1.00 89.69 670 PRO A O 1
ATOM 5292 N N . ASN A 1 671 ? 16.544 -6.878 28.630 1.00 91.12 671 ASN A N 1
ATOM 5293 C CA . ASN A 1 671 ? 17.968 -6.591 28.797 1.00 91.12 671 ASN A CA 1
ATOM 5294 C C . ASN A 1 671 ? 18.390 -5.374 27.963 1.00 91.12 671 ASN A C 1
ATOM 5296 O O . ASN A 1 671 ? 19.240 -5.482 27.084 1.00 91.12 671 ASN A O 1
ATOM 5300 N N . LEU A 1 672 ? 17.773 -4.227 28.243 1.00 93.25 672 LEU A N 1
ATOM 5301 C CA . LEU A 1 672 ? 18.081 -2.967 27.565 1.00 93.25 672 LEU A CA 1
ATOM 5302 C C . LEU A 1 672 ? 19.476 -2.458 27.951 1.00 93.25 672 LEU A C 1
ATOM 5304 O O . LEU A 1 672 ? 19.859 -2.511 29.126 1.00 93.25 672 LEU A O 1
ATOM 5308 N N . GLY A 1 673 ? 20.210 -1.929 26.977 1.00 92.19 673 GLY A N 1
ATOM 5309 C CA . GLY A 1 673 ? 21.522 -1.325 27.171 1.00 92.19 673 GLY A CA 1
ATOM 5310 C C . GLY A 1 673 ? 21.466 0.083 27.771 1.00 92.19 673 GLY A C 1
ATOM 5311 O O . GLY A 1 673 ? 20.403 0.636 28.083 1.00 92.19 673 GLY A O 1
ATOM 5312 N N . ASP A 1 674 ? 22.651 0.674 27.941 1.00 93.81 674 ASP A N 1
ATOM 5313 C CA . ASP A 1 674 ? 22.786 2.092 28.274 1.00 93.81 674 ASP A CA 1
ATOM 5314 C C . ASP A 1 674 ? 22.411 2.934 27.034 1.00 93.81 674 ASP A C 1
ATOM 5316 O O . ASP A 1 674 ? 22.980 2.718 25.957 1.00 93.81 674 ASP A O 1
ATOM 5320 N N . PRO A 1 675 ? 21.474 3.897 27.128 1.00 91.56 675 PRO A N 1
ATOM 5321 C CA . PRO A 1 675 ? 21.163 4.820 26.034 1.00 91.56 675 PRO A CA 1
ATOM 5322 C C . PRO A 1 675 ? 22.382 5.565 25.463 1.00 91.56 675 PRO A C 1
ATOM 5324 O O . PRO A 1 675 ? 22.397 5.915 24.283 1.00 91.56 675 PRO A O 1
ATOM 5327 N N . ALA A 1 676 ? 23.436 5.785 26.255 1.00 90.06 676 ALA A N 1
ATOM 5328 C CA . ALA A 1 676 ? 24.685 6.373 25.767 1.00 90.06 676 ALA A CA 1
ATOM 5329 C C . ALA A 1 676 ? 25.431 5.487 24.754 1.00 90.06 676 ALA A C 1
ATOM 5331 O O . ALA A 1 676 ? 26.239 6.004 23.985 1.00 90.06 676 ALA A O 1
ATOM 5332 N N . GLU A 1 677 ? 25.155 4.182 24.736 1.00 94.81 677 GLU A N 1
ATOM 5333 C CA . GLU A 1 677 ? 25.814 3.199 23.867 1.00 94.81 677 GLU A CA 1
ATOM 5334 C C . GLU A 1 677 ? 24.883 2.628 22.785 1.00 94.81 677 GLU A C 1
ATOM 5336 O O . GLU A 1 677 ? 25.360 2.079 21.795 1.00 94.81 677 GLU A O 1
ATOM 5341 N N . THR A 1 678 ? 23.566 2.755 22.962 1.00 94.44 678 THR A N 1
ATOM 5342 C CA . THR A 1 678 ? 22.545 2.121 22.103 1.00 94.44 678 THR A CA 1
ATOM 5343 C C . THR A 1 678 ? 21.811 3.090 21.180 1.00 94.44 678 THR A C 1
ATOM 5345 O O . THR A 1 678 ? 21.074 2.658 20.296 1.00 94.44 678 THR A O 1
ATOM 5348 N N . THR A 1 679 ? 21.989 4.400 21.361 1.00 95.88 679 THR A N 1
ATOM 5349 C CA . THR A 1 679 ? 21.326 5.399 20.517 1.00 95.88 679 THR A CA 1
ATOM 5350 C C . THR A 1 679 ? 21.912 5.453 19.107 1.00 95.88 679 THR A C 1
ATOM 5352 O O . THR A 1 679 ? 23.127 5.417 18.914 1.00 95.88 679 THR A O 1
ATOM 5355 N N . LYS A 1 680 ? 21.040 5.615 18.109 1.00 93.12 680 LYS A N 1
ATOM 5356 C CA . LYS A 1 680 ? 21.396 5.894 16.711 1.00 93.12 680 LYS A CA 1
ATOM 5357 C C . LYS A 1 680 ? 20.674 7.143 16.215 1.00 93.12 680 LYS A C 1
ATOM 5359 O O . LYS A 1 680 ? 19.643 7.529 16.763 1.00 93.12 680 LYS A O 1
ATOM 5364 N N . SER A 1 681 ? 21.209 7.774 15.177 1.00 92.12 681 SER A N 1
ATOM 5365 C CA . SER A 1 681 ? 20.502 8.849 14.479 1.00 92.12 681 SER A CA 1
ATOM 5366 C C . SER A 1 681 ? 19.287 8.285 13.748 1.00 92.12 681 SER A C 1
ATOM 5368 O O . SER A 1 681 ? 19.441 7.322 13.003 1.00 92.12 681 SER A O 1
ATOM 5370 N N . VAL A 1 682 ? 18.125 8.905 13.944 1.00 86.62 682 VAL A N 1
ATOM 5371 C CA . VAL A 1 682 ? 16.886 8.611 13.216 1.00 86.62 682 VAL A CA 1
ATOM 5372 C C . VAL A 1 682 ? 16.266 9.893 12.664 1.00 86.62 682 VAL A C 1
ATOM 5374 O O . VAL A 1 682 ? 16.445 10.981 13.227 1.00 86.62 682 VAL A O 1
ATOM 5377 N N . THR A 1 683 ? 15.544 9.766 11.559 1.00 85.75 683 THR A N 1
ATOM 5378 C CA . THR A 1 683 ? 14.723 10.799 10.914 1.00 85.75 683 THR A CA 1
ATOM 5379 C C . THR A 1 683 ? 13.417 10.169 10.437 1.00 85.75 683 THR A C 1
ATOM 5381 O O . THR A 1 683 ? 13.257 8.955 10.529 1.00 85.75 683 THR A O 1
ATOM 5384 N N . CYS A 1 684 ? 12.504 10.952 9.858 1.00 80.44 684 CYS A N 1
ATOM 5385 C CA . CYS A 1 684 ? 11.272 10.362 9.352 1.00 80.44 684 CYS A CA 1
ATOM 5386 C C . CYS A 1 684 ? 11.454 9.329 8.234 1.00 80.44 684 CYS A C 1
ATOM 5388 O O . CYS A 1 684 ? 10.570 8.499 8.046 1.00 80.44 684 CYS A O 1
ATOM 5390 N N . SER A 1 685 ? 12.604 9.298 7.547 1.00 78.56 685 SER A N 1
ATOM 5391 C CA . SER A 1 685 ? 12.899 8.248 6.564 1.00 78.56 685 SER A CA 1
ATOM 5392 C C . SER A 1 685 ? 13.055 6.858 7.188 1.00 78.56 685 SER A C 1
ATOM 5394 O O . SER A 1 685 ? 12.994 5.875 6.464 1.00 78.56 685 SER A O 1
ATOM 5396 N N . ASP A 1 686 ? 13.289 6.758 8.504 1.00 78.25 686 ASP A N 1
ATOM 5397 C CA . ASP A 1 686 ? 13.350 5.472 9.211 1.00 78.25 686 ASP A CA 1
ATOM 5398 C C . ASP A 1 686 ? 11.973 4.799 9.323 1.00 78.25 686 ASP A C 1
ATOM 5400 O O . ASP A 1 686 ? 11.912 3.597 9.574 1.00 78.25 686 ASP A O 1
ATOM 5404 N N . TRP A 1 687 ? 10.886 5.560 9.149 1.00 77.12 687 TRP A N 1
ATOM 5405 C CA . TRP A 1 687 ? 9.535 5.010 9.050 1.00 77.12 687 TRP A CA 1
ATOM 5406 C C . TRP A 1 687 ? 8.896 5.212 7.677 1.00 77.12 687 TRP A C 1
ATOM 5408 O O . TRP A 1 687 ? 8.267 4.289 7.203 1.00 77.12 687 TRP A O 1
ATOM 5418 N N . GLY A 1 688 ? 9.086 6.345 7.002 1.00 72.38 688 GLY A N 1
ATOM 5419 C CA . GLY A 1 688 ? 8.419 6.652 5.722 1.00 72.38 688 GLY A CA 1
ATOM 5420 C C . GLY A 1 688 ? 7.810 8.056 5.668 1.00 72.38 688 GLY A C 1
ATOM 5421 O O . GLY A 1 688 ? 7.227 8.457 4.669 1.00 72.38 688 GLY A O 1
ATOM 5422 N N . CYS A 1 689 ? 7.987 8.849 6.730 1.00 76.62 689 CYS A N 1
ATOM 5423 C CA . CYS A 1 689 ? 7.497 10.225 6.850 1.00 76.62 689 CYS A CA 1
ATOM 5424 C C . CYS A 1 689 ? 5.972 10.402 6.784 1.00 76.62 689 CYS A C 1
ATOM 5426 O O . CYS A 1 689 ? 5.504 11.539 6.723 1.00 76.62 689 CYS A O 1
ATOM 5428 N N . THR A 1 690 ? 5.195 9.321 6.875 1.00 74.69 690 THR A N 1
ATOM 5429 C CA . THR A 1 690 ? 3.737 9.369 7.032 1.00 74.69 690 THR A CA 1
ATOM 5430 C C . THR A 1 690 ? 3.311 8.890 8.423 1.00 74.69 690 THR A C 1
ATOM 5432 O O . THR A 1 690 ? 4.092 8.277 9.158 1.00 74.69 690 THR A O 1
ATOM 5435 N N . GLN A 1 691 ? 2.060 9.173 8.801 1.00 82.00 691 GLN A N 1
ATOM 5436 C CA . GLN A 1 691 ? 1.486 8.677 10.053 1.00 82.00 691 GLN A CA 1
ATOM 5437 C C . GLN A 1 691 ? 1.439 7.151 10.076 1.00 82.00 691 GLN A C 1
ATOM 5439 O O . GLN A 1 691 ? 1.903 6.553 11.040 1.00 82.00 691 GLN A O 1
ATOM 5444 N N . ILE A 1 692 ? 0.885 6.516 9.039 1.00 81.38 692 ILE A N 1
ATOM 5445 C CA . ILE A 1 692 ? 0.681 5.065 9.045 1.00 81.38 692 ILE A CA 1
ATOM 5446 C C . ILE A 1 692 ? 2.009 4.309 9.145 1.00 81.38 692 ILE A C 1
ATOM 5448 O O . ILE A 1 692 ? 2.101 3.332 9.891 1.00 81.38 692 ILE A O 1
ATOM 5452 N N . ASP A 1 693 ? 3.065 4.819 8.512 1.00 78.38 693 ASP A N 1
ATOM 5453 C CA . ASP A 1 693 ? 4.373 4.174 8.582 1.00 78.38 693 ASP A CA 1
ATOM 5454 C C . ASP A 1 693 ? 5.043 4.408 9.932 1.00 78.38 693 ASP A C 1
ATOM 5456 O O . ASP A 1 693 ? 5.712 3.523 10.467 1.00 78.38 693 ASP A O 1
ATOM 5460 N N . TYR A 1 694 ? 4.825 5.579 10.540 1.00 88.56 694 TYR A N 1
ATOM 5461 C CA . TYR A 1 694 ? 5.241 5.798 11.919 1.00 88.56 694 TYR A CA 1
ATOM 5462 C C . TYR A 1 694 ? 4.517 4.846 12.878 1.00 88.56 694 TYR A C 1
ATOM 5464 O O . TYR A 1 694 ? 5.152 4.281 13.767 1.00 88.56 694 TYR A O 1
ATOM 5472 N N . LEU A 1 695 ? 3.213 4.618 12.696 1.00 91.00 695 LEU A N 1
ATOM 5473 C CA . LEU A 1 695 ? 2.464 3.645 13.490 1.00 91.00 695 LEU A CA 1
ATOM 5474 C C . LEU A 1 695 ? 3.050 2.239 13.308 1.00 91.00 695 LEU A C 1
ATOM 5476 O O . LEU A 1 695 ? 3.257 1.538 14.298 1.00 91.00 695 LEU A O 1
ATOM 5480 N N . ALA A 1 696 ? 3.382 1.845 12.077 1.00 83.62 696 ALA A N 1
ATOM 5481 C CA . ALA A 1 696 ? 4.055 0.582 11.776 1.00 83.62 696 ALA A CA 1
ATOM 5482 C C . ALA A 1 696 ? 5.423 0.474 12.478 1.00 83.62 696 ALA A C 1
ATOM 5484 O O . ALA A 1 696 ? 5.702 -0.522 13.149 1.00 83.62 696 ALA A O 1
ATOM 5485 N N . TYR A 1 697 ? 6.246 1.526 12.412 1.00 86.50 697 TYR A N 1
ATOM 5486 C CA . TYR A 1 697 ? 7.509 1.633 13.144 1.00 86.50 697 TYR A CA 1
ATOM 5487 C C . TYR A 1 697 ? 7.292 1.501 14.656 1.00 86.50 697 TYR A C 1
ATOM 5489 O O . TYR A 1 697 ? 7.958 0.704 15.313 1.00 86.50 697 TYR A O 1
ATOM 5497 N N . TRP A 1 698 ? 6.336 2.232 15.221 1.00 94.75 698 TRP A N 1
ATOM 5498 C CA . TRP A 1 698 ? 6.089 2.280 16.658 1.00 94.75 698 TRP A CA 1
ATOM 5499 C C . TRP A 1 698 ? 5.572 0.944 17.204 1.00 94.75 698 TRP A C 1
ATOM 5501 O O . TRP A 1 698 ? 6.141 0.407 18.156 1.00 94.75 698 TRP A O 1
ATOM 5511 N N . PHE A 1 699 ? 4.553 0.355 16.567 1.00 93.75 699 PHE A N 1
ATOM 5512 C CA . PHE A 1 699 ? 4.045 -0.970 16.928 1.00 93.75 699 PHE A CA 1
ATOM 5513 C C . PHE A 1 699 ? 5.091 -2.067 16.698 1.00 93.75 699 PHE A C 1
ATOM 5515 O O . PHE A 1 699 ? 5.226 -2.960 17.535 1.00 93.75 699 PHE A O 1
ATOM 5522 N N . GLY A 1 700 ? 5.867 -1.985 15.613 1.00 88.31 700 GLY A N 1
ATOM 5523 C CA . GLY A 1 700 ? 6.925 -2.943 15.288 1.00 88.31 700 GLY A CA 1
ATOM 5524 C C . GLY A 1 700 ? 8.058 -2.992 16.318 1.00 88.31 700 GLY A C 1
ATOM 5525 O O . GLY A 1 700 ? 8.694 -4.035 16.464 1.00 88.31 700 GLY A O 1
ATOM 5526 N N . HIS A 1 701 ? 8.267 -1.906 17.074 1.00 91.38 701 HIS A N 1
ATOM 5527 C CA . HIS A 1 701 ? 9.271 -1.815 18.139 1.00 91.38 701 HIS A CA 1
ATOM 5528 C C . HIS A 1 701 ? 8.763 -2.228 19.529 1.00 91.38 701 HIS A C 1
ATOM 5530 O O . HIS A 1 701 ? 9.554 -2.271 20.477 1.00 91.38 701 HIS A O 1
ATOM 5536 N N . LEU A 1 702 ? 7.477 -2.563 19.685 1.00 93.56 702 LEU A N 1
ATOM 5537 C CA . LEU A 1 702 ? 6.954 -3.036 20.967 1.00 93.56 702 LEU A CA 1
ATOM 5538 C C . LEU A 1 702 ? 7.605 -4.376 21.365 1.00 93.56 702 LEU A C 1
ATOM 5540 O O . LEU A 1 702 ? 7.652 -5.302 20.550 1.00 93.56 702 LEU A O 1
ATOM 5544 N N . PRO A 1 703 ? 8.048 -4.532 22.628 1.00 93.12 703 PRO A N 1
ATOM 5545 C CA . PRO A 1 703 ? 8.646 -5.770 23.111 1.00 93.12 703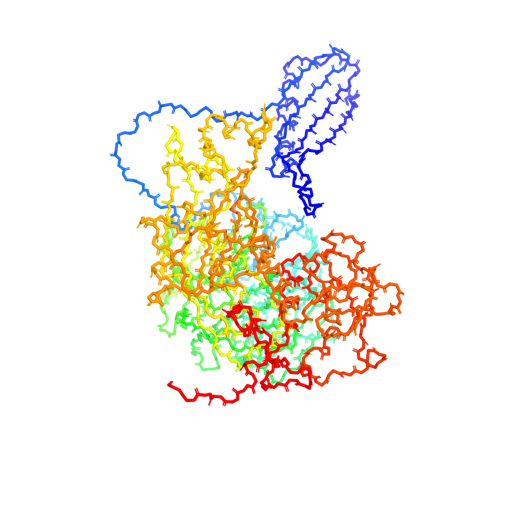 PRO A CA 1
ATOM 5546 C C . PRO A 1 703 ? 7.803 -7.025 22.865 1.00 93.12 703 PRO A C 1
ATOM 5548 O O . PRO A 1 703 ? 6.612 -7.077 23.183 1.00 93.12 703 PRO A O 1
ATOM 5551 N N . SER A 1 704 ? 8.457 -8.065 22.351 1.00 90.31 704 SER A N 1
ATOM 5552 C CA . SER A 1 704 ? 7.820 -9.288 21.840 1.00 90.31 704 SER A CA 1
ATOM 5553 C C . SER A 1 704 ? 8.493 -10.593 22.286 1.00 90.31 704 SER A C 1
ATOM 5555 O O . SER A 1 704 ? 8.059 -11.693 21.913 1.00 90.31 704 SER A O 1
ATOM 5557 N N . ASN A 1 705 ? 9.536 -10.496 23.114 1.00 86.88 705 ASN A N 1
ATOM 5558 C CA . ASN A 1 705 ? 10.353 -11.626 23.550 1.00 86.88 705 ASN A CA 1
ATOM 5559 C C . ASN A 1 705 ? 9.614 -12.554 24.524 1.00 86.88 705 ASN A C 1
ATOM 5561 O O . ASN A 1 705 ? 8.729 -12.148 25.271 1.00 86.88 705 ASN A O 1
ATOM 5565 N N . ASN A 1 706 ? 10.026 -13.821 24.573 1.00 86.56 706 ASN A N 1
ATOM 5566 C CA . ASN A 1 706 ? 9.510 -14.772 25.557 1.00 86.56 706 ASN A CA 1
ATOM 5567 C C . ASN A 1 706 ? 10.074 -14.508 26.963 1.00 86.56 706 ASN A C 1
ATOM 5569 O O . ASN A 1 706 ? 11.210 -14.059 27.133 1.00 86.56 706 ASN A O 1
ATOM 5573 N N . GLY A 1 707 ? 9.305 -14.886 27.985 1.00 86.25 707 GLY A N 1
ATOM 5574 C CA . GLY A 1 707 ? 9.719 -14.828 29.388 1.00 86.25 707 GLY A CA 1
ATOM 5575 C C . GLY A 1 707 ? 9.309 -13.536 30.086 1.00 86.25 707 GLY A C 1
ATOM 5576 O O . GLY A 1 707 ? 8.341 -12.889 29.685 1.00 86.25 707 GLY A O 1
ATOM 5577 N N . CYS A 1 708 ? 10.032 -13.189 31.149 1.00 84.38 708 CYS A N 1
ATOM 5578 C CA . CYS A 1 708 ? 9.737 -12.021 31.971 1.00 84.38 708 CYS A CA 1
ATOM 5579 C C . CYS A 1 708 ? 10.972 -11.230 32.355 1.00 84.38 708 CYS A C 1
ATOM 5581 O O . CYS A 1 708 ? 12.064 -11.789 32.507 1.00 84.38 708 CYS A O 1
ATOM 5583 N N . GLY A 1 709 ? 10.752 -9.931 32.522 1.00 80.31 709 GLY A N 1
ATOM 5584 C CA . GLY A 1 709 ? 11.760 -8.977 32.918 1.00 80.31 709 GLY A CA 1
ATOM 5585 C C . GLY A 1 709 ? 12.030 -9.024 34.410 1.00 80.31 709 GLY A C 1
ATOM 5586 O O . GLY A 1 709 ? 11.246 -9.530 35.217 1.00 80.31 709 GLY A O 1
ATOM 5587 N N . SER A 1 710 ? 13.165 -8.449 34.793 1.00 84.88 710 SER A N 1
ATOM 5588 C CA . SER A 1 710 ? 13.474 -8.164 36.196 1.00 84.88 710 SER A CA 1
ATOM 5589 C C . SER A 1 710 ? 12.516 -7.136 36.816 1.00 84.88 710 SER A C 1
ATOM 5591 O O . SER A 1 710 ? 12.436 -7.048 38.039 1.00 84.88 710 SER A O 1
ATOM 5593 N N . ASP A 1 711 ? 11.767 -6.401 35.988 1.00 88.06 711 ASP A N 1
ATOM 5594 C CA . ASP A 1 711 ? 10.693 -5.473 36.358 1.00 88.06 711 ASP A CA 1
ATOM 5595 C C . ASP A 1 711 ? 9.339 -6.168 36.598 1.00 88.06 711 ASP A C 1
ATOM 5597 O O . ASP A 1 711 ? 8.343 -5.491 36.834 1.00 88.06 711 ASP A O 1
ATOM 5601 N N . THR A 1 712 ? 9.294 -7.508 36.587 1.00 87.19 712 THR A N 1
ATOM 5602 C CA . THR A 1 712 ? 8.089 -8.343 36.783 1.00 87.19 712 THR A CA 1
ATOM 5603 C C . THR A 1 712 ? 6.992 -8.157 35.732 1.00 87.19 712 THR A C 1
ATOM 5605 O O . THR A 1 712 ? 5.874 -8.627 35.929 1.00 87.19 712 THR A O 1
ATOM 5608 N N . VAL A 1 713 ? 7.328 -7.529 34.605 1.00 93.69 713 VAL A N 1
ATOM 5609 C CA . VAL A 1 713 ? 6.470 -7.392 33.427 1.00 93.69 713 VAL A CA 1
ATOM 5610 C C . VAL A 1 713 ? 6.868 -8.460 32.401 1.00 93.69 713 VAL A C 1
ATOM 5612 O O . VAL A 1 713 ? 8.020 -8.902 32.338 1.00 93.69 713 VAL A O 1
ATOM 5615 N N . ALA A 1 714 ? 5.904 -8.934 31.616 1.00 93.31 714 ALA A N 1
ATOM 5616 C CA . ALA A 1 714 ? 6.155 -9.896 30.551 1.00 93.31 714 ALA A CA 1
ATOM 5617 C C . ALA A 1 714 ? 7.075 -9.302 29.479 1.00 93.31 714 ALA A C 1
ATOM 5619 O O . ALA A 1 714 ? 6.903 -8.158 29.076 1.00 93.31 714 ALA A O 1
ATOM 5620 N N . ASN A 1 715 ? 7.991 -10.111 28.943 1.00 92.50 715 ASN A N 1
ATOM 5621 C CA . ASN A 1 715 ? 8.887 -9.705 27.853 1.00 92.50 715 ASN A CA 1
ATOM 5622 C C . ASN A 1 715 ? 8.154 -9.422 26.531 1.00 92.50 715 ASN A C 1
ATOM 5624 O O . ASN A 1 715 ? 8.683 -8.728 25.665 1.00 92.50 715 ASN A O 1
ATOM 5628 N N . ASN A 1 716 ? 6.940 -9.958 26.393 1.00 92.69 716 ASN A N 1
ATOM 5629 C CA . ASN A 1 716 ? 6.044 -9.734 25.271 1.00 92.69 716 ASN A CA 1
ATOM 5630 C C . ASN A 1 716 ? 4.879 -8.851 25.737 1.00 92.69 716 ASN A C 1
ATOM 5632 O O . ASN A 1 716 ? 3.930 -9.349 26.353 1.00 92.69 716 ASN A O 1
ATOM 5636 N N . TRP A 1 717 ? 4.953 -7.548 25.458 1.00 94.88 717 TRP A N 1
ATOM 5637 C CA . TRP A 1 717 ? 3.949 -6.569 25.886 1.00 94.88 717 TRP A CA 1
ATOM 5638 C C . TRP A 1 717 ? 2.602 -6.760 25.184 1.00 94.88 717 TRP A C 1
ATOM 5640 O O . TRP A 1 717 ? 1.566 -6.425 25.759 1.00 94.88 717 TRP A O 1
ATOM 5650 N N . TRP A 1 718 ? 2.580 -7.402 24.011 1.00 93.94 718 TRP A N 1
ATOM 5651 C CA . TRP A 1 718 ? 1.346 -7.693 23.276 1.00 93.94 718 TRP A CA 1
ATOM 5652 C C . TRP A 1 718 ? 0.322 -8.488 24.086 1.00 93.94 718 TRP A C 1
ATOM 5654 O O . TRP A 1 718 ? -0.879 -8.320 23.877 1.00 93.94 718 TRP A O 1
ATOM 5664 N N . LYS A 1 719 ? 0.771 -9.279 25.070 1.00 93.94 719 LYS A N 1
ATOM 5665 C CA . LYS A 1 719 ? -0.114 -9.985 26.008 1.00 93.94 719 LYS A CA 1
ATOM 5666 C C . LYS A 1 719 ? -1.117 -9.052 26.679 1.00 93.94 719 LYS A C 1
ATOM 5668 O O . LYS A 1 719 ? -2.286 -9.405 26.784 1.00 93.94 719 LYS A O 1
ATOM 5673 N N . TYR A 1 720 ? -0.674 -7.869 27.099 1.00 95.56 720 TYR A N 1
ATOM 5674 C CA . TYR A 1 720 ? -1.515 -6.920 27.821 1.00 95.56 720 TYR A CA 1
ATOM 5675 C C . TYR A 1 720 ? -2.517 -6.222 26.899 1.00 95.56 720 TYR A C 1
ATOM 5677 O O . TYR A 1 720 ? -3.655 -5.998 27.294 1.00 95.56 720 TYR A O 1
ATOM 5685 N N . PHE A 1 721 ? -2.133 -5.905 25.658 1.00 90.88 721 PHE A N 1
ATOM 5686 C CA . PHE A 1 721 ? -3.042 -5.251 24.704 1.00 90.88 721 PHE A CA 1
ATOM 5687 C C . PHE A 1 721 ? -4.142 -6.198 24.251 1.00 90.88 721 PHE A C 1
ATOM 5689 O O . PHE A 1 721 ? -5.280 -5.784 24.057 1.00 90.88 721 PHE A O 1
ATOM 5696 N N . VAL A 1 722 ? -3.778 -7.461 24.043 1.00 91.88 722 VAL A N 1
ATOM 5697 C CA . VAL A 1 722 ? -4.679 -8.512 23.575 1.00 91.88 722 VAL A CA 1
ATOM 5698 C C . VAL A 1 722 ? -5.624 -8.963 24.691 1.00 91.88 722 VAL A C 1
ATOM 5700 O O . VAL A 1 722 ? -6.799 -9.218 24.423 1.00 91.88 722 VAL A O 1
ATOM 5703 N N . ASP A 1 723 ? -5.131 -9.039 25.930 1.00 93.81 723 ASP A N 1
ATOM 5704 C CA . ASP A 1 723 ? -5.926 -9.328 27.121 1.00 93.81 723 ASP A CA 1
ATOM 5705 C C . ASP A 1 723 ? -5.708 -8.248 28.200 1.00 93.81 723 ASP A C 1
ATOM 5707 O O . ASP A 1 723 ? -4.809 -8.374 29.042 1.00 93.81 723 ASP A O 1
ATOM 5711 N N . PRO A 1 724 ? -6.545 -7.190 28.224 1.00 94.94 724 PRO A N 1
ATOM 5712 C CA . PRO A 1 724 ? -6.394 -6.087 29.172 1.00 94.94 724 PRO A CA 1
ATOM 5713 C C . PRO A 1 724 ? -6.559 -6.516 30.635 1.00 94.94 724 PRO A C 1
ATOM 5715 O O . PRO A 1 724 ? -6.168 -5.760 31.522 1.00 94.94 724 PRO A O 1
ATOM 5718 N N . ALA A 1 725 ? -7.097 -7.710 30.923 1.00 95.44 725 ALA A N 1
ATOM 5719 C CA . ALA A 1 725 ? -7.171 -8.229 32.288 1.00 95.44 725 ALA A CA 1
ATOM 5720 C C . ALA A 1 725 ? -5.792 -8.543 32.874 1.00 95.44 725 ALA A C 1
ATOM 5722 O O . ALA A 1 725 ? -5.614 -8.447 34.088 1.00 95.44 725 ALA A O 1
ATOM 5723 N N . LEU A 1 726 ? -4.803 -8.848 32.030 1.00 95.62 726 LEU A N 1
ATOM 5724 C CA . LEU A 1 726 ? -3.428 -9.071 32.470 1.00 95.62 726 LEU A CA 1
ATOM 5725 C C . LEU A 1 726 ? -2.761 -7.786 32.977 1.00 95.62 726 LEU A C 1
ATOM 5727 O O . LEU A 1 726 ? -1.802 -7.870 33.738 1.00 95.62 726 LEU A O 1
ATOM 5731 N N . ALA A 1 727 ? -3.262 -6.604 32.601 1.00 95.75 727 ALA A N 1
ATOM 5732 C CA . ALA A 1 727 ? -2.742 -5.330 33.099 1.00 95.75 727 ALA A CA 1
ATOM 5733 C C . ALA A 1 727 ? -3.109 -5.070 34.572 1.00 95.75 727 ALA A C 1
ATOM 5735 O O . ALA A 1 727 ? -2.381 -4.362 35.256 1.00 95.75 727 ALA A O 1
ATOM 5736 N N . LEU A 1 728 ? -4.185 -5.688 35.082 1.00 95.38 728 LEU A N 1
ATOM 5737 C CA . LEU A 1 728 ? -4.608 -5.558 36.486 1.00 95.38 728 LEU A CA 1
ATOM 5738 C C . LEU A 1 728 ? -3.678 -6.293 37.468 1.00 95.38 728 LEU A C 1
ATOM 5740 O O . LEU A 1 728 ? -3.595 -5.932 38.641 1.00 95.38 728 LEU A O 1
ATOM 5744 N N . ASP A 1 729 ? -2.998 -7.341 36.997 1.00 93.69 729 ASP A N 1
ATOM 5745 C CA . ASP A 1 729 ? -1.901 -8.011 37.701 1.00 93.69 729 ASP A CA 1
ATOM 5746 C C . ASP A 1 729 ? -0.767 -8.276 36.700 1.00 93.69 729 ASP A C 1
ATOM 5748 O O . ASP A 1 729 ? -0.678 -9.379 36.141 1.00 93.69 729 ASP A O 1
ATOM 5752 N N . PRO A 1 730 ? 0.117 -7.284 36.477 1.00 91.44 730 PRO A N 1
ATOM 5753 C CA . PRO A 1 730 ? 1.193 -7.371 35.493 1.00 91.44 730 PRO A CA 1
ATOM 5754 C C . PRO A 1 730 ? 2.148 -8.544 35.695 1.00 91.44 730 PRO A C 1
ATOM 5756 O O . PRO A 1 730 ? 2.805 -8.955 34.739 1.00 91.44 730 PRO A O 1
ATOM 5759 N N . SER A 1 731 ? 2.205 -9.103 36.909 1.00 88.75 731 SER A N 1
ATOM 5760 C CA . SER A 1 731 ? 3.038 -10.256 37.248 1.00 88.75 731 SER A CA 1
ATOM 5761 C C . SER A 1 731 ? 2.408 -11.593 36.851 1.00 88.75 731 SER A C 1
ATOM 5763 O O . SER A 1 731 ? 3.112 -12.596 36.715 1.00 88.75 731 SER A O 1
ATOM 5765 N N . SER A 1 732 ? 1.089 -11.632 36.646 1.00 88.44 732 SER A N 1
ATOM 5766 C CA . SER A 1 732 ? 0.348 -12.854 36.321 1.00 88.44 732 SER A CA 1
ATOM 5767 C C . SER A 1 732 ? 0.826 -13.567 35.046 1.00 88.44 732 SER A C 1
ATOM 5769 O O . SER A 1 732 ? 0.953 -14.795 35.095 1.00 88.44 732 SER A O 1
ATOM 5771 N N . PRO A 1 733 ? 1.217 -12.886 33.944 1.00 85.12 733 PRO A N 1
ATOM 5772 C CA . PRO A 1 733 ? 1.723 -13.568 32.752 1.00 85.12 733 PRO A CA 1
ATOM 5773 C C . PRO A 1 733 ? 3.112 -14.189 32.963 1.00 85.12 733 PRO A C 1
ATOM 5775 O O . PRO A 1 733 ? 3.561 -14.983 32.134 1.00 85.12 733 PRO A O 1
ATOM 5778 N N . CYS A 1 734 ? 3.793 -13.831 34.058 1.00 81.69 734 CYS A N 1
ATOM 5779 C CA . CYS A 1 734 ? 5.119 -14.319 34.431 1.00 81.69 734 CYS A CA 1
ATOM 5780 C C . CYS A 1 734 ? 5.107 -15.555 35.320 1.00 81.69 734 CYS A C 1
ATOM 5782 O O . CYS A 1 734 ? 6.144 -16.191 35.525 1.00 81.69 734 CYS A O 1
ATOM 5784 N N . GLN A 1 735 ? 3.946 -15.915 35.852 1.00 72.19 735 GLN A N 1
ATOM 5785 C CA . GLN A 1 735 ? 3.792 -17.087 36.692 1.00 72.19 735 GLN A CA 1
ATOM 5786 C C . GLN A 1 735 ? 3.531 -18.288 35.780 1.00 72.19 735 GLN A C 1
ATOM 5788 O O . GLN A 1 735 ? 2.476 -18.402 35.162 1.00 72.19 735 GLN A O 1
ATOM 5793 N N . SER A 1 736 ? 4.519 -19.178 35.653 1.00 50.56 736 SER A N 1
ATOM 5794 C CA . SER A 1 736 ? 4.430 -20.383 34.823 1.00 50.56 736 SER A CA 1
ATOM 5795 C C . SER A 1 736 ? 3.181 -21.198 35.181 1.00 50.56 736 SER A C 1
ATOM 5797 O O . SER A 1 736 ? 3.144 -21.801 36.251 1.00 50.56 736 SER A O 1
ATOM 5799 N N . SER A 1 737 ? 2.178 -21.196 34.297 1.00 41.56 737 SER A N 1
ATOM 5800 C CA . SER A 1 737 ? 1.001 -22.076 34.275 1.00 41.56 737 SER A CA 1
ATOM 5801 C C . SER A 1 737 ? 0.514 -22.587 35.643 1.00 41.56 737 SER A C 1
ATOM 5803 O O . SER A 1 737 ? 0.928 -23.659 36.099 1.00 41.56 737 SER A O 1
ATOM 5805 N N . PHE A 1 738 ? -0.470 -21.918 36.249 1.00 32.31 738 PHE A N 1
ATOM 5806 C CA . PHE A 1 738 ? -1.412 -22.668 37.077 1.00 32.31 738 PHE A CA 1
ATOM 5807 C C . PHE A 1 738 ? -2.226 -23.570 36.151 1.00 32.31 738 PHE A C 1
ATOM 5809 O O . PHE A 1 738 ? -3.035 -23.104 35.356 1.00 32.31 738 PHE A O 1
ATOM 5816 N N . SER A 1 739 ? -1.979 -24.873 36.261 1.00 32.56 739 SER A N 1
ATOM 5817 C CA . SER A 1 739 ? -2.836 -25.923 35.728 1.00 32.56 739 SER A CA 1
ATOM 5818 C C . SER A 1 739 ? -4.306 -25.623 36.031 1.00 32.56 739 SER A C 1
ATOM 5820 O O . SER A 1 739 ? -4.673 -25.611 37.210 1.00 32.56 739 SER A O 1
ATOM 5822 N N . LYS A 1 740 ? -5.133 -25.463 34.999 1.00 30.48 740 LYS A N 1
ATOM 5823 C CA . LYS A 1 740 ? -6.541 -25.866 34.998 1.00 30.48 740 LYS A CA 1
ATOM 5824 C C . LYS A 1 740 ? -6.959 -26.289 33.604 1.00 30.48 740 LYS A C 1
ATOM 5826 O O . LYS A 1 740 ? -6.658 -25.534 32.659 1.00 30.48 740 LYS A O 1
#

Sequence (740 aa):
MGIEALVEADSYGETDSCGTFSMFGIDFTITVKSKNLISEADQQELADRIYSILTRFGKPNLGNARVTFLPGNAMLNIRPPMPILASTTISQSFASTLDASWHQITTTHSPPGRYTHGFAYDTHRNVGVLFGGDSTEDPRASDTWEFDGTDWAEITPTQSPPGRANIDQTLVYDSNRRKTILFGGLGTGGYLSDTWEYSGTTWSQIETGLSPQRRDSHAMAFDSHRGVTVLFGGYGSSGSPLTDTWEYDGLWHQITLTQSPNERFHHAMAYDENRYVTVLFGGLDSDNNALTDTWEYDGTSWIEITTSQSPPARHNHGMAYDSERGVVVMFGGEDDSGTLLNDTWEYDGTTWQQIAVAGLTVTRKEMSLIYDDQESRVLFFGGGYWNGGSLTVFTETWEYIGSSLPHHIFLPTVMRSYAPSEIFNRKVYVIVYDPLLNNGQNLSAYLGWNNHADLTQGTIDFFGQATNNRLNYSVVYTSIITDGWPEKIDGFRYTEEEYLAVINGQSPPHTPDNVDYNKIVNSPALDICGKANRGEIDEVWIYNGPAFGFYESTLVGPSAYWYNSPPVPEPHSCNRLIPIMGPSPERNLDCAVHNFGHRTESTMTEVYGSWQQNRTAHNWERFALVKALSPDYFYSGCGNIHYPPNGTSDYDYGNTSTVLSNCDDFINYPNLGDPAETTKSVTCSDWGCTQIDYLAYWFGHLPSNNGCGSDTVANNWWKYFVDPALALDPSSPCQSSFSK

Solvent-accessible surface area (backbone atoms only — not comparable to full-atom values): 38918 Å² total; per-residue (Å²): 131,66,66,50,75,49,78,46,77,48,77,44,60,48,63,48,102,60,70,49,70,48,70,67,22,32,30,34,46,33,39,41,35,36,83,52,74,75,53,73,68,59,51,50,56,51,50,54,55,48,47,67,50,46,61,69,70,15,67,96,29,61,37,58,33,36,41,34,36,33,69,74,74,47,71,48,77,49,64,75,80,75,85,75,79,73,90,69,91,73,75,92,73,78,92,76,81,72,67,20,31,40,45,75,58,81,52,92,44,67,70,81,40,26,20,20,21,19,37,23,41,37,82,90,78,58,28,38,42,35,40,40,5,34,34,97,89,45,73,32,28,54,60,38,35,38,29,63,88,63,42,45,43,83,50,83,45,92,36,68,67,82,27,22,20,45,22,26,33,27,31,32,41,38,76,87,79,56,30,39,40,38,54,40,10,38,34,94,92,41,59,26,54,58,38,35,37,32,64,90,66,37,42,44,78,55,89,60,97,47,70,71,74,35,20,24,33,27,21,34,29,43,40,75,90,82,53,30,36,40,36,44,40,5,38,33,75,90,75,45,50,27,55,58,39,34,37,34,72,92,52,55,42,80,57,87,61,97,45,64,68,77,40,22,24,33,28,29,34,25,38,37,78,57,39,58,26,40,39,36,42,39,3,26,39,85,86,65,47,40,28,58,58,38,35,37,30,64,87,77,49,46,44,79,55,85,48,92,35,68,68,76,34,22,24,33,31,21,30,22,36,40,74,89,46,50,27,39,40,35,42,36,7,32,32,72,86,70,49,68,26,52,58,39,35,37,31,62,93,63,38,40,44,81,51,73,60,44,81,59,85,67,59,38,22,30,23,22,32,28,45,43,80,89,77,67,31,40,34,38,54,41,8,36,53,76,55,98,89,44,79,47,64,29,62,53,38,37,36,36,46,70,37,88,64,77,60,54,83,58,71,56,66,75,65,73,40,49,36,43,74,58,79,45,79,43,31,30,33,42,36,34,60,40,29,58,42,97,88,76,42,38,45,43,70,71,72,69,35,50,59,62,67,51,45,50,49,45,47,40,50,48,42,18,59,36,19,69,67,18,41,41,69,40,80,73,44,77,48,77,39,41,93,47,57,68,44,21,70,86,68,50,57,61,50,73,69,60,44,53,32,30,76,68,70,73,39,80,71,68,82,78,44,44,38,32,56,54,62,53,50,62,23,81,87,68,31,46,25,60,38,40,69,70,68,64,34,55,34,36,40,37,37,38,56,89,85,46,30,74,52,46,22,31,23,33,33,68,87,47,50,62,20,77,33,72,38,58,64,83,83,68,80,35,81,50,63,33,52,34,36,31,36,40,32,82,50,58,59,50,58,46,49,45,31,54,39,42,41,43,53,27,41,49,24,53,49,68,70,55,78,55,70,63,46,63,93,47,69,66,24,43,39,42,19,30,30,72,67,9,81,92,44,95,44,11,14,46,13,48,91,50,26,38,34,56,19,81,51,78,55,29,35,60,40,75,53,77,30,40,24,32,32,78,41,34,78,45,36,68,69,58,72,58,62,93,79,50,46,41,81,44,38,20,79,78,43,64,37,36,62,52,34,39,50,41,48,48,60,9,44,46,33,20,37,81,65,59,27,96,85,47,36,42,15,31,49,58,58,33,68,77,38,61,66,43,27,82,41,36,47,58,82,57,53,83,73,80,87,125

Radius of gyration: 29.72 Å; Cα contacts (8 Å, |Δi|>4): 1802; chains: 1; bounding box: 71×75×80 Å

pLDDT: mean 86.33, std 15.92, range [24.41, 98.69]

Foldseek 3Di:
DQKDKDKDKDWDADLPVQRDGDTPWIEIEMEIEHPDDDDPVRVVVVVVVVVVVQVVVTPPDHDWYWYAYPPPRDIDIDDPDDPPPDDDDDDDDDDDAPAWAKDFADAPDFDPFFFQWAWEAQPVQLWIWIAAGQDPVDGQGFWIWIHNVHYIDTADAPETDAGFGLCQAAWYAQNVVSWTWGAWGAHPVGFGGWIWTDNVHHIDTQDAPDTDAGFHQWHWEAQNVVRWIKIAWGAHPVGFIGFWIWIHNSYIDTDDAPDTDAGFGQWHWEQQNQASWIKIAWGAHRVRAIGWWIWIDNPHHIDTADAPETDAGFGQWEWYQQNQLSWIKIAWGAHRVRDTGGWIWIHNVHHIDTGDYPDDDDGFGRWYWYARPVVRWIKIAKGWDDDPNDIDIGGIIMTIDHRPPSADPDHYPDQPFLAFPAAAEFEEEEEEEFAQDPVRDTPCVVVVFADPVRLVVNLQVLVCVNRVNRYHYDHLYYYYHHNAAAAAPVRDGDDPVRVVCCVVVNDPADPPLAGQVQCVQAPPVNVNQVCVVVVVGAEYEYADEPSSHDDQKEKEEDPGDCQVHHHNDDDHNRHAIYMYGYDYSNDDSLSNLLSLLSNLLRLVCLLVVHEDELDPPDVSNQQQHACLRRVVDQFGHCHGLQAGNPRNDGNQLQFFDKTWYLLQQLSVPPPGDDSVPRTDIDGSVVQPSHSSSSSSRSSSSQFNDQADHPVLAGSGSVVCSSGVVCSNPRNVVRPPDPDD

Nearest PDB structures (foldseek):
  9dtq-assembly1_B  TM=6.525E-01  e=8.984E-09  Homo sapiens
  8voj-assembly1_B  TM=6.007E-01  e=3.191E-09  Homo sapiens
  8voj-assembly1_A  TM=5.980E-01  e=1.369E-07  Homo sapiens
  8vpq-assembly1_A  TM=6.025E-01  e=1.085E-06  Homo sapiens
  9dtg-assembly1_A  TM=6.159E-01  e=3.056E-06  Homo sapiens